Protein AF-0000000072483339 (afdb_homodimer)

Solvent-accessible surface area (backbone atoms only — not comparable to full-atom values): 39036 Å² total; per-residue (Å²): 132,82,80,75,73,73,74,53,53,62,63,83,75,74,69,82,67,71,73,40,89,51,71,68,94,59,77,58,72,70,51,86,54,29,39,55,74,42,79,72,50,70,44,72,70,33,33,35,26,38,24,34,41,53,79,70,50,76,57,78,83,60,76,86,42,66,82,36,33,26,33,35,38,42,27,46,44,70,54,39,70,71,35,54,67,60,39,49,21,49,50,41,21,52,54,50,26,75,65,59,82,52,91,26,45,43,50,49,46,64,35,48,27,45,89,56,33,37,36,39,32,30,77,47,39,74,58,37,32,45,42,60,49,52,43,50,49,49,50,50,53,50,47,64,62,62,81,60,78,79,87,61,78,68,70,60,86,70,51,60,28,57,60,65,70,57,46,26,43,45,48,41,40,50,44,50,37,49,39,45,32,47,72,71,64,34,30,26,50,66,56,59,44,43,78,31,28,29,21,30,83,85,70,43,49,23,43,38,70,45,45,60,42,44,72,50,48,62,78,70,65,70,83,82,70,84,81,68,79,89,70,72,78,65,52,70,26,59,23,64,80,67,79,76,80,75,51,80,86,45,54,59,37,56,33,39,43,63,74,70,66,42,75,39,46,48,62,46,41,37,31,26,12,50,21,39,47,51,44,22,41,52,19,34,27,52,82,54,74,42,93,72,39,71,64,44,41,48,50,46,51,71,48,64,49,64,59,50,52,72,65,35,70,53,52,73,65,58,76,52,66,51,55,52,49,51,37,52,36,22,53,34,74,53,57,90,75,23,45,48,57,70,55,49,59,67,31,67,54,37,61,72,81,134,82,78,76,74,75,74,55,54,62,62,82,74,72,69,81,68,68,74,39,90,52,70,70,95,59,75,58,71,70,49,83,54,30,39,55,75,42,80,71,49,72,44,70,68,33,36,34,28,38,24,35,42,55,81,73,50,76,56,77,81,59,75,85,41,67,84,36,32,26,32,36,39,42,27,46,46,70,53,39,69,71,36,55,67,60,37,50,21,51,50,41,22,52,54,50,25,75,67,60,84,51,92,28,46,44,50,50,44,65,36,47,27,43,88,54,34,37,36,39,32,29,79,48,37,75,60,35,33,45,42,59,49,52,44,51,49,50,48,50,55,50,46,64,61,65,81,61,80,78,88,58,79,68,72,62,86,71,53,60,28,56,58,65,70,56,48,27,42,46,48,40,39,50,46,51,36,50,38,44,33,45,72,71,63,34,30,27,51,67,56,59,45,45,77,30,29,28,21,30,84,84,69,43,50,23,43,37,70,44,44,62,42,43,70,50,50,60,78,72,66,71,84,81,72,85,81,65,78,85,69,74,80,62,55,70,29,59,22,63,81,67,79,78,81,75,51,82,87,45,53,59,38,56,35,40,42,62,76,70,65,43,74,38,47,49,63,47,39,36,32,26,12,51,21,39,45,50,44,23,42,54,20,36,27,51,81,54,72,42,93,71,39,71,64,44,40,49,51,46,50,71,48,65,48,64,60,50,52,74,63,35,71,55,53,73,67,58,75,51,64,53,55,53,50,52,38,51,37,22,53,36,76,54,57,89,72,22,45,48,56,70,55,50,59,65,30,66,53,36,61,69,82

InterPro domains:
  IPR000719 Protein kinase domain [PF00069] (83-350)
  IPR000719 Protein kinase domain [PS50011] (34-350)
  IPR000719 Protein kinase domain [SM00220] (34-350)
  IPR011009 Protein kinase-like domain superfamily [SSF56112] (73-351)

Structure (mmCIF, N/CA/C/O backbone):
data_AF-0000000072483339-model_v1
#
loop_
_entity.id
_entity.type
_entity.pdbx_description
1 polymer 'Serine/threonine-protein kinase-like protein'
#
loop_
_atom_site.group_PDB
_atom_site.id
_atom_site.type_symbol
_atom_site.label_atom_id
_atom_site.label_alt_id
_atom_site.label_comp_id
_atom_site.label_asym_id
_atom_site.label_entity_id
_atom_site.label_seq_id
_atom_site.pdbx_PDB_ins_code
_atom_site.Cartn_x
_atom_site.Cartn_y
_atom_site.Cartn_z
_atom_site.occupancy
_atom_site.B_iso_or_equiv
_atom_site.auth_seq_id
_atom_site.auth_comp_id
_atom_site.auth_asym_id
_atom_site.auth_atom_id
_atom_site.pdbx_PDB_model_num
ATOM 1 N N . MET A 1 1 ? 21.469 -48.156 -6.887 1 24.7 1 MET A N 1
ATOM 2 C CA . MET A 1 1 ? 20.031 -48.25 -7.133 1 24.7 1 MET A CA 1
ATOM 3 C C . MET A 1 1 ? 19.281 -47.094 -6.504 1 24.7 1 MET A C 1
ATOM 5 O O . MET A 1 1 ? 19.094 -47.062 -5.289 1 24.7 1 MET A O 1
ATOM 9 N N . THR A 1 2 ? 19.531 -45.875 -6.949 1 29.69 2 THR A N 1
ATOM 10 C CA . THR A 1 2 ? 19 -44.594 -6.449 1 29.69 2 THR A CA 1
ATOM 11 C C . THR A 1 2 ? 17.469 -44.594 -6.527 1 29.69 2 THR A C 1
ATOM 13 O O . THR A 1 2 ? 16.891 -44.875 -7.586 1 29.69 2 THR A O 1
ATOM 16 N N . ALA A 1 3 ? 16.766 -44.969 -5.465 1 34.06 3 ALA A N 1
ATOM 17 C CA . ALA A 1 3 ? 15.32 -45.062 -5.293 1 34.06 3 ALA A CA 1
ATOM 18 C C . ALA A 1 3 ? 14.617 -43.844 -5.887 1 34.06 3 ALA A C 1
ATOM 20 O O . ALA A 1 3 ? 14.945 -42.688 -5.551 1 34.06 3 ALA A O 1
ATOM 21 N N . SER A 1 4 ? 14.141 -43.969 -7.09 1 35.12 4 SER A N 1
ATOM 22 C CA . SER A 1 4 ? 13.32 -43 -7.805 1 35.12 4 SER A CA 1
ATOM 23 C C . SER A 1 4 ? 12.141 -42.562 -6.953 1 35.12 4 SER A C 1
ATOM 25 O O . SER A 1 4 ? 11.281 -43.344 -6.578 1 35.12 4 SER A O 1
ATOM 27 N N . VAL A 1 5 ? 12.266 -41.625 -6.109 1 37.81 5 VAL A N 1
ATOM 28 C CA . VAL A 1 5 ? 11.133 -41.094 -5.359 1 37.81 5 VAL A CA 1
ATOM 29 C C . VAL A 1 5 ? 10 -40.719 -6.316 1 37.81 5 VAL A C 1
ATOM 31 O O . VAL A 1 5 ? 10.219 -40 -7.301 1 37.81 5 VAL A O 1
ATOM 34 N N . PRO A 1 6 ? 8.883 -41.438 -6.227 1 43.47 6 PRO A N 1
ATOM 35 C CA . PRO A 1 6 ? 7.746 -41.125 -7.105 1 43.47 6 PRO A CA 1
ATOM 36 C C . PRO A 1 6 ? 7.328 -39.656 -7.051 1 43.47 6 PRO A C 1
ATOM 38 O O . PRO A 1 6 ? 7.492 -39 -6.016 1 43.47 6 PRO A O 1
ATOM 41 N N . PRO A 1 7 ? 7.129 -39.094 -8.195 1 44.62 7 PRO A N 1
ATOM 42 C CA . PRO A 1 7 ? 6.723 -37.688 -8.25 1 44.62 7 PRO A CA 1
ATOM 43 C C . PRO A 1 7 ? 5.461 -37.406 -7.438 1 44.62 7 PRO A C 1
ATOM 45 O O . PRO A 1 7 ? 4.57 -38.25 -7.355 1 44.62 7 PRO A O 1
ATOM 48 N N . THR A 1 8 ? 5.492 -36.562 -6.48 1 47 8 THR A N 1
ATOM 49 C CA . THR A 1 8 ? 4.355 -36.188 -5.645 1 47 8 THR A CA 1
ATOM 50 C C . THR A 1 8 ? 3.34 -35.375 -6.438 1 47 8 THR A C 1
ATOM 52 O O . THR A 1 8 ? 3.65 -34.281 -6.91 1 47 8 THR A O 1
ATOM 55 N N . PRO A 1 9 ? 2.229 -36 -6.766 1 46.78 9 PRO A N 1
ATOM 56 C CA . PRO A 1 9 ? 1.178 -35.25 -7.434 1 46.78 9 PRO A CA 1
ATOM 57 C C . PRO A 1 9 ? 0.773 -34 -6.652 1 46.78 9 PRO A C 1
ATOM 59 O O . PRO A 1 9 ? 1.029 -33.906 -5.449 1 46.78 9 PRO A O 1
ATOM 62 N N . VAL A 1 10 ? 0.502 -33 -7.449 1 44.88 10 VAL A N 1
ATOM 63 C CA . VAL A 1 10 ? -0.096 -31.844 -6.785 1 44.88 10 VAL A CA 1
ATOM 64 C C . VAL A 1 10 ? -1.239 -32.312 -5.879 1 44.88 10 VAL A C 1
ATOM 66 O O . VAL A 1 10 ? -2.229 -32.875 -6.359 1 44.88 10 VAL A O 1
ATOM 69 N N . ARG A 1 11 ? -0.874 -32.75 -4.609 1 47.69 11 ARG A N 1
ATOM 70 C CA . ARG A 1 11 ? -1.871 -33.25 -3.67 1 47.69 11 ARG A CA 1
ATOM 71 C C . ARG A 1 11 ? -2.314 -32.156 -2.707 1 47.69 11 ARG A C 1
ATOM 73 O O . ARG A 1 11 ? -1.596 -31.188 -2.5 1 47.69 11 ARG A O 1
ATOM 80 N N . HIS A 1 12 ? -3.504 -32.344 -2.156 1 43.66 12 HIS A N 1
ATOM 81 C CA . HIS A 1 12 ? -4.164 -31.469 -1.208 1 43.66 12 HIS A CA 1
ATOM 82 C C . HIS A 1 12 ? -3.354 -31.328 0.078 1 43.66 12 HIS A C 1
ATOM 84 O O . HIS A 1 12 ? -3.066 -32.344 0.74 1 43.66 12 HIS A O 1
ATOM 90 N N . SER A 1 13 ? -2.334 -30.703 0.121 1 38.94 13 SER A N 1
ATOM 91 C CA . SER A 1 13 ? -1.871 -30.5 1.49 1 38.94 13 SER A CA 1
ATOM 92 C C . SER A 1 13 ? -2.957 -29.875 2.354 1 38.94 13 SER A C 1
ATOM 94 O O . SER A 1 13 ? -3.35 -28.719 2.125 1 38.94 13 SER A O 1
ATOM 96 N N . ARG A 1 14 ? -3.787 -30.719 2.984 1 32.19 14 ARG A N 1
ATOM 97 C CA . ARG A 1 14 ? -4.797 -30.219 3.916 1 32.19 14 ARG A CA 1
ATOM 98 C C . ARG A 1 14 ? -4.156 -29.469 5.07 1 32.19 14 ARG A C 1
ATOM 100 O O . ARG A 1 14 ? -3.361 -30.031 5.828 1 32.19 14 ARG A O 1
ATOM 107 N N . VAL A 1 15 ? -3.898 -28.297 5 1 34.28 15 VAL A N 1
ATOM 108 C CA . VAL A 1 15 ? -3.629 -27.531 6.215 1 34.28 15 VAL A CA 1
ATOM 109 C C . VAL A 1 15 ? -4.621 -27.922 7.305 1 34.28 15 VAL A C 1
ATOM 111 O O . VAL A 1 15 ? -5.812 -28.094 7.039 1 34.28 15 VAL A O 1
ATOM 114 N N . ASP A 1 16 ? -4.145 -28.625 8.305 1 31.45 16 ASP A N 1
ATOM 115 C CA . ASP A 1 16 ? -4.914 -28.781 9.539 1 31.45 16 ASP A CA 1
ATOM 116 C C . ASP A 1 16 ? -5.625 -27.484 9.906 1 31.45 16 ASP A C 1
ATOM 118 O O . ASP A 1 16 ? -4.973 -26.469 10.172 1 31.45 16 ASP A O 1
ATOM 122 N N . ASN A 1 17 ? -6.727 -27.234 9.359 1 32.88 17 ASN A N 1
ATOM 123 C CA . ASN A 1 17 ? -7.656 -26.141 9.594 1 32.88 17 ASN A CA 1
ATOM 124 C C . ASN A 1 17 ? -7.984 -25.984 11.078 1 32.88 17 ASN A C 1
ATOM 126 O O . ASN A 1 17 ? -8.852 -26.688 11.602 1 32.88 17 ASN A O 1
ATOM 130 N N . LYS A 1 18 ? -7.027 -25.938 11.969 1 32.16 18 LYS A N 1
ATOM 131 C CA . LYS A 1 18 ? -7.652 -25.484 13.203 1 32.16 18 LYS A CA 1
ATOM 132 C C . LYS A 1 18 ? -8.664 -24.375 12.93 1 32.16 18 LYS A C 1
ATOM 134 O O . LYS A 1 18 ? -8.289 -23.281 12.469 1 32.16 18 LYS A O 1
ATOM 139 N N . VAL A 1 19 ? -9.953 -24.719 12.656 1 33.16 19 VAL A N 1
ATOM 140 C CA . VAL A 1 19 ? -11.141 -23.891 12.484 1 33.16 19 VAL A CA 1
ATOM 141 C C . VAL A 1 19 ? -11.188 -22.828 13.578 1 33.16 19 VAL A C 1
ATOM 143 O O . VAL A 1 19 ? -11.289 -23.156 14.766 1 33.16 19 VAL A O 1
ATOM 146 N N . ILE A 1 20 ? -10.383 -21.906 13.648 1 35.81 20 ILE A N 1
ATOM 147 C CA . ILE A 1 20 ? -10.797 -20.844 14.547 1 35.81 20 ILE A CA 1
ATOM 148 C C . ILE A 1 20 ? -12.273 -20.547 14.352 1 35.81 20 ILE A C 1
ATOM 150 O O . ILE A 1 20 ? -12.781 -20.594 13.227 1 35.81 20 ILE A O 1
ATOM 154 N N . PRO A 1 21 ? -13.031 -20.281 15.43 1 35.25 21 PRO A N 1
ATOM 155 C CA . PRO A 1 21 ? -14.477 -20.078 15.336 1 35.25 21 PRO A CA 1
ATOM 156 C C . PRO A 1 21 ? -14.867 -19.141 14.195 1 35.25 21 PRO A C 1
ATOM 158 O O . PRO A 1 21 ? -14.422 -18 14.156 1 35.25 21 PRO A O 1
ATOM 161 N N . ALA A 1 22 ? -14.828 -19.547 12.906 1 37.59 22 ALA A N 1
ATOM 162 C CA . ALA A 1 22 ? -15.508 -18.938 11.758 1 37.59 22 ALA A CA 1
ATOM 163 C C . ALA A 1 22 ? -16.734 -18.141 12.195 1 37.59 22 ALA A C 1
ATOM 165 O O . ALA A 1 22 ? -17.422 -18.531 13.148 1 37.59 22 ALA A O 1
ATOM 166 N N . ALA A 1 23 ? -16.797 -16.859 11.711 1 43.69 23 ALA A N 1
ATOM 167 C CA . ALA A 1 23 ? -18.141 -16.297 11.797 1 43.69 23 ALA A CA 1
ATOM 168 C C . ALA A 1 23 ? -19.203 -17.375 11.562 1 43.69 23 ALA A C 1
ATOM 170 O O . ALA A 1 23 ? -18.938 -18.375 10.891 1 43.69 23 ALA A O 1
ATOM 171 N N . SER A 1 24 ? -20.25 -17.328 12.289 1 49.56 24 SER A N 1
ATOM 172 C CA . SER A 1 24 ? -21.406 -18.203 12.195 1 49.56 24 SER A CA 1
ATOM 173 C C . SER A 1 24 ? -21.688 -18.594 10.742 1 49.56 24 SER A C 1
ATOM 175 O O . SER A 1 24 ? -21.531 -17.781 9.836 1 49.56 24 SER A O 1
ATOM 177 N N . HIS A 1 25 ? -21.219 -19.844 10.289 1 59.56 25 HIS A N 1
ATOM 178 C CA . HIS A 1 25 ? -21.625 -20.484 9.047 1 59.56 25 HIS A CA 1
ATOM 179 C C . HIS A 1 25 ? -22.969 -19.953 8.547 1 59.56 25 HIS A C 1
ATOM 181 O O . HIS A 1 25 ? -23.531 -20.484 7.586 1 59.56 25 HIS A O 1
ATOM 187 N N . HIS A 1 26 ? -23.359 -18.828 9.18 1 77.56 26 HIS A N 1
ATOM 188 C CA . HIS A 1 26 ? -24.641 -18.266 8.766 1 77.56 26 HIS A CA 1
ATOM 189 C C . HIS A 1 26 ? -24.453 -17.234 7.66 1 77.56 26 HIS A C 1
ATOM 191 O O . HIS A 1 26 ? -23.469 -16.484 7.66 1 77.56 26 HIS A O 1
ATOM 197 N N . ILE A 1 27 ? -25.219 -17.359 6.609 1 86 27 ILE A N 1
ATOM 198 C CA . ILE A 1 27 ? -25.25 -16.391 5.52 1 86 27 ILE A CA 1
ATOM 199 C C . ILE A 1 27 ? -25.688 -15.023 6.055 1 86 27 ILE A C 1
ATOM 201 O O . ILE A 1 27 ? -26.797 -14.875 6.566 1 86 27 ILE A O 1
ATOM 205 N N . PRO A 1 28 ? -24.812 -14.07 5.98 1 85.56 28 PRO A N 1
ATOM 206 C CA . PRO A 1 28 ? -25.188 -12.734 6.457 1 85.56 28 PRO A CA 1
ATOM 207 C C . PRO A 1 28 ? -26.359 -12.133 5.684 1 85.56 28 PRO A C 1
ATOM 209 O O . PRO A 1 28 ? -26.625 -12.531 4.551 1 85.56 28 PRO A O 1
ATOM 212 N N . PRO A 1 29 ? -27.094 -11.258 6.332 1 84.38 29 PRO A N 1
ATOM 213 C CA . PRO A 1 29 ? -28.094 -10.492 5.574 1 84.38 29 PRO A CA 1
ATOM 214 C C . PRO A 1 29 ? -27.453 -9.586 4.523 1 84.38 29 PRO A C 1
ATOM 216 O O . PRO A 1 29 ? -26.25 -9.375 4.527 1 84.38 29 PRO A O 1
ATOM 219 N N . PRO A 1 30 ? -28.328 -9.195 3.574 1 84.69 30 PRO A N 1
ATOM 220 C CA . PRO A 1 30 ? -27.781 -8.266 2.58 1 84.69 30 PRO A CA 1
ATOM 221 C C . PRO A 1 30 ? -27.109 -7.047 3.213 1 84.69 30 PRO A C 1
ATOM 223 O O . PRO A 1 30 ? -27.594 -6.531 4.223 1 84.69 30 PRO A O 1
ATOM 226 N N . LEU A 1 31 ? -26.047 -6.734 2.664 1 85.06 31 LEU A N 1
ATOM 227 C CA . LEU A 1 31 ? -25.25 -5.645 3.223 1 85.06 31 LEU A CA 1
ATOM 228 C C . LEU A 1 31 ? -24.578 -4.848 2.117 1 85.06 31 LEU A C 1
ATOM 230 O O . LEU A 1 31 ? -23.953 -5.43 1.223 1 85.06 31 LEU A O 1
ATOM 234 N N . ASN A 1 32 ? -24.672 -3.557 2.123 1 82.88 32 ASN A N 1
ATOM 235 C CA . ASN A 1 32 ? -23.969 -2.652 1.213 1 82.88 32 ASN A CA 1
ATOM 236 C C . ASN A 1 32 ? -24.25 -3.01 -0.247 1 82.88 32 ASN A C 1
ATOM 238 O O . ASN A 1 32 ? -23.328 -2.996 -1.071 1 82.88 32 ASN A O 1
ATOM 242 N N . GLY A 1 33 ? -25.391 -3.422 -0.526 1 84.31 33 GLY A N 1
ATOM 243 C CA . GLY A 1 33 ? -25.781 -3.721 -1.894 1 84.31 33 GLY A CA 1
ATOM 244 C C . GLY A 1 33 ? -25.391 -5.113 -2.338 1 84.31 33 GLY A C 1
ATOM 245 O O . GLY A 1 33 ? -25.531 -5.461 -3.514 1 84.31 33 GLY A O 1
ATOM 246 N N . TYR A 1 34 ? -24.891 -5.879 -1.386 1 88.94 34 TYR A N 1
ATOM 247 C CA . TYR A 1 34 ? -24.516 -7.254 -1.709 1 88.94 34 TYR A CA 1
ATOM 248 C C . TYR A 1 34 ? -25.469 -8.242 -1.048 1 88.94 34 TYR A C 1
ATOM 250 O O . TYR A 1 34 ? -25.812 -8.086 0.126 1 88.94 34 TYR A O 1
ATOM 258 N N . VAL A 1 35 ? -25.891 -9.219 -1.821 1 91.25 35 VAL A N 1
ATOM 259 C CA . VAL A 1 35 ? -26.719 -10.297 -1.308 1 91.25 35 VAL A CA 1
ATOM 260 C C . VAL A 1 35 ? -25.906 -11.578 -1.206 1 91.25 35 VAL A C 1
ATOM 262 O O . VAL A 1 35 ? -25.516 -12.164 -2.223 1 91.25 35 VAL A O 1
ATOM 265 N N . PHE A 1 36 ? -25.703 -11.969 -0.018 1 92.75 36 PHE A N 1
ATOM 266 C CA . PHE A 1 36 ? -24.906 -13.172 0.2 1 92.75 36 PHE A CA 1
ATOM 267 C C . PHE A 1 36 ? -25.688 -14.414 -0.198 1 92.75 36 PHE A C 1
ATOM 269 O O . PHE A 1 36 ? -26.844 -14.586 0.209 1 92.75 36 PHE A O 1
ATOM 276 N N . VAL A 1 37 ? -25.062 -15.289 -0.95 1 92.44 37 VAL A N 1
ATOM 277 C CA . VAL A 1 37 ? -25.766 -16.406 -1.553 1 92.44 37 VAL A CA 1
ATOM 278 C C . VAL A 1 37 ? -25.297 -17.719 -0.92 1 92.44 37 VAL A C 1
ATOM 280 O O . VAL A 1 37 ? -26.109 -18.594 -0.596 1 92.44 37 VAL A O 1
ATOM 283 N N . GLU A 1 38 ? -23.984 -17.891 -0.784 1 92.81 38 GLU A N 1
ATOM 284 C CA . GLU A 1 38 ? -23.422 -19.172 -0.368 1 92.81 38 GLU A CA 1
ATOM 285 C C . GLU A 1 38 ? -22.125 -18.984 0.409 1 92.81 38 GLU A C 1
ATOM 287 O O . GLU A 1 38 ? -21.297 -18.156 0.047 1 92.81 38 GLU A O 1
ATOM 292 N N . HIS A 1 39 ? -22 -19.781 1.452 1 93.44 39 HIS A N 1
ATOM 293 C CA . HIS A 1 39 ? -20.734 -19.859 2.162 1 93.44 39 HIS A CA 1
ATOM 294 C C . HIS A 1 39 ? -19.781 -20.844 1.484 1 93.44 39 HIS A C 1
ATOM 296 O O . HIS A 1 39 ? -20.125 -22.016 1.322 1 93.44 39 HIS A O 1
ATOM 302 N N . LEU A 1 40 ? -18.656 -20.453 1.09 1 89.44 40 LEU A N 1
ATOM 303 C CA . LEU A 1 40 ? -17.719 -21.297 0.355 1 89.44 40 LEU A CA 1
ATOM 304 C C . LEU A 1 40 ? -16.75 -21.984 1.308 1 89.44 40 LEU A C 1
ATOM 306 O O . LEU A 1 40 ? -16.609 -23.219 1.277 1 89.44 40 LEU A O 1
ATOM 310 N N . ARG A 1 41 ? -16.078 -21.266 2.125 1 85.5 41 ARG A N 1
ATOM 311 C CA . ARG A 1 41 ? -15.07 -21.859 3.002 1 85.5 41 ARG A CA 1
ATOM 312 C C . ARG A 1 41 ? -14.719 -20.922 4.148 1 85.5 41 ARG A C 1
ATOM 314 O O . ARG A 1 41 ? -14.969 -19.719 4.078 1 85.5 41 ARG A O 1
ATOM 321 N N . SER A 1 42 ? -14.133 -21.578 5.148 1 87.56 42 SER A N 1
ATOM 322 C CA . SER A 1 42 ? -13.609 -20.844 6.297 1 87.56 42 SER A CA 1
ATOM 323 C C . SER A 1 42 ? -12.102 -21.016 6.418 1 87.56 42 SER A C 1
ATOM 325 O O . SER A 1 42 ? -11.586 -22.125 6.301 1 87.56 42 SER A O 1
ATOM 327 N N . ALA A 1 43 ? -11.453 -19.953 6.531 1 81.62 43 ALA A N 1
ATOM 328 C CA . ALA A 1 43 ? -10.039 -19.938 6.91 1 81.62 43 ALA A CA 1
ATOM 329 C C . ALA A 1 43 ? -9.852 -19.406 8.328 1 81.62 43 ALA A C 1
ATOM 331 O O . ALA A 1 43 ? -10.828 -19.047 8.992 1 81.62 43 ALA A O 1
ATOM 332 N N . LEU A 1 44 ? -8.664 -19.453 8.75 1 76.88 44 LEU A N 1
ATOM 333 C CA . LEU A 1 44 ? -8.375 -18.969 10.102 1 76.88 44 LEU A CA 1
ATOM 334 C C . LEU A 1 44 ? -8.758 -17.5 10.242 1 76.88 44 LEU A C 1
ATOM 336 O O . LEU A 1 44 ? -9.312 -17.094 11.266 1 76.88 44 LEU A O 1
ATOM 340 N N . SER A 1 45 ? -8.562 -16.812 9.203 1 83.94 45 SER A N 1
ATOM 341 C CA . SER A 1 45 ? -8.664 -15.367 9.32 1 83.94 45 SER A CA 1
ATOM 342 C C . SER A 1 45 ? -10.023 -14.859 8.844 1 83.94 45 SER A C 1
ATOM 344 O O . SER A 1 45 ? -10.461 -13.773 9.227 1 83.94 45 SER A O 1
ATOM 346 N N . HIS A 1 46 ? -10.656 -15.602 7.941 1 90.88 46 HIS A N 1
ATOM 347 C CA . HIS A 1 46 ? -11.836 -15.039 7.293 1 90.88 46 HIS A CA 1
ATOM 348 C C . HIS A 1 46 ? -12.742 -16.141 6.758 1 90.88 46 HIS A C 1
ATOM 350 O O . HIS A 1 46 ? -12.328 -17.281 6.625 1 90.88 46 HIS A O 1
ATOM 356 N N . ASP A 1 47 ? -13.977 -15.766 6.562 1 92.44 47 ASP A N 1
ATOM 357 C CA . ASP A 1 47 ? -14.93 -16.578 5.812 1 92.44 47 ASP A CA 1
ATOM 358 C C . ASP A 1 47 ? -15.109 -16.047 4.391 1 92.44 47 ASP A C 1
ATOM 360 O O . ASP A 1 47 ? -15.047 -14.844 4.164 1 92.44 47 ASP A O 1
ATOM 364 N N . THR A 1 48 ? -15.297 -17 3.525 1 93.81 48 THR A N 1
ATOM 365 C CA . THR A 1 48 ? -15.469 -16.641 2.127 1 93.81 48 THR A CA 1
ATOM 366 C C . THR A 1 48 ? -16.891 -16.969 1.654 1 93.81 48 THR A C 1
ATOM 368 O O . THR A 1 48 ? -17.375 -18.078 1.867 1 93.81 48 THR A O 1
ATOM 371 N N . PHE A 1 49 ? -17.547 -15.984 0.984 1 94.75 49 PHE A N 1
ATOM 372 C CA . PHE A 1 49 ? -18.922 -16.141 0.505 1 94.75 49 PHE A CA 1
ATOM 373 C C . PHE A 1 49 ? -19.016 -15.805 -0.977 1 94.75 49 PHE A C 1
ATOM 375 O O . PHE A 1 49 ? -18.266 -14.969 -1.479 1 94.75 49 PHE A O 1
ATOM 382 N N . ILE A 1 50 ? -19.891 -16.469 -1.628 1 94.44 50 ILE A N 1
ATOM 383 C CA . ILE A 1 50 ? -20.391 -15.984 -2.908 1 94.44 50 ILE A CA 1
ATOM 384 C C . ILE A 1 50 ? -21.547 -15.008 -2.674 1 94.44 50 ILE A C 1
ATOM 386 O O . ILE A 1 50 ? -22.422 -15.273 -1.851 1 94.44 50 ILE A O 1
ATOM 390 N N . ALA A 1 51 ? -21.484 -13.859 -3.293 1 93.94 51 ALA A N 1
ATOM 391 C CA . ALA A 1 51 ? -22.547 -12.867 -3.18 1 93.94 51 ALA A CA 1
ATOM 392 C C . ALA A 1 51 ? -22.922 -12.305 -4.547 1 93.94 51 ALA A C 1
ATOM 394 O O . ALA A 1 51 ? -22.219 -12.539 -5.535 1 93.94 51 ALA A O 1
ATOM 395 N N . ARG A 1 52 ? -24.078 -11.703 -4.555 1 92.69 52 ARG A N 1
ATOM 396 C CA . ARG A 1 52 ? -24.531 -10.992 -5.75 1 92.69 52 ARG A CA 1
ATOM 397 C C . ARG A 1 52 ? -24.469 -9.484 -5.547 1 92.69 52 ARG A C 1
ATOM 399 O O . ARG A 1 52 ? -24.922 -8.969 -4.523 1 92.69 52 ARG A O 1
ATOM 406 N N . ASP A 1 53 ? -23.828 -8.844 -6.516 1 89.38 53 ASP A N 1
ATOM 407 C CA . ASP A 1 53 ? -23.766 -7.387 -6.488 1 89.38 53 ASP A CA 1
ATOM 408 C C . ASP A 1 53 ? -25.062 -6.777 -7.023 1 89.38 53 ASP A C 1
ATOM 410 O O . ASP A 1 53 ? -25.328 -6.812 -8.227 1 89.38 53 ASP A O 1
ATOM 414 N N . ALA A 1 54 ? -25.812 -6.176 -6.215 1 81.75 54 ALA A N 1
ATOM 415 C CA . ALA A 1 54 ? -27.125 -5.645 -6.578 1 81.75 54 ALA A CA 1
ATOM 416 C C . ALA A 1 54 ? -27 -4.363 -7.395 1 81.75 54 ALA A C 1
ATOM 418 O O . ALA A 1 54 ? -27.938 -3.965 -8.094 1 81.75 54 ALA A O 1
ATOM 419 N N . HIS A 1 55 ? -25.828 -3.695 -7.258 1 76 55 HIS A N 1
ATOM 420 C CA . HIS A 1 55 ? -25.625 -2.473 -8.023 1 76 55 HIS A CA 1
ATOM 421 C C . HIS A 1 55 ? -25.5 -2.77 -9.516 1 76 55 HIS A C 1
ATOM 423 O O . HIS A 1 55 ? -25.734 -1.893 -10.344 1 76 55 HIS A O 1
ATOM 429 N N . GLN A 1 56 ? -24.969 -3.822 -9.812 1 67.56 56 GLN A N 1
ATOM 430 C CA . GLN A 1 56 ? -24.734 -4.207 -11.195 1 67.56 56 GLN A CA 1
ATOM 431 C C . GLN A 1 56 ? -25.984 -4.793 -11.836 1 67.56 56 GLN A C 1
ATOM 433 O O . GLN A 1 56 ? -26.016 -5.047 -13.039 1 67.56 56 GLN A O 1
ATOM 438 N N . GLN A 1 57 ? -27.047 -5.055 -11.047 1 60 57 GLN A N 1
ATOM 439 C CA . GLN A 1 57 ? -28.25 -5.676 -11.594 1 60 57 GLN A CA 1
ATOM 440 C C . GLN A 1 57 ? -29.094 -4.66 -12.359 1 60 57 GLN A C 1
ATOM 442 O O . GLN A 1 57 ? -29.891 -3.938 -11.766 1 60 57 GLN A O 1
ATOM 447 N N . GLN A 1 58 ? -28.469 -3.859 -13.141 1 51.16 58 GLN A N 1
ATOM 448 C CA . GLN A 1 58 ? -29.328 -3 -13.953 1 51.16 58 GLN A CA 1
ATOM 449 C C . GLN A 1 58 ? -30.547 -3.764 -14.469 1 51.16 58 GLN A C 1
ATOM 451 O O . GLN A 1 58 ? -31.594 -3.17 -14.719 1 51.16 58 GLN A O 1
ATOM 456 N N . HIS A 1 59 ? -30.359 -5.008 -14.977 1 49.44 59 HIS A N 1
ATOM 457 C CA . HIS A 1 59 ? -31.531 -5.652 -15.562 1 49.44 59 HIS A CA 1
ATOM 458 C C . HIS A 1 59 ? -32 -6.824 -14.703 1 49.44 59 HIS A C 1
ATOM 460 O O . HIS A 1 59 ? -31.281 -7.816 -14.555 1 49.44 59 HIS A O 1
ATOM 466 N N . PRO A 1 60 ? -33.062 -6.625 -13.875 1 46.78 60 PRO A N 1
ATOM 467 C CA . PRO A 1 60 ? -33.688 -7.598 -12.984 1 46.78 60 PRO A CA 1
ATOM 468 C C . PRO A 1 60 ? -33.75 -9 -13.586 1 46.78 60 PRO A C 1
ATOM 470 O O . PRO A 1 60 ? -33.875 -9.984 -12.852 1 46.78 60 PRO A O 1
ATOM 473 N N . GLU A 1 61 ? -34 -8.977 -14.773 1 46.84 61 GLU A N 1
ATOM 474 C CA . GLU A 1 61 ? -34.406 -10.234 -15.391 1 46.84 61 GLU A CA 1
ATOM 475 C C . GLU A 1 61 ? -33.219 -11.219 -15.445 1 46.84 61 GLU A C 1
ATOM 477 O O . GLU A 1 61 ? -33.438 -12.406 -15.711 1 46.84 61 GLU A O 1
ATOM 482 N N . GLN A 1 62 ? -32.031 -10.797 -15.453 1 49.06 62 GLN A N 1
ATOM 483 C CA . GLN A 1 62 ? -30.984 -11.805 -15.648 1 49.06 62 GLN A CA 1
ATOM 484 C C . GLN A 1 62 ? -30.375 -12.219 -14.312 1 49.06 62 GLN A C 1
ATOM 486 O O . GLN A 1 62 ? -29.312 -11.711 -13.93 1 49.06 62 GLN A O 1
ATOM 491 N N . GLN A 1 63 ? -31.172 -12.695 -13.445 1 50.06 63 GLN A N 1
ATOM 492 C CA . GLN A 1 63 ? -30.922 -13.203 -12.102 1 50.06 63 GLN A CA 1
ATOM 493 C C . GLN A 1 63 ? -29.625 -14 -12.039 1 50.06 63 GLN A C 1
ATOM 495 O O . GLN A 1 63 ? -28.906 -13.945 -11.039 1 50.06 63 GLN A O 1
ATOM 500 N N . ASP A 1 64 ? -29.5 -15 -12.969 1 54.22 64 ASP A N 1
ATOM 501 C CA . ASP A 1 64 ? -28.484 -16.062 -12.891 1 54.22 64 ASP A CA 1
ATOM 502 C C . ASP A 1 64 ? -27.188 -15.625 -13.562 1 54.22 64 ASP A C 1
ATOM 504 O O . ASP A 1 64 ? -26.422 -16.469 -14.055 1 54.22 64 ASP A O 1
ATOM 508 N N . ASN A 1 65 ? -27.031 -14.273 -13.695 1 62.22 65 ASN A N 1
ATOM 509 C CA . ASN A 1 65 ? -25.891 -13.852 -14.477 1 62.22 65 ASN A CA 1
ATOM 510 C C . ASN A 1 65 ? -24.609 -13.852 -13.641 1 62.22 65 ASN A C 1
ATOM 512 O O . ASN A 1 65 ? -24.484 -13.094 -12.68 1 62.22 65 ASN A O 1
ATOM 516 N N . ASP A 1 66 ? -23.766 -14.93 -13.836 1 66.06 66 ASP A N 1
ATOM 517 C CA . ASP A 1 66 ? -22.453 -15.086 -13.219 1 66.06 66 ASP A CA 1
ATOM 518 C C . ASP A 1 66 ? -21.688 -13.758 -13.195 1 66.06 66 ASP A C 1
ATOM 520 O O . ASP A 1 66 ? -20.828 -13.539 -12.344 1 66.06 66 ASP A O 1
ATOM 524 N N . GLN A 1 67 ? -22.234 -12.859 -13.984 1 72.25 67 GLN A N 1
ATOM 525 C CA . GLN A 1 67 ? -21.5 -11.602 -14.109 1 72.25 67 GLN A CA 1
ATOM 526 C C . GLN A 1 67 ? -21.734 -10.719 -12.883 1 72.25 67 GLN A C 1
ATOM 528 O O . GLN A 1 67 ? -20.906 -9.859 -12.57 1 72.25 67 GLN A O 1
ATOM 533 N N . ALA A 1 68 ? -22.797 -11.07 -12.195 1 83.31 68 ALA A N 1
ATOM 534 C CA . ALA A 1 68 ? -23.094 -10.234 -11.031 1 83.31 68 ALA A CA 1
ATOM 535 C C . ALA A 1 68 ? -22.578 -10.867 -9.75 1 83.31 68 ALA A C 1
ATOM 537 O O . ALA A 1 68 ? -22.672 -10.273 -8.672 1 83.31 68 ALA A O 1
ATOM 538 N N . LYS A 1 69 ? -22.016 -12.047 -9.938 1 91.38 69 LYS A N 1
ATOM 539 C CA . LYS A 1 69 ? -21.516 -12.734 -8.75 1 91.38 69 LYS A CA 1
ATOM 540 C C . LYS A 1 69 ? -20.156 -12.18 -8.32 1 91.38 69 LYS A C 1
ATOM 542 O O . LYS A 1 69 ? -19.344 -11.805 -9.164 1 91.38 69 LYS A O 1
ATOM 547 N N . VAL A 1 70 ? -20 -12.141 -7.02 1 94.44 70 VAL A N 1
ATOM 548 C CA . VAL A 1 70 ? -18.734 -11.703 -6.441 1 94.44 70 VAL A CA 1
ATOM 549 C C . VAL A 1 70 ? -18.344 -12.625 -5.285 1 94.44 70 VAL A C 1
ATOM 551 O O . VAL A 1 70 ? -19.188 -13.391 -4.785 1 94.44 70 VAL A O 1
ATOM 554 N N . ILE A 1 71 ? -17.094 -12.617 -4.996 1 94.81 71 ILE A N 1
ATOM 555 C CA . ILE A 1 71 ? -16.578 -13.266 -3.797 1 94.81 71 ILE A CA 1
ATOM 556 C C . ILE A 1 71 ? -16.391 -12.227 -2.691 1 94.81 71 ILE A C 1
ATOM 558 O O . ILE A 1 71 ? -15.789 -11.172 -2.918 1 94.81 71 ILE A O 1
ATOM 562 N N . ILE A 1 72 ? -16.953 -12.477 -1.508 1 94.88 72 ILE A N 1
ATOM 563 C CA . ILE A 1 72 ? -16.766 -11.586 -0.371 1 94.88 72 ILE A CA 1
ATOM 564 C C . ILE A 1 72 ? -16.062 -12.336 0.761 1 94.88 72 ILE A C 1
ATOM 566 O O . ILE A 1 72 ? -16.531 -13.398 1.19 1 94.88 72 ILE A O 1
ATOM 570 N N . ARG A 1 73 ? -14.93 -11.859 1.158 1 93.38 73 ARG A N 1
ATOM 571 C CA . ARG A 1 73 ? -14.258 -12.344 2.357 1 93.38 73 ARG A CA 1
ATOM 572 C C . ARG A 1 73 ? -14.594 -11.484 3.566 1 93.38 73 ARG A C 1
ATOM 574 O O . ARG A 1 73 ? -14.555 -10.25 3.488 1 93.38 73 ARG A O 1
ATOM 581 N N . VAL A 1 74 ? -14.953 -12.141 4.621 1 92.62 74 VAL A N 1
ATOM 582 C CA . VAL A 1 74 ? -15.367 -11.445 5.836 1 92.62 74 VAL A CA 1
ATOM 583 C C . VAL A 1 74 ? -14.336 -11.688 6.941 1 92.62 74 VAL A C 1
ATOM 585 O O . VAL A 1 74 ? -14.133 -12.828 7.371 1 92.62 74 VAL A O 1
ATOM 588 N N . TYR A 1 75 ? -13.758 -10.602 7.395 1 89.56 75 TYR A N 1
ATOM 589 C CA . TYR A 1 75 ? -12.781 -10.641 8.469 1 89.56 75 TYR A CA 1
ATOM 590 C C . TYR A 1 75 ? -13.352 -10.047 9.75 1 89.56 75 TYR A C 1
ATOM 592 O O . TYR A 1 75 ? -13.914 -8.945 9.734 1 89.56 75 TYR A O 1
ATOM 600 N N . ALA A 1 76 ? -13.172 -10.797 10.82 1 86.88 76 ALA A N 1
ATOM 601 C CA . ALA A 1 76 ? -13.508 -10.172 12.094 1 86.88 76 ALA A CA 1
ATOM 602 C C . ALA A 1 76 ? -12.5 -9.086 12.461 1 86.88 76 ALA A C 1
ATOM 604 O O . ALA A 1 76 ? -11.297 -9.328 12.484 1 86.88 76 ALA A O 1
ATOM 605 N N . LEU A 1 77 ? -13.016 -7.93 12.789 1 83.25 77 LEU A N 1
ATOM 606 C CA . LEU A 1 77 ? -12.133 -6.816 13.109 1 83.25 77 LEU A CA 1
ATOM 607 C C . LEU A 1 77 ? -11.273 -7.137 14.336 1 83.25 77 LEU A C 1
ATOM 609 O O . LEU A 1 77 ? -10.109 -6.742 14.398 1 83.25 77 LEU A O 1
ATOM 613 N N . GLU A 1 78 ? -11.859 -7.785 15.242 1 83.5 78 GLU A N 1
ATOM 614 C CA . GLU A 1 78 ? -11.117 -8.18 16.438 1 83.5 78 GLU A CA 1
ATOM 615 C C . GLU A 1 78 ? -9.93 -9.062 16.094 1 83.5 78 GLU A C 1
ATOM 617 O O . GLU A 1 78 ? -8.852 -8.922 16.672 1 83.5 78 GLU A O 1
ATOM 622 N N . TYR A 1 79 ? -10.156 -9.945 15.156 1 85.56 79 TYR A N 1
ATOM 623 C CA . TYR A 1 79 ? -9.062 -10.797 14.711 1 85.56 79 TYR A CA 1
ATOM 624 C C . TYR A 1 79 ? -7.961 -9.969 14.055 1 85.56 79 TYR A C 1
ATOM 626 O O . TYR A 1 79 ? -6.773 -10.188 14.32 1 85.56 79 TYR A O 1
ATOM 634 N N . LEU A 1 80 ? -8.312 -9.062 13.234 1 85.5 80 LEU A N 1
ATOM 635 C CA . LEU A 1 80 ? -7.355 -8.234 12.516 1 85.5 80 LEU A CA 1
ATOM 636 C C . LEU A 1 80 ? -6.547 -7.367 13.477 1 85.5 80 LEU A C 1
ATOM 638 O O . LEU A 1 80 ? -5.391 -7.035 13.195 1 85.5 80 LEU A O 1
ATOM 642 N N . ARG A 1 81 ? -7.098 -7.031 14.578 1 79.88 81 ARG A N 1
ATOM 643 C CA . ARG A 1 81 ? -6.387 -6.25 15.586 1 79.88 81 ARG A CA 1
ATOM 644 C C . ARG A 1 81 ? -5.305 -7.086 16.266 1 79.88 81 ARG A C 1
ATOM 646 O O . ARG A 1 81 ? -4.254 -6.562 16.641 1 79.88 81 ARG A O 1
ATOM 653 N N . ARG A 1 82 ? -5.562 -8.312 16.344 1 83.12 82 ARG A N 1
ATOM 654 C CA . ARG A 1 82 ? -4.648 -9.211 17.047 1 83.12 82 ARG A CA 1
ATOM 655 C C . ARG A 1 82 ? -3.582 -9.75 16.094 1 83.12 82 ARG A C 1
ATOM 657 O O . ARG A 1 82 ? -2.418 -9.891 16.469 1 83.12 82 ARG A O 1
ATOM 664 N N . ASP A 1 83 ? -4.062 -9.984 14.875 1 85.88 83 ASP A N 1
ATOM 665 C CA . ASP A 1 83 ? -3.131 -10.516 13.883 1 85.88 83 ASP A CA 1
ATOM 666 C C . ASP A 1 83 ? -2.639 -9.422 12.945 1 85.88 83 ASP A C 1
ATOM 668 O O . ASP A 1 83 ? -3.178 -9.242 11.852 1 85.88 83 ASP A O 1
ATOM 672 N N . GLU A 1 84 ? -1.529 -8.867 13.266 1 81.06 84 GLU A N 1
ATOM 673 C CA . GLU A 1 84 ? -1.004 -7.719 12.539 1 81.06 84 GLU A CA 1
ATOM 674 C C . GLU A 1 84 ? -0.548 -8.109 11.133 1 81.06 84 GLU A C 1
ATOM 676 O O . GLU A 1 84 ? -0.689 -7.332 10.188 1 81.06 84 GLU A O 1
ATOM 681 N N . GLU A 1 85 ? -0.04 -9.25 11.023 1 82.06 85 GLU A N 1
ATOM 682 C CA . GLU A 1 85 ? 0.418 -9.695 9.711 1 82.06 85 GLU A CA 1
ATOM 683 C C . GLU A 1 85 ? -0.744 -9.797 8.727 1 82.06 85 GLU A C 1
ATOM 685 O O . GLU A 1 85 ? -0.628 -9.367 7.578 1 82.06 85 GLU A O 1
ATOM 690 N N . CYS A 1 86 ? -1.805 -10.383 9.219 1 86.38 86 CYS A N 1
ATOM 691 C CA . CYS A 1 86 ? -2.994 -10.5 8.383 1 86.38 86 CYS A CA 1
ATOM 692 C C . CYS A 1 86 ? -3.549 -9.117 8.039 1 86.38 86 CYS A C 1
ATOM 694 O O . CYS A 1 86 ? -3.912 -8.859 6.891 1 86.38 86 CYS A O 1
ATOM 696 N N . ARG A 1 87 ? -3.592 -8.32 8.984 1 86.5 87 ARG A N 1
ATOM 697 C CA . ARG A 1 87 ? -4.094 -6.965 8.773 1 86.5 87 ARG A CA 1
ATOM 698 C C . ARG A 1 87 ? -3.26 -6.227 7.73 1 86.5 87 ARG A C 1
ATOM 700 O O . ARG A 1 87 ? -3.805 -5.617 6.809 1 86.5 87 ARG A O 1
ATOM 707 N N . PHE A 1 88 ? -2.006 -6.359 7.867 1 83.75 88 PHE A N 1
ATOM 708 C CA . PHE A 1 88 ? -1.119 -5.641 6.965 1 83.75 88 PHE A CA 1
ATOM 709 C C . PHE A 1 88 ? -1.197 -6.215 5.555 1 83.75 88 PHE A C 1
ATOM 711 O O . PHE A 1 88 ? -1.146 -5.477 4.57 1 83.75 88 PHE A O 1
ATOM 718 N N . ALA A 1 89 ? -1.267 -7.453 5.48 1 88.31 89 ALA A N 1
ATOM 719 C CA . ALA A 1 89 ? -1.413 -8.094 4.172 1 88.31 89 ALA A CA 1
ATOM 720 C C . ALA A 1 89 ? -2.672 -7.602 3.463 1 88.31 89 ALA A C 1
ATOM 722 O O . ALA A 1 89 ? -2.65 -7.34 2.26 1 88.31 89 ALA A O 1
ATOM 723 N N . LEU A 1 90 ? -3.697 -7.52 4.207 1 89.38 90 LEU A N 1
ATOM 724 C CA . LEU A 1 90 ? -4.961 -7.055 3.643 1 89.38 90 LEU A CA 1
ATOM 725 C C . LEU A 1 90 ? -4.855 -5.598 3.205 1 89.38 90 LEU A C 1
ATOM 727 O O . LEU A 1 90 ? -5.332 -5.234 2.127 1 89.38 90 LEU A O 1
ATOM 731 N N . GLU A 1 91 ? -4.254 -4.82 4.016 1 86.88 91 GLU A N 1
ATOM 732 C CA . GLU A 1 91 ? -4.055 -3.416 3.672 1 86.88 91 GLU A CA 1
ATOM 733 C C . GLU A 1 91 ? -3.217 -3.271 2.404 1 86.88 91 GLU A C 1
ATOM 735 O O . GLU A 1 91 ? -3.533 -2.453 1.536 1 86.88 91 GLU A O 1
ATOM 740 N N . ARG A 1 92 ? -2.215 -4.023 2.344 1 88.44 92 ARG A N 1
ATOM 741 C CA . ARG A 1 92 ? -1.374 -4.043 1.151 1 88.44 92 ARG A CA 1
ATOM 742 C C . ARG A 1 92 ? -2.189 -4.398 -0.088 1 88.44 92 ARG A C 1
ATOM 744 O O . ARG A 1 92 ? -2.053 -3.76 -1.133 1 88.44 92 ARG A O 1
ATOM 751 N N . GLU A 1 93 ? -2.902 -5.363 0.115 1 91.38 93 GLU A N 1
ATOM 752 C CA . GLU A 1 93 ? -3.717 -5.816 -1.009 1 91.38 93 GLU A CA 1
ATOM 753 C C . GLU A 1 93 ? -4.691 -4.73 -1.455 1 91.38 93 GLU A C 1
ATOM 755 O O . GLU A 1 93 ? -4.883 -4.516 -2.654 1 91.38 93 GLU A O 1
ATOM 760 N N . CYS A 1 94 ? -5.281 -4.082 -0.517 1 90.25 94 CYS A N 1
ATOM 761 C CA . CYS A 1 94 ? -6.207 -3.002 -0.842 1 90.25 94 CYS A CA 1
ATOM 762 C C . CYS A 1 94 ? -5.488 -1.869 -1.565 1 90.25 94 CYS A C 1
ATOM 764 O O . CYS A 1 94 ? -6.004 -1.32 -2.539 1 90.25 94 CYS A O 1
ATOM 766 N N . LEU A 1 95 ? -4.344 -1.559 -1.112 1 89.81 95 LEU A N 1
ATOM 767 C CA . LEU A 1 95 ? -3.574 -0.489 -1.739 1 89.81 95 LEU A CA 1
ATOM 768 C C . LEU A 1 95 ? -3.121 -0.894 -3.139 1 89.81 95 LEU A C 1
ATOM 770 O O . LEU A 1 95 ? -3.236 -0.109 -4.082 1 89.81 95 LEU A O 1
ATOM 774 N N . ALA A 1 96 ? -2.615 -2.09 -3.24 1 91.19 96 ALA A N 1
ATOM 775 C CA . ALA A 1 96 ? -2.156 -2.598 -4.531 1 91.19 96 ALA A CA 1
ATOM 776 C C . ALA A 1 96 ? -3.293 -2.611 -5.551 1 91.19 96 ALA A C 1
ATOM 778 O O . ALA A 1 96 ? -3.068 -2.389 -6.742 1 91.19 96 ALA A O 1
ATOM 779 N N . ALA A 1 97 ? -4.477 -2.846 -5.059 1 91.88 97 ALA A N 1
ATOM 780 C CA . ALA A 1 97 ? -5.641 -2.914 -5.934 1 91.88 97 ALA A CA 1
ATOM 781 C C . ALA A 1 97 ? -5.871 -1.585 -6.652 1 91.88 97 ALA A C 1
ATOM 783 O O . ALA A 1 97 ? -6.457 -1.549 -7.734 1 91.88 97 ALA A O 1
ATOM 784 N N . ARG A 1 98 ? -5.395 -0.571 -6.125 1 89.69 98 ARG A N 1
ATOM 785 C CA . ARG A 1 98 ? -5.57 0.749 -6.723 1 89.69 98 ARG A CA 1
ATOM 786 C C . ARG A 1 98 ? -4.543 0.992 -7.824 1 89.69 98 ARG A C 1
ATOM 788 O O . ARG A 1 98 ? -4.688 1.924 -8.617 1 89.69 98 ARG A O 1
ATOM 795 N N . LEU A 1 99 ? -3.557 0.19 -7.84 1 89.06 99 LEU A N 1
ATOM 796 C CA . LEU A 1 99 ? -2.451 0.384 -8.773 1 89.06 99 LEU A CA 1
ATOM 797 C C . LEU A 1 99 ? -2.613 -0.508 -10 1 89.06 99 LEU A C 1
ATOM 799 O O . LEU A 1 99 ? -2.141 -0.168 -11.086 1 89.06 99 LEU A O 1
ATOM 803 N N . VAL A 1 100 ? -3.281 -1.622 -9.789 1 91.19 100 VAL A N 1
ATOM 804 C CA . VAL A 1 100 ? -3.182 -2.67 -10.797 1 91.19 100 VAL A CA 1
ATOM 805 C C . VAL A 1 100 ? -4.438 -2.674 -11.672 1 91.19 100 VAL A C 1
ATOM 807 O O . VAL A 1 100 ? -5.555 -2.766 -11.156 1 91.19 100 VAL A O 1
ATOM 810 N N . ALA A 1 101 ? -4.258 -2.398 -12.891 1 91.81 101 ALA A N 1
ATOM 811 C CA . ALA A 1 101 ? -5.305 -2.469 -13.906 1 91.81 101 ALA A CA 1
ATOM 812 C C . ALA A 1 101 ? -4.824 -3.236 -15.141 1 91.81 101 ALA A C 1
ATOM 814 O O . ALA A 1 101 ? -4.109 -2.686 -15.984 1 91.81 101 ALA A O 1
ATOM 815 N N . HIS A 1 102 ? -5.18 -4.43 -15.227 1 96.38 102 HIS A N 1
ATOM 816 C CA . HIS A 1 102 ? -4.773 -5.34 -16.281 1 96.38 102 HIS A CA 1
ATOM 817 C C . HIS A 1 102 ? -5.777 -6.477 -16.453 1 96.38 102 HIS A C 1
ATOM 819 O O . HIS A 1 102 ? -6.293 -7.004 -15.469 1 96.38 102 HIS A O 1
ATOM 825 N N . PRO A 1 103 ? -6.027 -6.898 -17.625 1 96.62 103 PRO A N 1
ATOM 826 C CA . PRO A 1 103 ? -7.066 -7.902 -17.859 1 96.62 103 PRO A CA 1
ATOM 827 C C . PRO A 1 103 ? -6.77 -9.234 -17.188 1 96.62 103 PRO A C 1
ATOM 829 O O . PRO A 1 103 ? -7.688 -10.023 -16.938 1 96.62 103 PRO A O 1
ATOM 832 N N . HIS A 1 104 ? -5.562 -9.539 -16.906 1 98.06 104 HIS A N 1
ATOM 833 C CA . HIS A 1 104 ? -5.223 -10.836 -16.328 1 98.06 104 HIS A CA 1
ATOM 834 C C . HIS A 1 104 ? -4.824 -10.695 -14.867 1 98.06 104 HIS A C 1
ATOM 836 O O . HIS A 1 104 ? -4.141 -11.562 -14.328 1 98.06 104 HIS A O 1
ATOM 842 N N . LEU A 1 105 ? -5.129 -9.594 -14.258 1 97.88 105 LEU A N 1
ATOM 843 C CA . LEU A 1 105 ? -5.016 -9.414 -12.812 1 97.88 105 LEU A CA 1
ATOM 844 C C . LEU A 1 105 ? -6.391 -9.367 -12.164 1 97.88 105 LEU A C 1
ATOM 846 O O . LEU A 1 105 ? -7.379 -9.016 -12.812 1 97.88 105 LEU A O 1
ATOM 850 N N . LEU A 1 106 ? -6.434 -9.789 -10.938 1 96.12 106 LEU A N 1
ATOM 851 C CA . LEU A 1 106 ? -7.664 -9.844 -10.156 1 96.12 106 LEU A CA 1
ATOM 852 C C . LEU A 1 106 ? -7.535 -9.023 -8.883 1 96.12 106 LEU A C 1
ATOM 854 O O . LEU A 1 106 ? -7.344 -9.586 -7.797 1 96.12 106 LEU A O 1
ATOM 858 N N . PRO A 1 107 ? -7.676 -7.754 -8.953 1 92.69 107 PRO A N 1
ATOM 859 C CA . PRO A 1 107 ? -7.555 -6.914 -7.758 1 92.69 107 PRO A CA 1
ATOM 860 C C . PRO A 1 107 ? -8.781 -7 -6.852 1 92.69 107 PRO A C 1
ATOM 862 O O . PRO A 1 107 ? -9.875 -7.348 -7.312 1 92.69 107 PRO A O 1
ATOM 865 N N . LEU A 1 108 ? -8.523 -6.68 -5.594 1 91.75 108 LEU A N 1
ATOM 866 C CA . LEU A 1 108 ? -9.641 -6.508 -4.672 1 91.75 108 LEU A CA 1
ATOM 867 C C . LEU A 1 108 ? -10.461 -5.273 -5.035 1 91.75 108 LEU A C 1
ATOM 869 O O . LEU A 1 108 ? -9.914 -4.273 -5.504 1 91.75 108 LEU A O 1
ATOM 873 N N . GLY A 1 109 ? -11.758 -5.422 -4.82 1 86.62 109 GLY A N 1
ATOM 874 C CA . GLY A 1 109 ? -12.602 -4.238 -4.883 1 86.62 109 GLY A CA 1
ATOM 875 C C . GLY A 1 109 ? -12.531 -3.387 -3.629 1 86.62 109 GLY A C 1
ATOM 876 O O . GLY A 1 109 ? -11.703 -3.639 -2.748 1 86.62 109 GLY A O 1
ATOM 877 N N . ALA A 1 110 ? -13.367 -2.445 -3.58 1 77.94 110 ALA A N 1
ATOM 878 C CA . ALA A 1 110 ? -13.422 -1.556 -2.422 1 77.94 110 ALA A CA 1
ATOM 879 C C . ALA A 1 110 ? -13.945 -2.289 -1.19 1 77.94 110 ALA A C 1
ATOM 881 O O . ALA A 1 110 ? -15.016 -2.9 -1.233 1 77.94 110 ALA A O 1
ATOM 882 N N . PRO A 1 111 ? -13.148 -2.191 -0.205 1 85.06 111 PRO A N 1
ATOM 883 C CA . PRO A 1 111 ? -13.641 -2.838 1.016 1 85.06 111 PRO A CA 1
ATOM 884 C C . PRO A 1 111 ? -14.703 -2.012 1.733 1 85.06 111 PRO A C 1
ATOM 886 O O . PRO A 1 111 ? -14.852 -0.817 1.463 1 85.06 111 PRO A O 1
ATOM 889 N N . PHE A 1 112 ? -15.469 -2.658 2.537 1 81.81 112 PHE A N 1
ATOM 890 C CA . PHE A 1 112 ? -16.391 -1.977 3.434 1 81.81 112 PHE A CA 1
ATOM 891 C C . PHE A 1 112 ? -16.422 -2.652 4.801 1 81.81 112 PHE A C 1
ATOM 893 O O . PHE A 1 112 ? -15.914 -3.768 4.957 1 81.81 112 PHE A O 1
ATOM 900 N N . ALA A 1 113 ? -16.922 -1.875 5.789 1 79.81 113 ALA A N 1
ATOM 901 C CA . ALA A 1 113 ? -16.828 -2.395 7.148 1 79.81 113 ALA A CA 1
ATOM 902 C C . ALA A 1 113 ? -18.156 -2.24 7.891 1 79.81 113 ALA A C 1
ATOM 904 O O . ALA A 1 113 ? -18.922 -1.321 7.609 1 79.81 113 ALA A O 1
ATOM 905 N N . SER A 1 114 ? -18.438 -3.197 8.711 1 77.62 114 SER A N 1
ATOM 906 C CA . SER A 1 114 ? -19.438 -3.061 9.766 1 77.62 114 SER A CA 1
ATOM 907 C C . SER A 1 114 ? -18.781 -2.752 11.109 1 77.62 114 SER A C 1
ATOM 909 O O . SER A 1 114 ? -17.594 -2.443 11.172 1 77.62 114 SER A O 1
ATOM 911 N N . LYS A 1 115 ? -19.531 -2.805 12.133 1 73.69 115 LYS A N 1
ATOM 912 C CA . LYS A 1 115 ? -19 -2.549 13.469 1 73.69 115 LYS A CA 1
ATOM 913 C C . LYS A 1 115 ? -18.016 -3.637 13.891 1 73.69 115 LYS A C 1
ATOM 915 O O . LYS A 1 115 ? -17.078 -3.375 14.633 1 73.69 115 LYS A O 1
ATOM 920 N N . THR A 1 116 ? -18.266 -4.789 13.266 1 80.44 116 THR A N 1
ATOM 921 C CA . THR A 1 116 ? -17.5 -5.91 13.797 1 80.44 116 THR A CA 1
ATOM 922 C C . THR A 1 116 ? -16.625 -6.535 12.711 1 80.44 116 THR A C 1
ATOM 924 O O . THR A 1 116 ? -15.703 -7.289 13.008 1 80.44 116 THR A O 1
ATOM 927 N N . ASP A 1 117 ? -17.031 -6.207 11.469 1 86.19 117 ASP A N 1
ATOM 928 C CA . ASP A 1 117 ? -16.391 -6.988 10.414 1 86.19 117 ASP A CA 1
ATOM 929 C C . ASP A 1 117 ? -15.906 -6.086 9.281 1 86.19 117 ASP A C 1
ATOM 931 O O . ASP A 1 117 ? -16.469 -5.016 9.047 1 86.19 117 ASP A O 1
ATOM 935 N N . LEU A 1 118 ? -14.828 -6.559 8.68 1 87.44 118 LEU A N 1
ATOM 936 C CA . LEU A 1 118 ? -14.344 -5.992 7.418 1 87.44 118 LEU A CA 1
ATOM 937 C C . LEU A 1 118 ? -14.672 -6.914 6.25 1 87.44 118 LEU A C 1
ATOM 939 O O . LEU A 1 118 ? -14.508 -8.133 6.344 1 87.44 118 LEU A O 1
ATOM 943 N N . PHE A 1 119 ? -15.18 -6.297 5.168 1 89.75 119 PHE A N 1
ATOM 944 C CA . PHE A 1 119 ? -15.578 -7.047 3.982 1 89.75 119 PHE A CA 1
ATOM 945 C C . PHE A 1 119 ? -14.719 -6.656 2.783 1 89.75 119 PHE A C 1
ATOM 947 O O . PHE A 1 119 ? -14.578 -5.469 2.477 1 89.75 119 PHE A O 1
ATOM 954 N N . THR A 1 120 ? -14.102 -7.613 2.178 1 92.25 120 THR A N 1
ATOM 955 C CA . THR A 1 120 ? -13.414 -7.363 0.915 1 92.25 120 THR A CA 1
ATOM 956 C C . THR A 1 120 ? -14.133 -8.055 -0.238 1 92.25 120 THR A C 1
ATOM 958 O O . THR A 1 120 ? -14.664 -9.156 -0.072 1 92.25 120 THR A O 1
ATOM 961 N N . VAL A 1 121 ? -14.156 -7.445 -1.387 1 92.62 121 VAL A N 1
ATOM 962 C CA . VAL A 1 121 ? -14.922 -7.926 -2.531 1 92.62 121 VAL A CA 1
ATOM 963 C C . VAL A 1 121 ? -13.984 -8.227 -3.695 1 92.62 121 VAL A C 1
ATOM 965 O O . VAL A 1 121 ? -13.039 -7.469 -3.949 1 92.62 121 VAL A O 1
ATOM 968 N N . GLU A 1 122 ? -14.234 -9.297 -4.332 1 93.56 122 GLU A N 1
ATOM 969 C CA . GLU A 1 122 ? -13.484 -9.641 -5.535 1 93.56 122 GLU A CA 1
ATOM 970 C C . GLU A 1 122 ? -14.391 -10.273 -6.59 1 93.56 122 GLU A C 1
ATOM 972 O O . GLU A 1 122 ? -15.422 -10.859 -6.254 1 93.56 122 GLU A O 1
ATOM 977 N N . LYS A 1 123 ? -13.992 -10.164 -7.809 1 92.62 123 LYS A N 1
ATOM 978 C CA . LYS A 1 123 ? -14.742 -10.766 -8.906 1 92.62 123 LYS A CA 1
ATOM 979 C C . LYS A 1 123 ? -14.82 -12.281 -8.75 1 92.62 123 LYS A C 1
ATOM 981 O O . LYS A 1 123 ? -13.836 -12.922 -8.375 1 92.62 123 LYS A O 1
ATOM 986 N N . TYR A 1 124 ? -16.031 -12.812 -9.031 1 93.62 124 TYR A N 1
ATOM 987 C CA . TYR A 1 124 ? -16.219 -14.258 -9.047 1 93.62 124 TYR A CA 1
ATOM 988 C C . TYR A 1 124 ? -15.648 -14.867 -10.32 1 93.62 124 TYR A C 1
ATOM 990 O O . TYR A 1 124 ? -16.016 -14.453 -11.43 1 93.62 124 TYR A O 1
ATOM 998 N N . CYS A 1 125 ? -14.703 -15.734 -10.164 1 94.44 125 CYS A N 1
ATOM 999 C CA . CYS A 1 125 ? -14.172 -16.5 -11.289 1 94.44 125 CYS A CA 1
ATOM 1000 C C . CYS A 1 125 ? -14.781 -17.906 -11.32 1 94.44 125 CYS A C 1
ATOM 1002 O O . CYS A 1 125 ? -14.398 -18.781 -10.539 1 94.44 125 CYS A O 1
ATOM 1004 N N . ALA A 1 126 ? -15.586 -18.109 -12.266 1 90.25 126 ALA A N 1
ATOM 1005 C CA . ALA A 1 126 ? -16.422 -19.312 -12.328 1 90.25 126 ALA A CA 1
ATOM 1006 C C . ALA A 1 126 ? -15.562 -20.562 -12.508 1 90.25 126 ALA A C 1
ATOM 1008 O O . ALA A 1 126 ? -15.938 -21.641 -12.062 1 90.25 126 ALA A O 1
ATOM 1009 N N . GLY A 1 127 ? -14.445 -20.438 -13.125 1 91.12 127 GLY A N 1
ATOM 1010 C CA . GLY A 1 127 ? -13.586 -21.578 -13.383 1 91.12 127 GLY A CA 1
ATOM 1011 C C . GLY A 1 127 ? -12.781 -22 -12.172 1 91.12 127 GLY A C 1
ATOM 1012 O O . GLY A 1 127 ? -12.102 -23.031 -12.203 1 91.12 127 GLY A O 1
ATOM 1013 N N . GLY A 1 128 ? -12.828 -21.203 -11.117 1 90.56 128 GLY A N 1
ATOM 1014 C CA . GLY A 1 128 ? -12.062 -21.547 -9.93 1 90.56 128 GLY A CA 1
ATOM 1015 C C . GLY A 1 128 ? -10.586 -21.219 -10.062 1 90.56 128 GLY A C 1
ATOM 1016 O O . GLY A 1 128 ? -10.18 -20.5 -10.977 1 90.56 128 GLY A O 1
ATOM 1017 N N . ASP A 1 129 ? -9.797 -21.75 -9.047 1 91.5 129 ASP A N 1
ATOM 1018 C CA . ASP A 1 129 ? -8.359 -21.547 -9.133 1 91.5 129 ASP A CA 1
ATOM 1019 C C . ASP A 1 129 ? -7.676 -22.75 -9.789 1 91.5 129 ASP A C 1
ATOM 1021 O O . ASP A 1 129 ? -8.273 -23.812 -9.898 1 91.5 129 ASP A O 1
ATOM 1025 N N . LEU A 1 130 ? -6.473 -22.547 -10.195 1 93.38 130 LEU A N 1
ATOM 1026 C CA . LEU A 1 130 ? -5.758 -23.547 -10.977 1 93.38 130 LEU A CA 1
ATOM 1027 C C . LEU A 1 130 ? -5.395 -24.75 -10.117 1 93.38 130 LEU A C 1
ATOM 1029 O O . LEU A 1 130 ? -5.223 -25.859 -10.641 1 93.38 130 LEU A O 1
ATOM 1033 N N . TYR A 1 131 ? -5.234 -24.5 -8.852 1 89.75 131 TYR A N 1
ATOM 1034 C CA . TYR A 1 131 ? -4.926 -25.641 -8 1 89.75 131 TYR A CA 1
ATOM 1035 C C . TYR A 1 131 ? -6.066 -26.656 -8.016 1 89.75 131 TYR A C 1
ATOM 1037 O O . TYR A 1 131 ? -5.844 -27.859 -8.227 1 89.75 131 TYR A O 1
ATOM 1045 N N . GLU A 1 132 ? -7.219 -26.203 -7.809 1 84.12 132 GLU A N 1
ATOM 1046 C CA . GLU A 1 132 ? -8.391 -27.062 -7.824 1 84.12 132 GLU A CA 1
ATOM 1047 C C . GLU A 1 132 ? -8.578 -27.719 -9.195 1 84.12 132 GLU A C 1
ATOM 1049 O O . GLU A 1 132 ? -8.969 -28.875 -9.289 1 84.12 132 GLU A O 1
ATOM 1054 N N . LEU A 1 133 ? -8.375 -26.969 -10.203 1 85 133 LEU A N 1
ATOM 1055 C CA . LEU A 1 133 ? -8.477 -27.5 -11.555 1 85 133 LEU A CA 1
ATOM 1056 C C . LEU A 1 133 ? -7.504 -28.656 -11.766 1 85 133 LEU A C 1
ATOM 1058 O O . LEU A 1 133 ? -7.863 -29.688 -12.344 1 85 133 LEU A O 1
ATOM 1062 N N . MET A 1 134 ? -6.316 -28.5 -11.273 1 86.5 134 MET A N 1
ATOM 1063 C CA . MET A 1 134 ? -5.285 -29.516 -11.453 1 86.5 134 MET A CA 1
ATOM 1064 C C . MET A 1 134 ? -5.605 -30.766 -10.641 1 86.5 134 MET A C 1
ATOM 1066 O O . MET A 1 134 ? -5.398 -31.891 -11.109 1 86.5 134 MET A O 1
ATOM 1070 N N . VAL A 1 135 ? -6.121 -30.547 -9.508 1 82 135 VAL A N 1
ATOM 1071 C CA . VAL A 1 135 ? -6.473 -31.672 -8.641 1 82 135 VAL A CA 1
ATOM 1072 C C . VAL A 1 135 ? -7.648 -32.438 -9.242 1 82 135 VAL A C 1
ATOM 1074 O O . VAL A 1 135 ? -7.66 -33.688 -9.227 1 82 135 VAL A O 1
ATOM 1077 N N . SER A 1 136 ? -8.578 -31.734 -9.727 1 78.5 136 SER A N 1
ATOM 1078 C CA . SER A 1 136 ? -9.742 -32.375 -10.344 1 78.5 136 SER A CA 1
ATOM 1079 C C . SER A 1 136 ? -9.352 -33.125 -11.602 1 78.5 136 SER A C 1
ATOM 1081 O O . SER A 1 136 ? -9.867 -34.219 -11.852 1 78.5 136 SER A O 1
ATOM 1083 N N . ALA A 1 137 ? -8.516 -32.594 -12.344 1 73.81 137 ALA A N 1
ATOM 1084 C CA . ALA A 1 137 ? -8.055 -33.25 -13.57 1 73.81 137 ALA A CA 1
ATOM 1085 C C . ALA A 1 137 ? -7.316 -34.562 -13.25 1 73.81 137 ALA A C 1
ATOM 1087 O O . ALA A 1 137 ? -7.457 -35.562 -13.969 1 73.81 137 ALA A O 1
ATOM 1088 N N . ALA A 1 138 ? -6.566 -34.531 -12.211 1 67.75 138 ALA A N 1
ATOM 1089 C CA . ALA A 1 138 ? -5.828 -35.719 -11.789 1 67.75 138 ALA A CA 1
ATOM 1090 C C . ALA A 1 138 ? -6.781 -36.812 -11.344 1 67.75 138 ALA A C 1
ATOM 1092 O O . ALA A 1 138 ? -6.551 -38 -11.633 1 67.75 138 ALA A O 1
ATOM 1093 N N . LYS A 1 139 ? -7.832 -36.438 -10.711 1 66.69 139 LYS A N 1
ATOM 1094 C CA . LYS A 1 139 ? -8.82 -37.375 -10.234 1 66.69 139 LYS A CA 1
ATOM 1095 C C . LYS A 1 139 ? -9.562 -38.031 -11.406 1 66.69 139 LYS A C 1
ATOM 1097 O O . LYS A 1 139 ? -9.836 -39.25 -11.383 1 66.69 139 LYS A O 1
ATOM 1102 N N . GLU A 1 140 ? -9.891 -37.219 -12.289 1 63.75 140 GLU A N 1
ATOM 1103 C CA . GLU A 1 140 ? -10.609 -37.75 -13.453 1 63.75 140 GLU A CA 1
ATOM 1104 C C . GLU A 1 140 ? -9.734 -38.688 -14.266 1 63.75 140 GLU A C 1
ATOM 1106 O O . GLU A 1 140 ? -10.219 -39.688 -14.781 1 63.75 140 GLU A O 1
ATOM 1111 N N . GLY A 1 141 ? -8.5 -38.25 -14.398 1 56.53 141 GLY A N 1
ATOM 1112 C CA . GLY A 1 141 ? -7.59 -39.156 -15.07 1 56.53 141 GLY A CA 1
ATOM 1113 C C . GLY A 1 141 ? -7.449 -40.5 -14.367 1 56.53 141 GLY A C 1
ATOM 1114 O O . GLY A 1 141 ? -7.375 -41.531 -15.016 1 56.53 141 GLY A O 1
ATOM 1115 N N . LEU A 1 142 ? -7.559 -40.438 -13.039 1 50.03 142 LEU A N 1
ATOM 1116 C CA . LEU A 1 142 ? -7.492 -41.656 -12.242 1 50.03 142 LEU A CA 1
ATOM 1117 C C . LEU A 1 142 ? -8.742 -42.5 -12.438 1 50.03 142 LEU A C 1
ATOM 1119 O O . LEU A 1 142 ? -8.664 -43.75 -12.531 1 50.03 142 LEU A O 1
ATOM 1123 N N . ILE A 1 143 ? -9.844 -41.844 -12.391 1 44.97 143 ILE A N 1
ATOM 1124 C CA . ILE A 1 143 ? -11.109 -42.562 -12.539 1 44.97 143 ILE A CA 1
ATOM 1125 C C . ILE A 1 143 ? -11.188 -43.188 -13.922 1 44.97 143 ILE A C 1
ATOM 1127 O O . ILE A 1 143 ? -11.633 -44.344 -14.062 1 44.97 143 ILE A O 1
ATOM 1131 N N . ALA A 1 144 ? -10.883 -42.5 -14.922 1 48.88 144 ALA A N 1
ATOM 1132 C CA . ALA A 1 144 ? -10.914 -43.062 -16.266 1 48.88 144 ALA A CA 1
ATOM 1133 C C . ALA A 1 144 ? -10.031 -44.312 -16.359 1 48.88 144 ALA A C 1
ATOM 1135 O O . ALA A 1 144 ? -10.359 -45.281 -17.062 1 48.88 144 ALA A O 1
ATOM 1136 N N . SER A 1 145 ? -9.102 -44.281 -15.547 1 46.97 145 SER A N 1
ATOM 1137 C CA . SER A 1 145 ? -8.227 -45.469 -15.531 1 46.97 145 SER A CA 1
ATOM 1138 C C . SER A 1 145 ? -8.891 -46.625 -14.82 1 46.97 145 SER A C 1
ATOM 1140 O O . SER A 1 145 ? -8.664 -47.781 -15.188 1 46.97 145 SER A O 1
ATOM 1142 N N . GLU A 1 146 ? -9.742 -46.406 -13.883 1 45.22 146 GLU A N 1
ATOM 1143 C CA . GLU A 1 146 ? -10.375 -47.5 -13.117 1 45.22 146 GLU A CA 1
ATOM 1144 C C . GLU A 1 146 ? -11.523 -48.125 -13.898 1 45.22 146 GLU A C 1
ATOM 1146 O O . GLU A 1 146 ? -11.867 -49.281 -13.68 1 45.22 146 GLU A O 1
ATOM 1151 N N . THR A 1 147 ? -12.461 -47.375 -14.43 1 38.5 147 THR A N 1
ATOM 1152 C CA . THR A 1 147 ? -13.727 -47.844 -14.977 1 38.5 147 THR A CA 1
ATOM 1153 C C . THR A 1 147 ? -13.492 -48.625 -16.281 1 38.5 147 THR A C 1
ATOM 1155 O O . THR A 1 147 ? -14.445 -49 -16.969 1 38.5 147 THR A O 1
ATOM 1158 N N . GLY A 1 148 ? -12.594 -49.844 -16.594 1 37.47 148 GLY A N 1
ATOM 1159 C CA . GLY A 1 148 ? -12.547 -51.094 -17.328 1 37.47 148 GLY A CA 1
ATOM 1160 C C . GLY A 1 148 ? -11.633 -51.031 -18.547 1 37.47 148 GLY A C 1
ATOM 1161 O O . GLY A 1 148 ? -11.711 -51.875 -19.422 1 37.47 148 GLY A O 1
ATOM 1162 N N . ALA A 1 149 ? -11.07 -50.156 -19.391 1 36.41 149 ALA A N 1
ATOM 1163 C CA . ALA A 1 149 ? -10.352 -50.781 -20.484 1 36.41 149 ALA A CA 1
ATOM 1164 C C . ALA A 1 149 ? -9.391 -51.844 -19.953 1 36.41 149 ALA A C 1
ATOM 1166 O O . ALA A 1 149 ? -8.969 -51.781 -18.797 1 36.41 149 ALA A O 1
ATOM 1167 N N . GLU A 1 150 ? -9.016 -53.094 -20.766 1 33.53 150 GLU A N 1
ATOM 1168 C CA . GLU A 1 150 ? -8.141 -54.25 -20.562 1 33.53 150 GLU A CA 1
ATOM 1169 C C . GLU A 1 150 ? -6.918 -53.875 -19.719 1 33.53 150 GLU A C 1
ATOM 1171 O O . GLU A 1 150 ? -6.531 -52.688 -19.672 1 33.53 150 GLU A O 1
ATOM 1176 N N . LYS A 1 151 ? -6.316 -54.938 -18.891 1 34.72 151 LYS A N 1
ATOM 1177 C CA . LYS A 1 151 ? -5.121 -55.156 -18.078 1 34.72 151 LYS A CA 1
ATOM 1178 C C . LYS A 1 151 ? -3.934 -54.375 -18.641 1 34.72 151 LYS A C 1
ATOM 1180 O O . LYS A 1 151 ? -2.787 -54.625 -18.266 1 34.72 151 LYS A O 1
ATOM 1185 N N . GLY A 1 152 ? -3.959 -54.031 -19.953 1 31.59 152 GLY A N 1
ATOM 1186 C CA . GLY A 1 152 ? -2.611 -53.688 -20.375 1 31.59 152 GLY A CA 1
ATOM 1187 C C . GLY A 1 152 ? -1.938 -52.719 -19.422 1 31.59 152 GLY A C 1
ATOM 1188 O O . GLY A 1 152 ? -2.588 -52.125 -18.547 1 31.59 152 GLY A O 1
ATOM 1189 N N . GLU A 1 153 ? -0.562 -52.469 -19.828 1 31.91 153 GLU A N 1
ATOM 1190 C CA . GLU A 1 153 ? 0.451 -51.781 -19.031 1 31.91 153 GLU A CA 1
ATOM 1191 C C . GLU A 1 153 ? -0.126 -50.531 -18.359 1 31.91 153 GLU A C 1
ATOM 1193 O O . GLU A 1 153 ? -0.847 -49.75 -19 1 31.91 153 GLU A O 1
ATOM 1198 N N . ALA A 1 154 ? -0.593 -50.656 -17.109 1 33.56 154 ALA A N 1
ATOM 1199 C CA . ALA A 1 154 ? -0.836 -49.531 -16.203 1 33.56 154 ALA A CA 1
ATOM 1200 C C . ALA A 1 154 ? -0.221 -48.25 -16.766 1 33.56 154 ALA A C 1
ATOM 1202 O O . ALA A 1 154 ? 1.002 -48.156 -16.875 1 33.56 154 ALA A O 1
ATOM 1203 N N . LEU A 1 155 ? -0.678 -47.906 -17.938 1 34.59 155 LEU A N 1
ATOM 1204 C CA . LEU A 1 155 ? 0.031 -46.625 -18.094 1 34.59 155 LEU A CA 1
ATOM 1205 C C . LEU A 1 155 ? 0.225 -45.938 -16.734 1 34.59 155 LEU A C 1
ATOM 1207 O O . LEU A 1 155 ? -0.725 -45.812 -15.969 1 34.59 155 LEU A O 1
ATOM 1211 N N . PRO A 1 156 ? 1.374 -46.125 -16.047 1 35.19 156 PRO A N 1
ATOM 1212 C CA . PRO A 1 156 ? 1.666 -45.438 -14.797 1 35.19 156 PRO A CA 1
ATOM 1213 C C . PRO A 1 156 ? 0.782 -44.219 -14.586 1 35.19 156 PRO A C 1
ATOM 1215 O O . PRO A 1 156 ? 0.22 -43.688 -15.539 1 35.19 156 PRO A O 1
ATOM 1218 N N . ARG A 1 157 ? 0.438 -43.719 -13.328 1 39.28 157 ARG A N 1
ATOM 1219 C CA . ARG A 1 157 ? -0.11 -42.438 -12.867 1 39.28 157 ARG A CA 1
ATOM 1220 C C . ARG A 1 157 ? -0.021 -41.375 -13.969 1 39.28 157 ARG A C 1
ATOM 1222 O O . ARG A 1 157 ? 1.042 -40.812 -14.188 1 39.28 157 ARG A O 1
ATOM 1229 N N . SER A 1 158 ? -0.37 -41.562 -15.078 1 39.72 158 SER A N 1
ATOM 1230 C CA . SER A 1 158 ? -0.284 -40.562 -16.141 1 39.72 158 SER A CA 1
ATOM 1231 C C . SER A 1 158 ? -0.568 -39.156 -15.609 1 39.72 158 SER A C 1
ATOM 1233 O O . SER A 1 158 ? -1.698 -38.875 -15.219 1 39.72 158 SER A O 1
ATOM 1235 N N . SER A 1 159 ? 0.1 -38.656 -14.578 1 51.78 159 SER A N 1
ATOM 1236 C CA . SER A 1 159 ? 0.277 -37.25 -14.18 1 51.78 159 SER A CA 1
ATOM 1237 C C . SER A 1 159 ? -0.012 -36.312 -15.336 1 51.78 159 SER A C 1
ATOM 1239 O O . SER A 1 159 ? 0.881 -36 -16.125 1 51.78 159 SER A O 1
ATOM 1241 N N . THR A 1 160 ? -1.21 -36.312 -15.977 1 65.94 160 THR A N 1
ATOM 1242 C CA . THR A 1 160 ? -1.381 -35.562 -17.219 1 65.94 160 THR A CA 1
ATOM 1243 C C . THR A 1 160 ? -1.655 -34.094 -16.922 1 65.94 160 THR A C 1
ATOM 1245 O O . THR A 1 160 ? -2.43 -33.781 -16.016 1 65.94 160 THR A O 1
ATOM 1248 N N . GLY A 1 161 ? -0.765 -33.281 -17.203 1 83.19 161 GLY A N 1
ATOM 1249 C CA . GLY A 1 161 ? -0.934 -31.844 -17.234 1 83.19 161 GLY A CA 1
ATOM 1250 C C . GLY A 1 161 ? -2.111 -31.391 -18.078 1 83.19 161 GLY A C 1
ATOM 1251 O O . GLY A 1 161 ? -3.016 -32.188 -18.359 1 83.19 161 GLY A O 1
ATOM 1252 N N . LEU A 1 162 ? -2.355 -30.281 -18.219 1 88.81 162 LEU A N 1
ATOM 1253 C CA . LEU A 1 162 ? -3.387 -29.672 -19.062 1 88.81 162 LEU A CA 1
ATOM 1254 C C . LEU A 1 162 ? -2.998 -29.75 -20.531 1 88.81 162 LEU A C 1
ATOM 1256 O O . LEU A 1 162 ? -1.828 -29.969 -20.859 1 88.81 162 LEU A O 1
ATOM 1260 N N . PRO A 1 163 ? -4.012 -29.672 -21.422 1 89.19 163 PRO A N 1
ATOM 1261 C CA . PRO A 1 163 ? -3.688 -29.609 -22.844 1 89.19 163 PRO A CA 1
ATOM 1262 C C . PRO A 1 163 ? -2.686 -28.516 -23.172 1 89.19 163 PRO A C 1
ATOM 1264 O O . PRO A 1 163 ? -2.74 -27.422 -22.594 1 89.19 163 PRO A O 1
ATOM 1267 N N . THR A 1 164 ? -1.866 -28.828 -24.125 1 89.62 164 THR A N 1
ATOM 1268 C CA . THR A 1 164 ? -0.739 -27.969 -24.453 1 89.62 164 THR A CA 1
ATOM 1269 C C . THR A 1 164 ? -1.223 -26.562 -24.844 1 89.62 164 THR A C 1
ATOM 1271 O O . THR A 1 164 ? -0.634 -25.562 -24.438 1 89.62 164 THR A O 1
ATOM 1274 N N . HIS A 1 165 ? -2.264 -26.516 -25.641 1 91.75 165 HIS A N 1
ATOM 1275 C CA . HIS A 1 165 ? -2.76 -25.219 -26.078 1 91.75 165 HIS A CA 1
ATOM 1276 C C . HIS A 1 165 ? -3.246 -24.375 -24.906 1 91.75 165 HIS A C 1
ATOM 1278 O O . HIS A 1 165 ? -3.02 -23.172 -24.875 1 91.75 165 HIS A O 1
ATOM 1284 N N . THR A 1 166 ? -3.85 -24.984 -23.938 1 93.62 166 THR A N 1
ATOM 1285 C CA . THR A 1 166 ? -4.332 -24.297 -22.734 1 93.62 166 THR A CA 1
ATOM 1286 C C . THR A 1 166 ? -3.168 -23.781 -21.891 1 93.62 166 THR A C 1
ATOM 1288 O O . THR A 1 166 ? -3.182 -22.656 -21.422 1 93.62 166 THR A O 1
ATOM 1291 N N . VAL A 1 167 ? -2.154 -24.625 -21.766 1 95.44 167 VAL A N 1
ATOM 1292 C CA . VAL A 1 167 ? -0.985 -24.25 -20.969 1 95.44 167 VAL A CA 1
ATOM 1293 C C . VAL A 1 167 ? -0.287 -23.047 -21.594 1 95.44 167 VAL A C 1
ATOM 1295 O O . VAL A 1 167 ? 0.074 -22.109 -20.906 1 95.44 167 VAL A O 1
ATOM 1298 N N . LYS A 1 168 ? -0.134 -23.125 -22.922 1 96.25 168 LYS A N 1
ATOM 1299 C CA . LYS A 1 168 ? 0.508 -22.016 -23.625 1 96.25 168 LYS A CA 1
ATOM 1300 C C . LYS A 1 168 ? -0.258 -20.719 -23.406 1 96.25 168 LYS A C 1
ATOM 1302 O O . LYS A 1 168 ? 0.341 -19.688 -23.125 1 96.25 168 LYS A O 1
ATOM 1307 N N . ARG A 1 169 ? -1.493 -20.781 -23.531 1 96.38 169 ARG A N 1
ATOM 1308 C CA . ARG A 1 169 ? -2.328 -19.594 -23.375 1 96.38 169 ARG A CA 1
ATOM 1309 C C . ARG A 1 169 ? -2.238 -19.047 -21.953 1 96.38 169 ARG A C 1
ATOM 1311 O O . ARG A 1 169 ? -2.027 -17.859 -21.734 1 96.38 169 ARG A O 1
ATOM 1318 N N . PHE A 1 170 ? -2.408 -19.906 -20.969 1 97.5 170 PHE A N 1
ATOM 1319 C CA . PHE A 1 170 ? -2.336 -19.516 -19.562 1 97.5 170 PHE A CA 1
ATOM 1320 C C . PHE A 1 170 ? -0.986 -18.875 -19.25 1 97.5 170 PHE A C 1
ATOM 1322 O O . PHE A 1 170 ? -0.918 -17.859 -18.562 1 97.5 170 PHE A O 1
ATOM 1329 N N . MET A 1 171 ? 0.045 -19.469 -19.797 1 98.12 171 MET A N 1
ATOM 1330 C CA . MET A 1 171 ? 1.378 -18.953 -19.516 1 98.12 171 MET A CA 1
ATOM 1331 C C . MET A 1 171 ? 1.573 -17.578 -20.141 1 98.12 171 MET A C 1
ATOM 1333 O O . MET A 1 171 ? 2.16 -16.688 -19.531 1 98.12 171 MET A O 1
ATOM 1337 N N . ARG A 1 172 ? 1.109 -17.438 -21.328 1 98.25 172 ARG A N 1
ATOM 1338 C CA . ARG A 1 172 ? 1.192 -16.109 -21.953 1 98.25 172 ARG A CA 1
ATOM 1339 C C . ARG A 1 172 ? 0.434 -15.07 -21.141 1 98.25 172 ARG A C 1
ATOM 1341 O O . ARG A 1 172 ? 0.933 -13.961 -20.922 1 98.25 172 ARG A O 1
ATOM 1348 N N . GLU A 1 173 ? -0.735 -15.383 -20.688 1 98.44 173 GLU A N 1
ATOM 1349 C CA . GLU A 1 173 ? -1.556 -14.469 -19.906 1 98.44 173 GLU A CA 1
ATOM 1350 C C . GLU A 1 173 ? -0.899 -14.156 -18.562 1 98.44 173 GLU A C 1
ATOM 1352 O O . GLU A 1 173 ? -0.859 -13 -18.141 1 98.44 173 GLU A O 1
ATOM 1357 N N . LEU A 1 174 ? -0.312 -15.164 -17.938 1 98.75 174 LEU A N 1
ATOM 1358 C CA . LEU A 1 174 ? 0.374 -14.977 -16.656 1 98.75 174 LEU A CA 1
ATOM 1359 C C . LEU A 1 174 ? 1.589 -14.07 -16.828 1 98.75 174 LEU A C 1
ATOM 1361 O O . LEU A 1 174 ? 1.76 -13.109 -16.078 1 98.75 174 LEU A O 1
ATOM 1365 N N . LEU A 1 175 ? 2.355 -14.398 -17.844 1 98.81 175 LEU A N 1
ATOM 1366 C CA . LEU A 1 175 ? 3.572 -13.625 -18.062 1 98.81 175 LEU A CA 1
ATOM 1367 C C . LEU A 1 175 ? 3.244 -12.188 -18.453 1 98.81 175 LEU A C 1
ATOM 1369 O O . LEU A 1 175 ? 3.971 -11.258 -18.078 1 98.81 175 LEU A O 1
ATOM 1373 N N . SER A 1 176 ? 2.191 -12 -19.172 1 98.5 176 SER A N 1
ATOM 1374 C CA . SER A 1 176 ? 1.738 -10.656 -19.5 1 98.5 176 SER A CA 1
ATOM 1375 C C . SER A 1 176 ? 1.376 -9.875 -18.234 1 98.5 176 SER A C 1
ATOM 1377 O O . SER A 1 176 ? 1.743 -8.703 -18.094 1 98.5 176 SER A O 1
ATOM 1379 N N . ALA A 1 177 ? 0.669 -10.469 -17.328 1 98.56 177 ALA A N 1
ATOM 1380 C CA . ALA A 1 177 ? 0.298 -9.852 -16.062 1 98.56 177 ALA A CA 1
ATOM 1381 C C . ALA A 1 177 ? 1.534 -9.516 -15.227 1 98.56 177 ALA A C 1
ATOM 1383 O O . ALA A 1 177 ? 1.632 -8.43 -14.656 1 98.56 177 ALA A O 1
ATOM 1384 N N . VAL A 1 178 ? 2.475 -10.43 -15.227 1 98.38 178 VAL A N 1
ATOM 1385 C CA . VAL A 1 178 ? 3.691 -10.25 -14.438 1 98.38 178 VAL A CA 1
ATOM 1386 C C . VAL A 1 178 ? 4.527 -9.117 -15.031 1 98.38 178 VAL A C 1
ATOM 1388 O O . VAL A 1 178 ? 5.098 -8.312 -14.297 1 98.38 178 VAL A O 1
ATOM 1391 N N . GLN A 1 179 ? 4.582 -9.078 -16.344 1 98.25 179 GLN A N 1
ATOM 1392 C CA . GLN A 1 179 ? 5.293 -7.977 -17 1 98.25 179 GLN A CA 1
ATOM 1393 C C . GLN A 1 179 ? 4.684 -6.629 -16.609 1 98.25 179 GLN A C 1
ATOM 1395 O O . GLN A 1 179 ? 5.406 -5.676 -16.312 1 98.25 179 GLN A O 1
ATOM 1400 N N . TYR A 1 180 ? 3.389 -6.582 -16.703 1 97.81 180 TYR A N 1
ATOM 1401 C CA . TYR A 1 180 ? 2.684 -5.359 -16.328 1 97.81 180 TYR A CA 1
ATOM 1402 C C . TYR A 1 180 ? 3.004 -4.965 -14.891 1 97.81 180 TYR A C 1
ATOM 1404 O O . TYR A 1 180 ? 3.273 -3.795 -14.609 1 97.81 180 TYR A O 1
ATOM 1412 N N . LEU A 1 181 ? 2.994 -5.871 -13.945 1 96.19 181 LEU A N 1
ATOM 1413 C CA . LEU A 1 181 ? 3.305 -5.605 -12.547 1 96.19 181 LEU A CA 1
ATOM 1414 C C . LEU A 1 181 ? 4.73 -5.086 -12.391 1 96.19 181 LEU A C 1
ATOM 1416 O O . LEU A 1 181 ? 4.957 -4.066 -11.734 1 96.19 181 LEU A O 1
ATOM 1420 N N . HIS A 1 182 ? 5.68 -5.789 -13.016 1 94.12 182 HIS A N 1
ATOM 1421 C CA . HIS A 1 182 ? 7.094 -5.469 -12.867 1 94.12 182 HIS A CA 1
ATOM 1422 C C . HIS A 1 182 ? 7.43 -4.133 -13.523 1 94.12 182 HIS A C 1
ATOM 1424 O O . HIS A 1 182 ? 8.062 -3.273 -12.906 1 94.12 182 HIS A O 1
ATOM 1430 N N . HIS A 1 183 ? 6.949 -3.939 -14.727 1 93.62 183 HIS A N 1
ATOM 1431 C CA . HIS A 1 183 ? 7.48 -2.855 -15.539 1 93.62 183 HIS A CA 1
ATOM 1432 C C . HIS A 1 183 ? 6.59 -1.619 -15.461 1 93.62 183 HIS A C 1
ATOM 1434 O O . HIS A 1 183 ? 7.074 -0.491 -15.57 1 93.62 183 HIS A O 1
ATOM 1440 N N . THR A 1 184 ? 5.32 -1.838 -15.328 1 92.81 184 THR A N 1
ATOM 1441 C CA . THR A 1 184 ? 4.398 -0.707 -15.336 1 92.81 184 THR A CA 1
ATOM 1442 C C . THR A 1 184 ? 4.105 -0.246 -13.906 1 92.81 184 THR A C 1
ATOM 1444 O O . THR A 1 184 ? 4.152 0.95 -13.617 1 92.81 184 THR A O 1
ATOM 1447 N N . CYS A 1 185 ? 3.84 -1.155 -13.039 1 91 185 CYS A N 1
ATOM 1448 C CA . CYS A 1 185 ? 3.438 -0.791 -11.688 1 91 185 CYS A CA 1
ATOM 1449 C C . CYS A 1 185 ? 4.648 -0.694 -10.766 1 91 185 CYS A C 1
ATOM 1451 O O . CYS A 1 185 ? 4.559 -0.132 -9.672 1 91 185 CYS A O 1
ATOM 1453 N N . GLY A 1 186 ? 5.824 -1.337 -11.188 1 88.69 186 GLY A N 1
ATOM 1454 C CA . GLY A 1 186 ? 6.977 -1.387 -10.297 1 88.69 186 GLY A CA 1
ATOM 1455 C C . GLY A 1 186 ? 6.734 -2.215 -9.055 1 88.69 186 GLY A C 1
ATOM 1456 O O . GLY A 1 186 ? 7.172 -1.846 -7.961 1 88.69 186 GLY A O 1
ATOM 1457 N N . LEU A 1 187 ? 5.98 -3.287 -9.203 1 91.62 187 LEU A N 1
ATOM 1458 C CA . LEU A 1 187 ? 5.633 -4.18 -8.109 1 91.62 187 LEU A CA 1
ATOM 1459 C C . LEU A 1 187 ? 6.07 -5.609 -8.406 1 91.62 187 LEU A C 1
ATOM 1461 O O . LEU A 1 187 ? 6.102 -6.023 -9.57 1 91.62 187 LEU A O 1
ATOM 1465 N N . VAL A 1 188 ? 6.414 -6.293 -7.395 1 92.5 188 VAL A N 1
ATOM 1466 C CA . VAL A 1 188 ? 6.566 -7.742 -7.457 1 92.5 188 VAL A CA 1
ATOM 1467 C C . VAL A 1 188 ? 5.449 -8.414 -6.656 1 92.5 188 VAL A C 1
ATOM 1469 O O . VAL A 1 188 ? 5 -7.883 -5.641 1 92.5 188 VAL A O 1
ATOM 1472 N N . HIS A 1 189 ? 5.016 -9.547 -7.113 1 93.81 189 HIS A N 1
ATOM 1473 C CA . HIS A 1 189 ? 3.877 -10.227 -6.496 1 93.81 189 HIS A CA 1
ATOM 1474 C C . HIS A 1 189 ? 4.309 -11.039 -5.281 1 93.81 189 HIS A C 1
ATOM 1476 O O . HIS A 1 189 ? 3.717 -10.914 -4.207 1 93.81 189 HIS A O 1
ATOM 1482 N N . ARG A 1 190 ? 5.285 -11.938 -5.469 1 91.25 190 ARG A N 1
ATOM 1483 C CA . ARG A 1 190 ? 6 -12.711 -4.457 1 91.25 190 ARG A CA 1
ATOM 1484 C C . ARG A 1 190 ? 5.141 -13.859 -3.938 1 91.25 190 ARG A C 1
ATOM 1486 O O . ARG A 1 190 ? 5.531 -14.555 -2.998 1 91.25 190 ARG A O 1
ATOM 1493 N N . ASN A 1 191 ? 3.977 -14.086 -4.508 1 91.62 191 ASN A N 1
ATOM 1494 C CA . ASN A 1 191 ? 3.117 -15.18 -4.07 1 91.62 191 ASN A CA 1
ATOM 1495 C C . ASN A 1 191 ? 2.416 -15.844 -5.25 1 91.62 191 ASN A C 1
ATOM 1497 O O . ASN A 1 191 ? 1.242 -16.203 -5.156 1 91.62 191 ASN A O 1
ATOM 1501 N N . ILE A 1 192 ? 3.037 -15.938 -6.312 1 95.88 192 ILE A N 1
ATOM 1502 C CA . ILE A 1 192 ? 2.469 -16.609 -7.477 1 95.88 192 ILE A CA 1
ATOM 1503 C C . ILE A 1 192 ? 2.447 -18.109 -7.25 1 95.88 192 ILE A C 1
ATOM 1505 O O . ILE A 1 192 ? 3.48 -18.719 -6.953 1 95.88 192 ILE A O 1
ATOM 1509 N N . LYS A 1 193 ? 1.29 -18.688 -7.336 1 94.56 193 LYS A N 1
ATOM 1510 C CA . LYS A 1 193 ? 1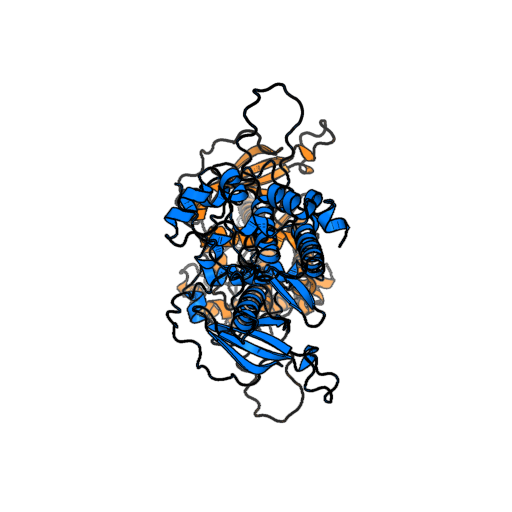.062 -20.125 -7.164 1 94.56 193 LYS A CA 1
ATOM 1511 C C . LYS A 1 193 ? -0.266 -20.547 -7.781 1 94.56 193 LYS A C 1
ATOM 1513 O O . LYS A 1 193 ? -1.071 -19.703 -8.18 1 94.56 193 LYS A O 1
ATOM 1518 N N . LEU A 1 194 ? -0.469 -21.781 -7.91 1 94.5 194 LEU A N 1
ATOM 1519 C CA . LEU A 1 194 ? -1.683 -22.297 -8.539 1 94.5 194 LEU A CA 1
ATOM 1520 C C . LEU A 1 194 ? -2.926 -21.781 -7.812 1 94.5 194 LEU A C 1
ATOM 1522 O O . LEU A 1 194 ? -3.936 -21.469 -8.445 1 94.5 194 LEU A O 1
ATOM 1526 N N . GLU A 1 195 ? -2.811 -21.594 -6.492 1 91.19 195 GLU A N 1
ATOM 1527 C CA . GLU A 1 195 ? -3.928 -21.203 -5.641 1 91.19 195 GLU A CA 1
ATOM 1528 C C . GLU A 1 195 ? -4.258 -19.719 -5.816 1 91.19 195 GLU A C 1
ATOM 1530 O O . GLU A 1 195 ? -5.32 -19.25 -5.395 1 91.19 195 GLU A O 1
ATOM 1535 N N . THR A 1 196 ? -3.34 -19 -6.445 1 95 196 THR A N 1
ATOM 1536 C CA . THR A 1 196 ? -3.566 -17.578 -6.625 1 95 196 THR A CA 1
ATOM 1537 C C . THR A 1 196 ? -3.889 -17.25 -8.086 1 95 196 THR A C 1
ATOM 1539 O O . THR A 1 196 ? -3.98 -16.094 -8.461 1 95 196 THR A O 1
ATOM 1542 N N . LEU A 1 197 ? -3.992 -18.25 -8.859 1 97.44 197 LEU A N 1
ATOM 1543 C CA . LEU A 1 197 ? -4.352 -18.125 -10.266 1 97.44 197 LEU A CA 1
ATOM 1544 C C . LEU A 1 197 ? -5.766 -18.625 -10.516 1 97.44 197 LEU A C 1
ATOM 1546 O O . LEU A 1 197 ? -6.043 -19.812 -10.328 1 97.44 197 LEU A O 1
ATOM 1550 N N . PHE A 1 198 ? -6.598 -17.703 -11.016 1 96.38 198 PHE A N 1
ATOM 1551 C CA . PHE A 1 198 ? -8.016 -18 -11.188 1 96.38 198 PHE A CA 1
ATOM 1552 C C . PHE A 1 198 ? -8.398 -17.984 -12.664 1 96.38 198 PHE A C 1
ATOM 1554 O O . PHE A 1 198 ? -7.75 -17.297 -13.469 1 96.38 198 PHE A O 1
ATOM 1561 N N . ILE A 1 199 ? -9.445 -18.75 -12.977 1 96 199 ILE A N 1
ATOM 1562 C CA . ILE A 1 199 ? -9.977 -18.781 -14.336 1 96 199 ILE A CA 1
ATOM 1563 C C . ILE A 1 199 ? -11.367 -18.141 -14.359 1 96 199 ILE A C 1
ATOM 1565 O O . ILE A 1 199 ? -12.273 -18.578 -13.656 1 96 199 ILE A O 1
ATOM 1569 N N . ASP A 1 200 ? -11.523 -17.125 -15.156 1 93.31 200 ASP A N 1
ATOM 1570 C CA . ASP A 1 200 ? -12.805 -16.438 -15.188 1 93.31 200 ASP A CA 1
ATOM 1571 C C . ASP A 1 200 ? -13.789 -17.141 -16.109 1 93.31 200 ASP A C 1
ATOM 1573 O O . ASP A 1 200 ? -13.523 -18.234 -16.594 1 93.31 200 ASP A O 1
ATOM 1577 N N . GLU A 1 201 ? -14.977 -16.516 -16.344 1 87.94 201 GLU A N 1
ATOM 1578 C CA . GLU A 1 201 ? -16.078 -17.125 -17.078 1 87.94 201 GLU A CA 1
ATOM 1579 C C . GLU A 1 201 ? -15.719 -17.266 -18.562 1 87.94 201 GLU A C 1
ATOM 1581 O O . GLU A 1 201 ? -16.266 -18.125 -19.25 1 87.94 201 GLU A O 1
ATOM 1586 N N . GLU A 1 202 ? -14.828 -16.469 -18.984 1 91.62 202 GLU A N 1
ATOM 1587 C CA . GLU A 1 202 ? -14.391 -16.531 -20.375 1 91.62 202 GLU A CA 1
ATOM 1588 C C . GLU A 1 202 ? -13.141 -17.406 -20.531 1 91.62 202 GLU A C 1
ATOM 1590 O O . GLU A 1 202 ? -12.508 -17.422 -21.578 1 91.62 202 GLU A O 1
ATOM 1595 N N . GLN A 1 203 ? -12.711 -18.062 -19.453 1 93.25 203 GLN A N 1
ATOM 1596 C CA . GLN A 1 203 ? -11.602 -19.016 -19.422 1 93.25 203 GLN A CA 1
ATOM 1597 C C . GLN A 1 203 ? -10.258 -18.297 -19.516 1 93.25 203 GLN A C 1
ATOM 1599 O O . GLN A 1 203 ? -9.281 -18.875 -20.016 1 93.25 203 GLN A O 1
ATOM 1604 N N . HIS A 1 204 ? -10.281 -17.062 -19.109 1 96.12 204 HIS A N 1
ATOM 1605 C CA . HIS A 1 204 ? -9.016 -16.344 -19.016 1 96.12 204 HIS A CA 1
ATOM 1606 C C . HIS A 1 204 ? -8.422 -16.469 -17.625 1 96.12 204 HIS A C 1
ATOM 1608 O O . HIS A 1 204 ? -9.148 -16.547 -16.625 1 96.12 204 HIS A O 1
ATOM 1614 N N . LEU A 1 205 ? -7.125 -16.438 -17.625 1 97.69 205 LEU A N 1
ATOM 1615 C CA . LEU A 1 205 ? -6.387 -16.516 -16.359 1 97.69 205 LEU A CA 1
ATOM 1616 C C . LEU A 1 205 ? -6.328 -15.148 -15.688 1 97.69 205 LEU A C 1
ATOM 1618 O O . LEU A 1 205 ? -6.105 -14.133 -16.344 1 97.69 205 LEU A O 1
ATOM 1622 N N . ARG A 1 206 ? -6.539 -15.117 -14.367 1 97.69 206 ARG A N 1
ATOM 1623 C CA . ARG A 1 206 ? -6.422 -13.906 -13.555 1 97.69 206 ARG A CA 1
ATOM 1624 C C . ARG A 1 206 ? -5.551 -14.156 -12.328 1 97.69 206 ARG A C 1
ATOM 1626 O O . ARG A 1 206 ? -5.797 -15.094 -11.562 1 97.69 206 ARG A O 1
ATOM 1633 N N . LEU A 1 207 ? -4.531 -13.383 -12.164 1 98.12 207 LEU A N 1
ATOM 1634 C CA . LEU A 1 207 ? -3.654 -13.453 -11 1 98.12 207 LEU A CA 1
ATOM 1635 C C . LEU A 1 207 ? -4.172 -12.57 -9.867 1 98.12 207 LEU A C 1
ATOM 1637 O O . LEU A 1 207 ? -4.348 -11.359 -10.055 1 98.12 207 LEU A O 1
ATOM 1641 N N . GLY A 1 208 ? -4.504 -13.125 -8.734 1 96.25 208 GLY A N 1
ATOM 1642 C CA . GLY A 1 208 ? -4.977 -12.391 -7.57 1 96.25 208 GLY A CA 1
ATOM 1643 C C . GLY A 1 208 ? -4.035 -12.484 -6.387 1 96.25 208 GLY A C 1
ATOM 1644 O O . GLY A 1 208 ? -2.844 -12.758 -6.551 1 96.25 208 GLY A O 1
ATOM 1645 N N . SER A 1 209 ? -4.512 -12.078 -5.195 1 92 209 SER A N 1
ATOM 1646 C CA . SER A 1 209 ? -3.855 -12.25 -3.904 1 92 209 SER A CA 1
ATOM 1647 C C . SER A 1 209 ? -2.576 -11.43 -3.816 1 92 209 SER A C 1
ATOM 1649 O O . SER A 1 209 ? -1.481 -11.984 -3.695 1 92 209 SER A O 1
ATOM 1651 N N . PHE A 1 210 ? -2.693 -10.203 -3.635 1 93.69 210 PHE A N 1
ATOM 1652 C CA . PHE A 1 210 ? -1.573 -9.266 -3.613 1 93.69 210 PHE A CA 1
ATOM 1653 C C . PHE A 1 210 ? -1.13 -8.984 -2.184 1 93.69 210 PHE A C 1
ATOM 1655 O O . PHE A 1 210 ? -0.518 -7.953 -1.909 1 93.69 210 PHE A O 1
ATOM 1662 N N . GLY A 1 211 ? -1.372 -9.852 -1.314 1 90 211 GLY A N 1
ATOM 1663 C CA . GLY A 1 211 ? -1.104 -9.641 0.099 1 90 211 GLY A CA 1
ATOM 1664 C C . GLY A 1 211 ? 0.377 -9.617 0.428 1 90 211 GLY A C 1
ATOM 1665 O O . GLY A 1 211 ? 0.774 -9.141 1.494 1 90 211 GLY A O 1
ATOM 1666 N N . LEU A 1 212 ? 1.219 -10.117 -0.461 1 88.62 212 LEU A N 1
ATOM 1667 C CA . LEU A 1 212 ? 2.652 -10.156 -0.199 1 88.62 212 LEU A CA 1
ATOM 1668 C C . LEU A 1 212 ? 3.416 -9.305 -1.211 1 88.62 212 LEU A C 1
ATOM 1670 O O . LEU A 1 212 ? 4.645 -9.367 -1.274 1 88.62 212 LEU A O 1
ATOM 1674 N N . CYS A 1 213 ? 2.693 -8.523 -2.01 1 90.88 213 CYS A N 1
ATOM 1675 C CA . CYS A 1 213 ? 3.354 -7.727 -3.035 1 90.88 213 CYS A CA 1
ATOM 1676 C C . CYS A 1 213 ? 4.277 -6.691 -2.408 1 90.88 213 CYS A C 1
ATOM 1678 O O . CYS A 1 213 ? 4.16 -6.383 -1.22 1 90.88 213 CYS A O 1
ATOM 1680 N N . ALA A 1 214 ? 5.223 -6.277 -3.211 1 86.06 214 ALA A N 1
ATOM 1681 C CA . ALA A 1 214 ? 6.184 -5.289 -2.729 1 86.06 214 ALA A CA 1
ATOM 1682 C C . ALA A 1 214 ? 6.645 -4.379 -3.859 1 86.06 214 ALA A C 1
ATOM 1684 O O . ALA A 1 214 ? 6.625 -4.766 -5.027 1 86.06 214 ALA A O 1
ATOM 1685 N N . VAL A 1 215 ? 7.055 -3.178 -3.479 1 84.25 215 VAL A N 1
ATOM 1686 C CA . VAL A 1 215 ? 7.559 -2.217 -4.453 1 84.25 215 VAL A CA 1
ATOM 1687 C C . VAL A 1 215 ? 8.977 -2.6 -4.867 1 84.25 215 VAL A C 1
ATOM 1689 O O . VAL A 1 215 ? 9.797 -2.98 -4.027 1 84.25 215 VAL A O 1
ATOM 1692 N N . LEU A 1 216 ? 9.25 -2.529 -6.172 1 75.5 216 LEU A N 1
ATOM 1693 C CA . LEU A 1 216 ? 10.555 -2.818 -6.754 1 75.5 216 LEU A CA 1
ATOM 1694 C C . LEU A 1 216 ? 11.492 -1.627 -6.598 1 75.5 216 LEU A C 1
ATOM 1696 O O . LEU A 1 216 ? 11.102 -0.484 -6.844 1 75.5 216 LEU A O 1
ATOM 1700 N N . PRO A 1 217 ? 12.672 -1.918 -6.008 1 61.12 217 PRO A N 1
ATOM 1701 C CA . PRO A 1 217 ? 13.648 -0.832 -6.07 1 61.12 217 PRO A CA 1
ATOM 1702 C C . PRO A 1 217 ? 14.102 -0.53 -7.496 1 61.12 217 PRO A C 1
ATOM 1704 O O . PRO A 1 217 ? 14.039 -1.4 -8.367 1 61.12 217 PRO A O 1
ATOM 1707 N N . PRO A 1 218 ? 14.305 0.824 -7.824 1 50.38 218 PRO A N 1
ATOM 1708 C CA . PRO A 1 218 ? 14.844 1.117 -9.156 1 50.38 218 PRO A CA 1
ATOM 1709 C C . PRO A 1 218 ? 16.141 0.36 -9.453 1 50.38 218 PRO A C 1
ATOM 1711 O O . PRO A 1 218 ? 16.859 -0.019 -8.523 1 50.38 218 PRO A O 1
ATOM 1714 N N . PRO A 1 219 ? 16.234 -0.078 -10.742 1 44.09 219 PRO A N 1
ATOM 1715 C CA . PRO A 1 219 ? 17.484 -0.747 -11.102 1 44.09 219 PRO A CA 1
ATOM 1716 C C . PRO A 1 219 ? 18.719 0.056 -10.695 1 44.09 219 PRO A C 1
ATOM 1718 O O . PRO A 1 219 ? 18.688 1.29 -10.703 1 44.09 219 PRO A O 1
ATOM 1721 N N . SER A 1 220 ? 19.438 -0.371 -9.773 1 40.16 220 SER A N 1
ATOM 1722 C CA . SER A 1 220 ? 20.703 0.264 -9.445 1 40.16 220 SER A CA 1
ATOM 1723 C C . SER A 1 220 ? 21.484 0.628 -10.703 1 40.16 220 SER A C 1
ATOM 1725 O O . SER A 1 220 ? 21.609 -0.193 -11.617 1 40.16 220 SER A O 1
ATOM 1727 N N . VAL A 1 221 ? 21.422 1.898 -11.18 1 35.28 221 VAL A N 1
ATOM 1728 C CA . VAL A 1 221 ? 22.391 2.277 -12.203 1 35.28 221 VAL A CA 1
ATOM 1729 C C . VAL A 1 221 ? 23.797 2.014 -11.695 1 35.28 221 VAL A C 1
ATOM 1731 O O . VAL A 1 221 ? 24.188 2.5 -10.633 1 35.28 221 VAL A O 1
ATOM 1734 N N . THR A 1 222 ? 24.281 0.952 -11.992 1 32.09 222 THR A N 1
ATOM 1735 C CA . THR A 1 222 ? 25.719 0.833 -11.789 1 32.09 222 THR A CA 1
ATOM 1736 C C . THR A 1 222 ? 26.453 2.041 -12.367 1 32.09 222 THR A C 1
ATOM 1738 O O . THR A 1 222 ? 26.219 2.424 -13.516 1 32.09 222 THR A O 1
ATOM 1741 N N . ALA A 1 223 ? 26.812 3.148 -11.766 1 31.78 223 ALA A N 1
ATOM 1742 C CA . ALA A 1 223 ? 27.844 4.027 -12.312 1 31.78 223 ALA A CA 1
ATOM 1743 C C . ALA A 1 223 ? 28.828 3.246 -13.18 1 31.78 223 ALA A C 1
ATOM 1745 O O . ALA A 1 223 ? 29.297 2.174 -12.781 1 31.78 223 ALA A O 1
ATOM 1746 N N . GLY A 1 224 ? 28.922 3.402 -14.586 1 29.86 224 GLY A N 1
ATOM 1747 C CA . GLY A 1 224 ? 29.984 3.027 -15.523 1 29.86 224 GLY A CA 1
ATOM 1748 C C . GLY A 1 224 ? 31.344 2.906 -14.875 1 29.86 224 GLY A C 1
ATOM 1749 O O . GLY A 1 224 ? 32.031 1.895 -15.039 1 29.86 224 GLY A O 1
ATOM 1750 N N . ASP A 1 225 ? 32.281 4.051 -15.039 1 29.44 225 ASP A N 1
ATOM 1751 C CA . ASP A 1 225 ? 33.656 4.047 -15.469 1 29.44 225 ASP A CA 1
ATOM 1752 C C . ASP A 1 225 ? 34.562 3.41 -14.406 1 29.44 225 ASP A C 1
ATOM 1754 O O . ASP A 1 225 ? 35.75 3.254 -14.609 1 29.44 225 ASP A O 1
ATOM 1758 N N . ARG A 1 226 ? 34.969 4.211 -13.258 1 27.23 226 ARG A N 1
ATOM 1759 C CA . ARG A 1 226 ? 36.375 3.889 -12.93 1 27.23 226 ARG A CA 1
ATOM 1760 C C . ARG A 1 226 ? 36.562 2.383 -12.781 1 27.23 226 ARG A C 1
ATOM 1762 O O . ARG A 1 226 ? 35.594 1.652 -12.516 1 27.23 226 ARG A O 1
ATOM 1769 N N . GLU A 1 227 ? 37.812 1.688 -13.148 1 29.12 227 GLU A N 1
ATOM 1770 C CA . GLU A 1 227 ? 38.625 0.513 -12.891 1 29.12 227 GLU A CA 1
ATOM 1771 C C . GLU A 1 227 ? 38.344 -0.07 -11.508 1 29.12 227 GLU A C 1
ATOM 1773 O O . GLU A 1 227 ? 39.094 -0.901 -11.008 1 29.12 227 GLU A O 1
ATOM 1778 N N . GLY A 1 228 ? 37.719 0.547 -10.633 1 28.73 228 GLY A N 1
ATOM 1779 C CA . GLY A 1 228 ? 37.969 -0.146 -9.383 1 28.73 228 GLY A CA 1
ATOM 1780 C C . GLY A 1 228 ? 37.688 -1.634 -9.453 1 28.73 228 GLY A C 1
ATOM 1781 O O . GLY A 1 228 ? 37.094 -2.111 -10.422 1 28.73 228 GLY A O 1
ATOM 1782 N N . THR A 1 229 ? 38.094 -2.484 -8.297 1 27.2 229 THR A N 1
ATOM 1783 C CA . THR A 1 229 ? 38.188 -3.936 -8.18 1 27.2 229 THR A CA 1
ATOM 1784 C C . THR A 1 229 ? 36.875 -4.594 -8.594 1 27.2 229 THR A C 1
ATOM 1786 O O . THR A 1 229 ? 35.781 -4.078 -8.297 1 27.2 229 THR A O 1
ATOM 1789 N N . PRO A 1 230 ? 36.781 -5.621 -9.594 1 30.08 230 PRO A N 1
ATOM 1790 C CA . PRO A 1 230 ? 35.812 -6.57 -10.117 1 30.08 230 PRO A CA 1
ATOM 1791 C C . PRO A 1 230 ? 34.656 -6.812 -9.148 1 30.08 230 PRO A C 1
ATOM 1793 O O . PRO A 1 230 ? 33.562 -7.199 -9.57 1 30.08 230 PRO A O 1
ATOM 1796 N N . GLY A 1 231 ? 34.781 -7.074 -7.875 1 27.92 231 GLY A N 1
ATOM 1797 C CA . GLY A 1 231 ? 34.031 -7.789 -6.863 1 27.92 231 GLY A CA 1
ATOM 1798 C C . GLY A 1 231 ? 32.844 -7.008 -6.344 1 27.92 231 GLY A C 1
ATOM 1799 O O . GLY A 1 231 ? 32.188 -7.43 -5.395 1 27.92 231 GLY A O 1
ATOM 1800 N N . ALA A 1 232 ? 32.875 -5.684 -6.371 1 29.41 232 ALA A N 1
ATOM 1801 C CA . ALA A 1 232 ? 31.859 -5.004 -5.574 1 29.41 232 ALA A CA 1
ATOM 1802 C C . ALA A 1 232 ? 30.484 -5.164 -6.203 1 29.41 232 ALA A C 1
ATOM 1804 O O . ALA A 1 232 ? 29.859 -4.176 -6.594 1 29.41 232 ALA A O 1
ATOM 1805 N N . SER A 1 233 ? 30.172 -5.77 -7.363 1 33 233 SER A N 1
ATOM 1806 C CA . SER A 1 233 ? 28.844 -6.25 -7.758 1 33 233 SER A CA 1
ATOM 1807 C C . SER A 1 233 ? 28.016 -6.664 -6.543 1 33 233 SER A C 1
ATOM 1809 O O . SER A 1 233 ? 26.891 -7.148 -6.688 1 33 233 SER A O 1
ATOM 1811 N N . GLU A 1 234 ? 28.672 -7.016 -5.465 1 33.06 234 GLU A N 1
ATOM 1812 C CA . GLU A 1 234 ? 28.094 -7.695 -4.305 1 33.06 234 GLU A CA 1
ATOM 1813 C C . GLU A 1 234 ? 26.875 -6.945 -3.777 1 33.06 234 GLU A C 1
ATOM 1815 O O . GLU A 1 234 ? 25.953 -7.555 -3.221 1 33.06 234 GLU A O 1
ATOM 1820 N N . GLY A 1 235 ? 26.984 -5.625 -3.348 1 33.09 235 GLY A N 1
ATOM 1821 C CA . GLY A 1 235 ? 26.188 -5.109 -2.25 1 33.09 235 GLY A CA 1
ATOM 1822 C C . GLY A 1 235 ? 24.766 -4.742 -2.66 1 33.09 235 GLY A C 1
ATOM 1823 O O . GLY A 1 235 ? 24.016 -4.164 -1.873 1 33.09 235 GLY A O 1
ATOM 1824 N N . MET A 1 236 ? 24.625 -4.438 -3.98 1 35.25 236 MET A N 1
ATOM 1825 C CA . MET A 1 236 ? 23.312 -3.844 -4.188 1 35.25 236 MET A CA 1
ATOM 1826 C C . MET A 1 236 ? 22.219 -4.883 -4.008 1 35.25 236 MET A C 1
ATOM 1828 O O . MET A 1 236 ? 22.047 -5.777 -4.844 1 35.25 236 MET A O 1
ATOM 1832 N N . VAL A 1 237 ? 22.094 -5.43 -2.906 1 36.25 237 VAL A N 1
ATOM 1833 C CA . VAL A 1 237 ? 20.969 -6.312 -2.623 1 36.25 237 VAL A CA 1
ATOM 1834 C C . VAL A 1 237 ? 19.656 -5.605 -2.973 1 36.25 237 VAL A C 1
ATOM 1836 O O . VAL A 1 237 ? 19.328 -4.574 -2.383 1 36.25 237 VAL A O 1
ATOM 1839 N N . SER A 1 238 ? 19.359 -5.477 -4.168 1 38.69 238 SER A N 1
ATOM 1840 C CA . SER A 1 238 ? 18 -5.094 -4.574 1 38.69 238 SER A CA 1
ATOM 1841 C C . SER A 1 238 ? 16.953 -5.711 -3.656 1 38.69 238 SER A C 1
ATOM 1843 O O . SER A 1 238 ? 16.312 -6.703 -4.016 1 38.69 238 SER A O 1
ATOM 1845 N N . SER A 1 239 ? 17.375 -6.293 -2.486 1 37.56 239 SER A N 1
ATOM 1846 C CA . SER A 1 239 ? 16.562 -7.188 -1.667 1 37.56 239 SER A CA 1
ATOM 1847 C C . SER A 1 239 ? 15.359 -6.465 -1.079 1 37.56 239 SER A C 1
ATOM 1849 O O . SER A 1 239 ? 15.453 -5.289 -0.711 1 37.56 239 SER A O 1
ATOM 1851 N N . SER A 1 240 ? 14.242 -6.715 -1.601 1 43.28 240 SER A N 1
ATOM 1852 C CA . SER A 1 240 ? 13.148 -6.391 -0.692 1 43.28 240 SER A CA 1
ATOM 1853 C C . SER A 1 240 ? 13.461 -6.84 0.731 1 43.28 240 SER A C 1
ATOM 1855 O O . SER A 1 240 ? 13.719 -8.023 0.975 1 43.28 240 SER A O 1
ATOM 1857 N N . PRO A 1 241 ? 13.977 -6.035 1.535 1 41.91 241 PRO A N 1
ATOM 1858 C CA . PRO A 1 241 ? 14.375 -6.426 2.889 1 41.91 241 PRO A CA 1
ATOM 1859 C C . PRO A 1 241 ? 13.312 -7.254 3.604 1 41.91 241 PRO A C 1
ATOM 1861 O O . PRO A 1 241 ? 13.562 -7.793 4.684 1 41.91 241 PRO A O 1
ATOM 1864 N N . ALA A 1 242 ? 12.078 -7.25 3.043 1 48.25 242 ALA A N 1
ATOM 1865 C CA . ALA A 1 242 ? 11.125 -7.91 3.938 1 48.25 242 ALA A CA 1
ATOM 1866 C C . ALA A 1 242 ? 11.234 -9.43 3.826 1 48.25 242 ALA A C 1
ATOM 1868 O O . ALA A 1 242 ? 11.133 -9.984 2.73 1 48.25 242 ALA A O 1
ATOM 1869 N N . PRO A 1 243 ? 11.695 -9.992 4.961 1 48.28 243 PRO A N 1
ATOM 1870 C CA . PRO A 1 243 ? 11.695 -11.453 4.941 1 48.28 243 PRO A CA 1
ATOM 1871 C C . PRO A 1 243 ? 10.344 -12.031 4.527 1 48.28 243 PRO A C 1
ATOM 1873 O O . PRO A 1 243 ? 9.297 -11.453 4.836 1 48.28 243 PRO A O 1
ATOM 1876 N N . LEU A 1 244 ? 10.32 -12.734 3.414 1 49.75 244 LEU A N 1
ATOM 1877 C CA . LEU A 1 244 ? 9.109 -13.461 3.059 1 49.75 244 LEU A CA 1
ATOM 1878 C C . LEU A 1 244 ? 8.977 -14.734 3.889 1 49.75 244 LEU A C 1
ATOM 1880 O O . LEU A 1 244 ? 9.859 -15.594 3.861 1 49.75 244 LEU A O 1
ATOM 1884 N N . ARG A 1 245 ? 8.148 -14.648 4.918 1 46.56 245 ARG A N 1
ATOM 1885 C CA . ARG A 1 245 ? 7.832 -15.875 5.641 1 46.56 245 ARG A CA 1
ATOM 1886 C C . ARG A 1 245 ? 6.984 -16.812 4.785 1 46.56 245 ARG A C 1
ATOM 1888 O O . ARG A 1 245 ? 5.891 -16.453 4.355 1 46.56 245 ARG A O 1
ATOM 1895 N N . LEU A 1 246 ? 7.641 -17.797 4.266 1 45.62 246 LEU A N 1
ATOM 1896 C CA . LEU A 1 246 ? 6.969 -18.75 3.391 1 45.62 246 LEU A CA 1
ATOM 1897 C C . LEU A 1 246 ? 6.004 -19.625 4.18 1 45.62 246 LEU A C 1
ATOM 1899 O O . LEU A 1 246 ? 6.359 -20.141 5.242 1 45.62 246 LEU A O 1
ATOM 1903 N N . CYS A 1 247 ? 4.723 -19.484 4.016 1 41.59 247 CYS A N 1
ATOM 1904 C CA . CYS A 1 247 ? 3.75 -20.391 4.609 1 41.59 247 CYS A CA 1
ATOM 1905 C C . CYS A 1 247 ? 3.75 -21.734 3.887 1 41.59 247 CYS A C 1
ATOM 1907 O O . CYS A 1 247 ? 4.258 -21.844 2.771 1 41.59 247 CYS A O 1
ATOM 1909 N N . CYS A 1 248 ? 3.273 -22.875 4.52 1 39.56 248 CYS A N 1
ATOM 1910 C CA . CYS A 1 248 ? 3.309 -24.281 4.121 1 39.56 248 CYS A CA 1
ATOM 1911 C C . CYS A 1 248 ? 2.986 -24.422 2.637 1 39.56 248 CYS A C 1
ATOM 1913 O O . CYS A 1 248 ? 3.756 -25.031 1.889 1 39.56 248 CYS A O 1
ATOM 1915 N N . GLY A 1 249 ? 1.879 -24.047 2.092 1 49.84 249 GLY A N 1
ATOM 1916 C CA . GLY A 1 249 ? 1.536 -24.266 0.698 1 49.84 249 GLY A CA 1
ATOM 1917 C C . GLY A 1 249 ? 2.379 -23.453 -0.264 1 49.84 249 GLY A C 1
ATOM 1918 O O . GLY A 1 249 ? 2.531 -23.828 -1.431 1 49.84 249 GLY A O 1
ATOM 1919 N N . SER A 1 250 ? 3.072 -22.641 0.314 1 71.38 250 SER A N 1
ATOM 1920 C CA . SER A 1 250 ? 3.869 -21.734 -0.512 1 71.38 250 SER A CA 1
ATOM 1921 C C . SER A 1 250 ? 5.297 -22.234 -0.667 1 71.38 250 SER A C 1
ATOM 1923 O O . SER A 1 250 ? 6.027 -21.797 -1.552 1 71.38 250 SER A O 1
ATOM 1925 N N . LYS A 1 251 ? 5.559 -23.344 -0.006 1 77.5 251 LYS A N 1
ATOM 1926 C CA . LYS A 1 251 ? 6.938 -23.828 -0.005 1 77.5 251 LYS A CA 1
ATOM 1927 C C . LYS A 1 251 ? 7.297 -24.469 -1.346 1 77.5 251 LYS A C 1
ATOM 1929 O O . LYS A 1 251 ? 8.453 -24.406 -1.771 1 77.5 251 LYS A O 1
ATOM 1934 N N . HIS A 1 252 ? 6.234 -25 -1.979 1 83.88 252 HIS A N 1
ATOM 1935 C CA . HIS A 1 252 ? 6.473 -25.656 -3.26 1 83.88 252 HIS A CA 1
ATOM 1936 C C . HIS A 1 252 ? 6.93 -24.656 -4.316 1 83.88 252 HIS A C 1
ATOM 1938 O O . HIS A 1 252 ? 7.508 -25.047 -5.336 1 83.88 252 HIS A O 1
ATOM 1944 N N . TYR A 1 253 ? 6.691 -23.469 -4.031 1 89.75 253 TYR A N 1
ATOM 1945 C CA . TYR A 1 253 ? 6.973 -22.453 -5.039 1 89.75 253 TYR A CA 1
ATOM 1946 C C . TYR A 1 253 ? 8.18 -21.609 -4.645 1 89.75 253 TYR A C 1
ATOM 1948 O O . TYR A 1 253 ? 8.547 -20.656 -5.352 1 89.75 253 TYR A O 1
ATOM 1956 N N . ALA A 1 254 ? 8.797 -21.922 -3.545 1 87.5 254 ALA A N 1
ATOM 1957 C CA . ALA A 1 254 ? 9.852 -21.078 -2.988 1 87.5 254 ALA A CA 1
ATOM 1958 C C . ALA A 1 254 ? 11.117 -21.156 -3.834 1 87.5 254 ALA A C 1
ATOM 1960 O O . ALA A 1 254 ? 11.602 -22.234 -4.145 1 87.5 254 ALA A O 1
ATOM 1961 N N . ALA A 1 255 ? 11.617 -19.984 -4.152 1 90.06 255 ALA A N 1
ATOM 1962 C CA . ALA A 1 255 ? 12.891 -19.922 -4.871 1 90.06 255 ALA A CA 1
ATOM 1963 C C . ALA A 1 255 ? 14.055 -20.266 -3.949 1 90.06 255 ALA A C 1
ATOM 1965 O O . ALA A 1 255 ? 14.008 -20 -2.748 1 90.06 255 ALA A O 1
ATOM 1966 N N . PRO A 1 256 ? 15.094 -20.812 -4.52 1 88.31 256 PRO A N 1
ATOM 1967 C CA . PRO A 1 256 ? 16.25 -21.219 -3.707 1 88.31 256 PRO A CA 1
ATOM 1968 C C . PRO A 1 256 ? 16.828 -20.062 -2.896 1 88.31 256 PRO A C 1
ATOM 1970 O O . PRO A 1 256 ? 17.219 -20.25 -1.738 1 88.31 256 PRO A O 1
ATOM 1973 N N . GLU A 1 257 ? 16.906 -18.891 -3.451 1 84.38 257 GLU A N 1
ATOM 1974 C CA . GLU A 1 257 ? 17.516 -17.766 -2.754 1 84.38 257 GLU A CA 1
ATOM 1975 C C . GLU A 1 257 ? 16.672 -17.359 -1.541 1 84.38 257 GLU A C 1
ATOM 1977 O O . GLU A 1 257 ? 17.219 -16.828 -0.564 1 84.38 257 GLU A O 1
ATOM 1982 N N . LEU A 1 258 ? 15.398 -17.5 -1.572 1 79.81 258 LEU A N 1
ATOM 1983 C CA . LEU A 1 258 ? 14.531 -17.219 -0.431 1 79.81 258 LEU A CA 1
ATOM 1984 C C . LEU A 1 258 ? 14.773 -18.219 0.694 1 79.81 258 LEU A C 1
ATOM 1986 O O . LEU A 1 258 ? 14.859 -17.844 1.863 1 79.81 258 LEU A O 1
ATOM 1990 N N . VAL A 1 259 ? 14.859 -19.438 0.301 1 76.25 259 VAL A N 1
ATOM 1991 C CA . VAL A 1 259 ? 15.031 -20.531 1.263 1 76.25 259 VAL A CA 1
ATOM 1992 C C . VAL A 1 259 ? 16.391 -20.406 1.934 1 76.25 259 VAL A C 1
ATOM 1994 O O . VAL A 1 259 ? 16.531 -20.688 3.127 1 76.25 259 VAL A O 1
ATOM 1997 N N . ARG A 1 260 ? 17.344 -20.016 1.183 1 75.25 260 ARG A N 1
ATOM 1998 C CA . ARG A 1 260 ? 18.703 -19.906 1.69 1 75.25 260 ARG A CA 1
ATOM 1999 C C . ARG A 1 260 ? 18.875 -18.625 2.514 1 75.25 260 ARG A C 1
ATOM 2001 O O . ARG A 1 260 ? 19.906 -18.438 3.16 1 75.25 260 ARG A O 1
ATOM 2008 N N . GLY A 1 261 ? 17.844 -17.812 2.5 1 68.94 261 GLY A N 1
ATOM 2009 C CA . GLY A 1 261 ? 17.906 -16.578 3.271 1 68.94 261 GLY A CA 1
ATOM 2010 C C . GLY A 1 261 ? 18.797 -15.531 2.639 1 68.94 261 GLY A C 1
ATOM 2011 O O . GLY A 1 261 ? 19.312 -14.648 3.332 1 68.94 261 GLY A O 1
ATOM 2012 N N . HIS A 1 262 ? 19.094 -15.672 1.393 1 65.75 262 HIS A N 1
ATOM 2013 C CA . HIS A 1 262 ? 19.875 -14.688 0.667 1 65.75 262 HIS A CA 1
ATOM 2014 C C . HIS A 1 262 ? 19.031 -13.492 0.257 1 65.75 262 HIS A C 1
ATOM 2016 O O . HIS A 1 262 ? 17.812 -13.602 0.135 1 65.75 262 HIS A O 1
ATOM 2022 N N . PRO A 1 263 ? 19.75 -12.352 0.239 1 65.19 263 PRO A N 1
ATOM 2023 C CA . PRO A 1 263 ? 19.047 -11.242 -0.402 1 65.19 263 PRO A CA 1
ATOM 2024 C C . PRO A 1 263 ? 18.484 -11.609 -1.773 1 65.19 263 PRO A C 1
ATOM 2026 O O . PRO A 1 263 ? 19.094 -12.383 -2.51 1 65.19 263 PRO A O 1
ATOM 2029 N N . TYR A 1 264 ? 17.297 -11.258 -1.979 1 70.69 264 TYR A N 1
ATOM 2030 C CA . TYR A 1 264 ? 16.672 -11.664 -3.234 1 70.69 264 TYR A CA 1
ATOM 2031 C C . TYR A 1 264 ? 16.078 -10.469 -3.967 1 70.69 264 TYR A C 1
ATOM 2033 O O . TYR A 1 264 ? 15.859 -9.414 -3.365 1 70.69 264 TYR A O 1
ATOM 2041 N N . GLN A 1 265 ? 15.984 -10.695 -5.266 1 76.06 265 GLN A N 1
ATOM 2042 C CA . GLN A 1 265 ? 15.211 -9.781 -6.098 1 76.06 265 GLN A CA 1
ATOM 2043 C C . GLN A 1 265 ? 13.789 -10.305 -6.316 1 76.06 265 GLN A C 1
ATOM 2045 O O . GLN A 1 265 ? 13.602 -11.453 -6.707 1 76.06 265 GLN A O 1
ATOM 2050 N N . GLY A 1 266 ? 12.852 -9.508 -6.039 1 83.94 266 GLY A N 1
ATOM 2051 C CA . GLY A 1 266 ? 11.453 -9.906 -6.121 1 83.94 266 GLY A CA 1
ATOM 2052 C C . GLY A 1 266 ? 11.062 -10.422 -7.492 1 83.94 266 GLY A C 1
ATOM 2053 O O . GLY A 1 266 ? 10.273 -11.359 -7.605 1 83.94 266 GLY A O 1
ATOM 2054 N N . GLU A 1 267 ? 11.711 -9.875 -8.523 1 91.62 267 GLU A N 1
ATOM 2055 C CA . GLU A 1 267 ? 11.398 -10.297 -9.883 1 91.62 267 GLU A CA 1
ATOM 2056 C C . GLU A 1 267 ? 11.797 -11.75 -10.117 1 91.62 267 GLU A C 1
ATOM 2058 O O . GLU A 1 267 ? 11.07 -12.508 -10.758 1 91.62 267 GLU A O 1
ATOM 2063 N N . GLY A 1 268 ? 12.977 -12.047 -9.594 1 92.69 268 GLY A N 1
ATOM 2064 C CA . GLY A 1 268 ? 13.445 -13.414 -9.742 1 92.69 268 GLY A CA 1
ATOM 2065 C C . GLY A 1 268 ? 12.555 -14.43 -9.055 1 92.69 268 GLY A C 1
ATOM 2066 O O . GLY A 1 268 ? 12.328 -15.523 -9.57 1 92.69 268 GLY A O 1
ATOM 2067 N N . VAL A 1 269 ? 12.047 -14.094 -7.934 1 91.75 269 VAL A N 1
ATOM 2068 C CA . VAL A 1 269 ? 11.172 -14.977 -7.164 1 91.75 269 VAL A CA 1
ATOM 2069 C C . VAL A 1 269 ? 9.859 -15.195 -7.918 1 91.75 269 VAL A C 1
ATOM 2071 O O . VAL A 1 269 ? 9.352 -16.312 -7.977 1 91.75 269 VAL A O 1
ATOM 2074 N N . ASP A 1 270 ? 9.328 -14.125 -8.508 1 95.62 270 ASP A N 1
ATOM 2075 C CA . ASP A 1 270 ? 8.125 -14.242 -9.328 1 95.62 270 ASP A CA 1
ATOM 2076 C C . ASP A 1 270 ? 8.359 -15.172 -10.508 1 95.62 270 ASP A C 1
ATOM 2078 O O . ASP A 1 270 ? 7.52 -16.031 -10.805 1 95.62 270 ASP A O 1
ATOM 2082 N N . MET A 1 271 ? 9.484 -15.016 -11.133 1 97.94 271 MET A N 1
ATOM 2083 C CA . MET A 1 271 ? 9.766 -15.812 -12.328 1 97.94 271 MET A CA 1
ATOM 2084 C C . MET A 1 271 ? 9.977 -17.281 -11.961 1 97.94 271 MET A C 1
ATOM 2086 O O . MET A 1 271 ? 9.562 -18.172 -12.703 1 97.94 271 MET A O 1
ATOM 2090 N N . TRP A 1 272 ? 10.656 -17.516 -10.859 1 96.31 272 TRP A N 1
ATOM 2091 C CA . TRP A 1 272 ? 10.781 -18.875 -10.367 1 96.31 272 TRP A CA 1
ATOM 2092 C C . TRP A 1 272 ? 9.406 -19.516 -10.18 1 96.31 272 TRP A C 1
ATOM 2094 O O . TRP A 1 272 ? 9.156 -20.625 -10.656 1 96.31 272 TRP A O 1
ATOM 2104 N N . ALA A 1 273 ? 8.555 -18.828 -9.531 1 96.5 273 ALA A N 1
ATOM 2105 C CA . ALA A 1 273 ? 7.207 -19.328 -9.281 1 96.5 273 ALA A CA 1
ATOM 2106 C C . ALA A 1 273 ? 6.484 -19.609 -10.594 1 96.5 273 ALA A C 1
ATOM 2108 O O . ALA A 1 273 ? 5.758 -20.609 -10.711 1 96.5 273 ALA A O 1
ATOM 2109 N N . CYS A 1 274 ? 6.672 -18.734 -11.594 1 98.38 274 CYS A N 1
ATOM 2110 C CA . CYS A 1 274 ? 6.09 -18.984 -12.906 1 98.38 274 CYS A CA 1
ATOM 2111 C C . CYS A 1 274 ? 6.594 -20.297 -13.484 1 98.38 274 CYS A C 1
ATOM 2113 O O . CYS A 1 274 ? 5.836 -21.031 -14.125 1 98.38 274 CYS A O 1
ATOM 2115 N N . GLY A 1 275 ? 7.863 -20.547 -13.266 1 98.25 275 GLY A N 1
ATOM 2116 C CA . GLY A 1 275 ? 8.422 -21.812 -13.719 1 98.25 275 GLY A CA 1
ATOM 2117 C C . GLY A 1 275 ? 7.789 -23.016 -13.039 1 98.25 275 GLY A C 1
ATOM 2118 O O . GLY A 1 275 ? 7.496 -24.031 -13.695 1 98.25 275 GLY A O 1
ATOM 2119 N N . VAL A 1 276 ? 7.59 -22.891 -11.773 1 95.88 276 VAL A N 1
ATOM 2120 C CA . VAL A 1 276 ? 6.949 -23.969 -11.023 1 95.88 276 VAL A CA 1
ATOM 2121 C C . VAL A 1 276 ? 5.527 -24.188 -11.531 1 95.88 276 VAL A C 1
ATOM 2123 O O . VAL A 1 276 ? 5.094 -25.312 -11.734 1 95.88 276 VAL A O 1
ATOM 2126 N N . VAL A 1 277 ? 4.805 -23.125 -11.758 1 97 277 VAL A N 1
ATOM 2127 C CA . VAL A 1 277 ? 3.443 -23.188 -12.273 1 97 277 VAL A CA 1
ATOM 2128 C C . VAL A 1 277 ? 3.441 -23.875 -13.641 1 97 277 VAL A C 1
ATOM 2130 O O . VAL A 1 277 ? 2.637 -24.781 -13.883 1 97 277 VAL A O 1
ATOM 2133 N N . LEU A 1 278 ? 4.352 -23.5 -14.508 1 97.75 278 LEU A N 1
ATOM 2134 C CA . LEU A 1 278 ? 4.438 -24.094 -15.828 1 97.75 278 LEU A CA 1
ATOM 2135 C C . LEU A 1 278 ? 4.676 -25.594 -15.734 1 97.75 278 LEU A C 1
ATOM 2137 O O . LEU A 1 278 ? 3.988 -26.375 -16.391 1 97.75 278 LEU A O 1
ATOM 2141 N N . PHE A 1 279 ? 5.625 -26 -14.93 1 95.75 279 PHE A N 1
ATOM 2142 C CA . PHE A 1 279 ? 5.93 -27.422 -14.75 1 95.75 279 PHE A CA 1
ATOM 2143 C C . PHE A 1 279 ? 4.699 -28.188 -14.273 1 95.75 279 PHE A C 1
ATOM 2145 O O . PHE A 1 279 ? 4.383 -29.25 -14.812 1 95.75 279 PHE A O 1
ATOM 2152 N N . ALA A 1 280 ? 4.055 -27.609 -13.32 1 93.31 280 ALA A N 1
ATOM 2153 C CA . ALA A 1 280 ? 2.863 -28.25 -12.766 1 93.31 280 ALA A CA 1
ATOM 2154 C C . ALA A 1 280 ? 1.764 -28.359 -13.82 1 93.31 280 ALA A C 1
ATOM 2156 O O . ALA A 1 280 ? 1.082 -29.391 -13.898 1 93.31 280 ALA A O 1
ATOM 2157 N N . LEU A 1 281 ? 1.564 -27.344 -14.602 1 94.5 281 LEU A N 1
ATOM 2158 C CA . LEU A 1 281 ? 0.527 -27.359 -15.633 1 94.5 281 LEU A CA 1
ATOM 2159 C C . LEU A 1 281 ? 0.842 -28.406 -16.703 1 94.5 281 LEU A C 1
ATOM 2161 O O . LEU A 1 281 ? -0.067 -29.031 -17.25 1 94.5 281 LEU A O 1
ATOM 2165 N N . LEU A 1 282 ? 2.086 -28.578 -16.953 1 93.44 282 LEU A N 1
ATOM 2166 C CA . LEU A 1 282 ? 2.514 -29.5 -18.016 1 93.44 282 LEU A CA 1
ATOM 2167 C C . LEU A 1 282 ? 2.455 -30.938 -17.531 1 93.44 282 LEU A C 1
ATOM 2169 O O . LEU A 1 282 ? 2.178 -31.844 -18.328 1 93.44 282 LEU A O 1
ATOM 2173 N N . THR A 1 283 ? 2.668 -31.156 -16.219 1 90.5 283 THR A N 1
ATOM 2174 C CA . THR A 1 283 ? 2.945 -32.531 -15.789 1 90.5 283 THR A CA 1
ATOM 2175 C C . THR A 1 283 ? 1.917 -33 -14.766 1 90.5 283 THR A C 1
ATOM 2177 O O . THR A 1 283 ? 1.792 -34.188 -14.5 1 90.5 283 THR A O 1
ATOM 2180 N N . GLY A 1 284 ? 1.318 -31.984 -14.109 1 89.06 284 GLY A N 1
ATOM 2181 C CA . GLY A 1 284 ? 0.426 -32.312 -13.016 1 89.06 284 GLY A CA 1
ATOM 2182 C C . GLY A 1 284 ? 1.152 -32.531 -11.703 1 89.06 284 GLY A C 1
ATOM 2183 O O . GLY A 1 284 ? 0.531 -32.875 -10.688 1 89.06 284 GLY A O 1
ATOM 2184 N N . CYS A 1 285 ? 2.496 -32.281 -11.688 1 87.12 285 CYS A N 1
ATOM 2185 C CA . CYS A 1 285 ? 3.332 -32.469 -10.508 1 87.12 285 CYS A CA 1
ATOM 2186 C C . CYS A 1 285 ? 4.133 -31.203 -10.195 1 87.12 285 CYS A C 1
ATOM 2188 O O . CYS A 1 285 ? 4.398 -30.406 -11.094 1 87.12 285 CYS A O 1
ATOM 2190 N N . PHE A 1 286 ? 4.473 -31.109 -8.898 1 89.12 286 PHE A N 1
ATOM 2191 C CA . PHE A 1 286 ? 5.426 -30.062 -8.547 1 89.12 286 PHE A CA 1
ATOM 2192 C C . PHE A 1 286 ? 6.852 -30.516 -8.836 1 89.12 286 PHE A C 1
ATOM 2194 O O . PHE A 1 286 ? 7.199 -31.672 -8.625 1 89.12 286 PHE A O 1
ATOM 2201 N N . PRO A 1 287 ? 7.664 -29.578 -9.297 1 89.94 287 PRO A N 1
ATOM 2202 C CA . PRO A 1 287 ? 9.055 -29.969 -9.562 1 89.94 287 PRO A CA 1
ATOM 2203 C C . PRO A 1 287 ? 9.852 -30.234 -8.289 1 89.94 287 PRO A C 1
ATOM 2205 O O . PRO A 1 287 ? 10.812 -31 -8.305 1 89.94 287 PRO A O 1
ATOM 2208 N N . PHE A 1 288 ? 9.461 -29.453 -7.254 1 84.94 288 PHE A N 1
ATOM 2209 C CA . PHE A 1 288 ? 10.172 -29.609 -5.984 1 84.94 288 PHE A CA 1
ATOM 2210 C C . PHE A 1 288 ? 9.195 -29.906 -4.855 1 84.94 288 PHE A C 1
ATOM 2212 O O . PHE A 1 288 ? 8.406 -29.062 -4.457 1 84.94 288 PHE A O 1
ATOM 2219 N N . ASP A 1 289 ? 9.125 -31.078 -4.566 1 73.25 289 ASP A N 1
ATOM 2220 C CA . ASP A 1 289 ? 8.25 -31.5 -3.484 1 73.25 289 ASP A CA 1
ATOM 2221 C C . ASP A 1 289 ? 8.914 -32.594 -2.633 1 73.25 289 ASP A C 1
ATOM 2223 O O . ASP A 1 289 ? 9.836 -33.281 -3.092 1 73.25 289 ASP A O 1
ATOM 2227 N N . SER A 1 290 ? 8.875 -32.375 -1.358 1 64.12 290 SER A N 1
ATOM 2228 C CA . SER A 1 290 ? 9.344 -33.469 -0.519 1 64.12 290 SER A CA 1
ATOM 2229 C C . SER A 1 290 ? 8.281 -33.875 0.486 1 64.12 290 SER A C 1
ATOM 2231 O O . SER A 1 290 ? 7.68 -33.031 1.154 1 64.12 290 SER A O 1
ATOM 2233 N N . ASP A 1 291 ? 7.914 -35.031 0.331 1 58.66 291 ASP A N 1
ATOM 2234 C CA . ASP A 1 291 ? 7.016 -35.594 1.328 1 58.66 291 ASP A CA 1
ATOM 2235 C C . ASP A 1 291 ? 7.668 -35.625 2.709 1 58.66 291 ASP A C 1
ATOM 2237 O O . ASP A 1 291 ? 6.988 -35.812 3.719 1 58.66 291 ASP A O 1
ATOM 2241 N N . ASP A 1 292 ? 8.914 -35.469 2.705 1 61.5 292 ASP A N 1
ATOM 2242 C CA . ASP A 1 292 ? 9.664 -35.625 3.949 1 61.5 292 ASP A CA 1
ATOM 2243 C C . ASP A 1 292 ? 9.742 -34.312 4.723 1 61.5 292 ASP A C 1
ATOM 2245 O O . ASP A 1 292 ? 10.641 -34.125 5.543 1 61.5 292 ASP A O 1
ATOM 2249 N N . GLY A 1 293 ? 8.977 -33.5 4.355 1 63.12 293 GLY A N 1
ATOM 2250 C CA . GLY A 1 293 ? 8.891 -32.312 5.188 1 63.12 293 GLY A CA 1
ATOM 2251 C C . GLY A 1 293 ? 9.695 -31.141 4.648 1 63.12 293 GLY A C 1
ATOM 2252 O O . GLY A 1 293 ? 10.281 -31.234 3.566 1 63.12 293 GLY A O 1
ATOM 2253 N N . ASP A 1 294 ? 9.742 -30.016 5.402 1 70.62 294 ASP A N 1
ATOM 2254 C CA . ASP A 1 294 ? 10.367 -28.75 5.047 1 70.62 294 ASP A CA 1
ATOM 2255 C C . ASP A 1 294 ? 11.883 -28.906 4.914 1 70.62 294 ASP A C 1
ATOM 2257 O O . ASP A 1 294 ? 12.5 -28.297 4.039 1 70.62 294 ASP A O 1
ATOM 2261 N N . GLU A 1 295 ? 12.391 -29.781 5.684 1 72.88 295 GLU A N 1
ATOM 2262 C CA . GLU A 1 295 ? 13.836 -29.953 5.672 1 72.88 295 GLU A CA 1
ATOM 2263 C C . GLU A 1 295 ? 14.305 -30.578 4.363 1 72.88 295 GLU A C 1
ATOM 2265 O O . GLU A 1 295 ? 15.352 -30.203 3.828 1 72.88 295 GLU A O 1
ATOM 2270 N N . ALA A 1 296 ? 13.531 -31.5 3.91 1 73.12 296 ALA A N 1
ATOM 2271 C CA . ALA A 1 296 ? 13.891 -32.156 2.652 1 73.12 296 ALA A CA 1
ATOM 2272 C C . ALA A 1 296 ? 13.812 -31.156 1.485 1 73.12 296 ALA A C 1
ATOM 2274 O O . ALA A 1 296 ? 14.672 -31.172 0.601 1 73.12 296 ALA A O 1
ATOM 2275 N N . LEU A 1 297 ? 12.828 -30.359 1.498 1 76.25 297 LEU A N 1
ATOM 2276 C CA . LEU A 1 297 ? 12.688 -29.344 0.467 1 76.25 297 LEU A CA 1
ATOM 2277 C C . LEU A 1 297 ? 13.844 -28.359 0.519 1 76.25 297 LEU A C 1
ATOM 2279 O O . LEU A 1 297 ? 14.383 -27.969 -0.521 1 76.25 297 LEU A O 1
ATOM 2283 N N . PHE A 1 298 ? 14.203 -28.078 1.727 1 76.69 298 PHE A N 1
ATOM 2284 C CA . PHE A 1 298 ? 15.336 -27.188 1.909 1 76.69 298 PHE A CA 1
ATOM 2285 C C . PHE A 1 298 ? 16.609 -27.812 1.335 1 76.69 298 PHE A C 1
ATOM 2287 O O . PHE A 1 298 ? 17.344 -27.141 0.608 1 76.69 298 PHE A O 1
ATOM 2294 N N . ARG A 1 299 ? 16.828 -29.016 1.604 1 78.25 299 ARG A N 1
ATOM 2295 C CA . ARG A 1 299 ? 18.016 -29.719 1.112 1 78.25 299 ARG A CA 1
ATOM 2296 C C . ARG A 1 299 ? 18.031 -29.781 -0.412 1 78.25 299 ARG A C 1
ATOM 2298 O O . ARG A 1 299 ? 19.078 -29.609 -1.041 1 78.25 299 ARG A O 1
ATOM 2305 N N . LEU A 1 300 ? 16.906 -29.984 -0.834 1 80.25 300 LEU A N 1
ATOM 2306 C CA . LEU A 1 300 ? 16.766 -30.062 -2.283 1 80.25 300 LEU A CA 1
ATOM 2307 C C . LEU A 1 300 ? 17.094 -28.734 -2.938 1 80.25 300 LEU A C 1
ATOM 2309 O O . LEU A 1 300 ? 17.891 -28.672 -3.887 1 80.25 300 LEU A O 1
ATOM 2313 N N . LEU A 1 301 ? 16.625 -27.688 -2.381 1 83.69 301 LEU A N 1
ATOM 2314 C CA . LEU A 1 301 ? 16.766 -26.375 -2.977 1 83.69 301 LEU A CA 1
ATOM 2315 C C . LEU A 1 301 ? 18.172 -25.812 -2.71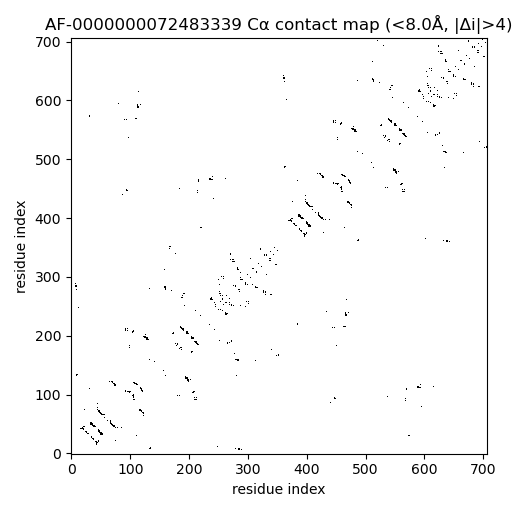9 1 83.69 301 LEU A C 1
ATOM 2317 O O . LEU A 1 301 ? 18.609 -24.875 -3.396 1 83.69 301 LEU A O 1
ATOM 2321 N N . CYS A 1 302 ? 18.812 -26.375 -1.773 1 82.69 302 CYS A N 1
ATOM 2322 C CA . CYS A 1 302 ? 20.188 -25.969 -1.488 1 82.69 302 CYS A CA 1
ATOM 2323 C C . CYS A 1 302 ? 21.188 -26.844 -2.25 1 82.69 302 CYS A C 1
ATOM 2325 O O . CYS A 1 302 ? 22.375 -26.578 -2.266 1 82.69 302 CYS A O 1
ATOM 2327 N N . GLY A 1 303 ? 20.672 -27.891 -2.848 1 85 303 GLY A N 1
ATOM 2328 C CA . GLY A 1 303 ? 21.5 -28.812 -3.592 1 85 303 GLY A CA 1
ATOM 2329 C C . GLY A 1 303 ? 21.562 -28.5 -5.078 1 85 303 GLY A C 1
ATOM 2330 O O . GLY A 1 303 ? 21.578 -27.344 -5.477 1 85 303 GLY A O 1
ATOM 2331 N N . ASP A 1 304 ? 21.719 -29.609 -5.82 1 89.62 304 ASP A N 1
ATOM 2332 C CA . ASP A 1 304 ? 21.781 -29.484 -7.273 1 89.62 304 ASP A CA 1
ATOM 2333 C C . ASP A 1 304 ? 20.375 -29.469 -7.887 1 89.62 304 ASP A C 1
ATOM 2335 O O . ASP A 1 304 ? 19.922 -30.484 -8.406 1 89.62 304 ASP A O 1
ATOM 2339 N N . VAL A 1 305 ? 19.828 -28.359 -7.949 1 91.19 305 VAL A N 1
ATOM 2340 C CA . VAL A 1 305 ? 18.438 -28.141 -8.375 1 91.19 305 VAL A CA 1
ATOM 2341 C C . VAL A 1 305 ? 18.281 -28.547 -9.844 1 91.19 305 VAL A C 1
ATOM 2343 O O . VAL A 1 305 ? 17.297 -29.172 -10.219 1 91.19 305 VAL A O 1
ATOM 2346 N N . GLU A 1 306 ? 19.266 -28.234 -10.602 1 91.88 306 GLU A N 1
ATOM 2347 C CA . GLU A 1 306 ? 19.203 -28.531 -12.031 1 91.88 306 GLU A CA 1
ATOM 2348 C C . GLU A 1 306 ? 19.188 -30.031 -12.289 1 91.88 306 GLU A C 1
ATOM 2350 O O . GLU A 1 306 ? 18.406 -30.516 -13.109 1 91.88 306 GLU A O 1
ATOM 2355 N N . ALA A 1 307 ? 20.016 -30.719 -11.578 1 91.75 307 ALA A N 1
ATOM 2356 C CA . ALA A 1 307 ? 20.062 -32.156 -11.711 1 91.75 307 ALA A CA 1
ATOM 2357 C C . ALA A 1 307 ? 18.734 -32.781 -11.25 1 91.75 307 ALA A C 1
ATOM 2359 O O . ALA A 1 307 ? 18.234 -33.719 -11.883 1 91.75 307 ALA A O 1
ATOM 2360 N N . HIS A 1 308 ? 18.297 -32.25 -10.164 1 90.25 308 HIS A N 1
ATOM 2361 C CA . HIS A 1 308 ? 17.016 -32.75 -9.664 1 90.25 308 HIS A CA 1
ATOM 2362 C C . HIS A 1 308 ? 15.914 -32.562 -10.688 1 90.25 308 HIS A C 1
ATOM 2364 O O . HIS A 1 308 ? 15.117 -33.5 -10.922 1 90.25 308 HIS A O 1
ATOM 2370 N N . LEU A 1 309 ? 15.867 -31.453 -11.289 1 90.81 309 LEU A N 1
ATOM 2371 C CA . LEU A 1 309 ? 14.844 -31.156 -12.281 1 90.81 309 LEU A CA 1
ATOM 2372 C C . LEU A 1 309 ? 14.961 -32.062 -13.492 1 90.81 309 LEU A C 1
ATOM 2374 O O . LEU A 1 309 ? 13.961 -32.594 -13.984 1 90.81 309 LEU A O 1
ATOM 2378 N N . GLU A 1 310 ? 16.172 -32.312 -13.914 1 90.88 310 GLU A N 1
ATOM 2379 C CA . GLU A 1 310 ? 16.422 -33.156 -15.086 1 90.88 310 GLU A CA 1
ATOM 2380 C C . GLU A 1 310 ? 16.047 -34.594 -14.82 1 90.88 310 GLU A C 1
ATOM 2382 O O . GLU A 1 310 ? 15.602 -35.312 -15.727 1 90.88 310 GLU A O 1
ATOM 2387 N N . GLN A 1 311 ? 16.125 -34.969 -13.586 1 89.31 311 GLN A N 1
ATOM 2388 C CA . GLN A 1 311 ? 15.898 -36.375 -13.234 1 89.31 311 GLN A CA 1
ATOM 2389 C C . GLN A 1 311 ? 14.469 -36.594 -12.742 1 89.31 311 GLN A C 1
ATOM 2391 O O . GLN A 1 311 ? 14.07 -37.719 -12.461 1 89.31 311 GLN A O 1
ATOM 2396 N N . HIS A 1 312 ? 13.758 -35.531 -12.672 1 88.69 312 HIS A N 1
ATOM 2397 C CA . HIS A 1 312 ? 12.391 -35.656 -12.18 1 88.69 312 HIS A CA 1
ATOM 2398 C C . HIS A 1 312 ? 11.57 -36.562 -13.078 1 88.69 312 HIS A C 1
ATOM 2400 O O . HIS A 1 312 ? 11.516 -36.375 -14.297 1 88.69 312 HIS A O 1
ATOM 2406 N N . PRO A 1 313 ? 10.898 -37.469 -12.578 1 86.75 313 PRO A N 1
ATOM 2407 C CA . PRO A 1 313 ? 10.188 -38.469 -13.391 1 86.75 313 PRO A CA 1
ATOM 2408 C C . PRO A 1 313 ? 9.094 -37.844 -14.258 1 86.75 313 PRO A C 1
ATOM 2410 O O . PRO A 1 313 ? 8.859 -38.312 -15.383 1 86.75 313 PRO A O 1
ATOM 2413 N N . ALA A 1 314 ? 8.516 -36.844 -13.781 1 87.31 314 ALA A N 1
ATOM 2414 C CA . ALA A 1 314 ? 7.402 -36.219 -14.5 1 87.31 314 ALA A CA 1
ATOM 2415 C C . ALA A 1 314 ? 7.898 -35.469 -15.734 1 87.31 314 ALA A C 1
ATOM 2417 O O . ALA A 1 314 ? 7.109 -35.125 -16.625 1 87.31 314 ALA A O 1
ATOM 2418 N N . LYS A 1 315 ? 9.141 -35.188 -15.742 1 88.88 315 LYS A N 1
ATOM 2419 C CA . LYS A 1 315 ? 9.695 -34.438 -16.859 1 88.88 315 LYS A CA 1
ATOM 2420 C C . LYS A 1 315 ? 9.516 -35.219 -18.172 1 88.88 315 LYS A C 1
ATOM 2422 O O . LYS A 1 315 ? 9.422 -34.594 -19.25 1 88.88 315 LYS A O 1
ATOM 2427 N N . ALA A 1 316 ? 9.453 -36.469 -18.125 1 86.88 316 ALA A N 1
ATOM 2428 C CA . ALA A 1 316 ? 9.352 -37.312 -19.297 1 86.88 316 ALA A CA 1
ATOM 2429 C C . ALA A 1 316 ? 8.047 -37.062 -20.062 1 86.88 316 ALA A C 1
ATOM 2431 O O . ALA A 1 316 ? 7.953 -37.344 -21.25 1 86.88 316 ALA A O 1
ATOM 2432 N N . VAL A 1 317 ? 7.113 -36.531 -19.328 1 86.38 317 VAL A N 1
ATOM 2433 C CA . VAL A 1 317 ? 5.801 -36.281 -19.922 1 86.38 317 VAL A CA 1
ATOM 2434 C C . VAL A 1 317 ? 5.848 -35.062 -20.812 1 86.38 317 VAL A C 1
ATOM 2436 O O . VAL A 1 317 ? 4.992 -34.875 -21.688 1 86.38 317 VAL A O 1
ATOM 2439 N N . ILE A 1 318 ? 6.805 -34.219 -20.578 1 91.56 318 ILE A N 1
ATOM 2440 C CA . ILE A 1 318 ? 6.918 -33 -21.375 1 91.56 318 ILE A CA 1
ATOM 2441 C C . ILE A 1 318 ? 7.551 -33.344 -22.719 1 91.56 318 ILE A C 1
ATOM 2443 O O . ILE A 1 318 ? 8.773 -33.469 -22.828 1 91.56 318 ILE A O 1
ATOM 2447 N N . GLU A 1 319 ? 6.777 -33.406 -23.75 1 88.25 319 GLU A N 1
ATOM 2448 C CA . GLU A 1 319 ? 7.234 -33.844 -25.078 1 88.25 319 GLU A CA 1
ATOM 2449 C C . GLU A 1 319 ? 7.777 -32.656 -25.875 1 88.25 319 GLU A C 1
ATOM 2451 O O . GLU A 1 319 ? 8.719 -32.812 -26.656 1 88.25 319 GLU A O 1
ATOM 2456 N N . ASP A 1 320 ? 7.23 -31.531 -25.688 1 93.19 320 ASP A N 1
ATOM 2457 C CA . ASP A 1 320 ? 7.625 -30.344 -26.453 1 93.19 320 ASP A CA 1
ATOM 2458 C C . ASP A 1 320 ? 8.969 -29.812 -25.969 1 93.19 320 ASP A C 1
ATOM 2460 O O . ASP A 1 320 ? 9.086 -29.328 -24.828 1 93.19 320 ASP A O 1
ATOM 2464 N N . PRO A 1 321 ? 10 -29.828 -26.797 1 95.25 321 PRO A N 1
ATOM 2465 C CA . PRO A 1 321 ? 11.328 -29.375 -26.391 1 95.25 321 PRO A CA 1
ATOM 2466 C C . PRO A 1 321 ? 11.336 -27.891 -25.984 1 95.25 321 PRO A C 1
ATOM 2468 O O . PRO A 1 321 ? 12.133 -27.5 -25.141 1 95.25 321 PRO A O 1
ATOM 2471 N N . GLN A 1 322 ? 10.492 -27.141 -26.609 1 96.38 322 GLN A N 1
ATOM 2472 C CA . GLN A 1 322 ? 10.422 -25.734 -26.25 1 96.38 322 GLN A CA 1
ATOM 2473 C C . GLN A 1 322 ? 9.875 -25.547 -24.828 1 96.38 322 GLN A C 1
ATOM 2475 O O . GLN A 1 322 ? 10.312 -24.656 -24.109 1 96.38 322 GLN A O 1
ATOM 2480 N N . ALA A 1 323 ? 8.922 -26.344 -24.5 1 96.5 323 ALA A N 1
ATOM 2481 C CA . ALA A 1 323 ? 8.398 -26.297 -23.125 1 96.5 323 ALA A CA 1
ATOM 2482 C C . ALA A 1 323 ? 9.484 -26.656 -22.125 1 96.5 323 ALA A C 1
ATOM 2484 O O . ALA A 1 323 ? 9.633 -25.984 -21.094 1 96.5 323 ALA A O 1
ATOM 2485 N N . CYS A 1 324 ? 10.227 -27.688 -22.438 1 96.06 324 CYS A N 1
ATOM 2486 C CA . CYS A 1 324 ? 11.312 -28.125 -21.562 1 96.06 324 CYS A CA 1
ATOM 2487 C C . CYS A 1 324 ? 12.344 -27.016 -21.391 1 96.06 324 CYS A C 1
ATOM 2489 O O . CYS A 1 324 ? 12.828 -26.766 -20.281 1 96.06 324 CYS A O 1
ATOM 2491 N N . ASP A 1 325 ? 12.625 -26.359 -22.453 1 97.38 325 ASP A N 1
ATOM 2492 C CA . ASP A 1 325 ? 13.609 -25.281 -22.438 1 97.38 325 ASP A CA 1
ATOM 2493 C C . ASP A 1 325 ? 13.133 -24.125 -21.578 1 97.38 325 ASP A C 1
ATOM 2495 O O . ASP A 1 325 ? 13.898 -23.562 -20.781 1 97.38 325 ASP A O 1
ATOM 2499 N N . LEU A 1 326 ? 11.898 -23.734 -21.766 1 98.06 326 LEU A N 1
ATOM 2500 C CA . LEU A 1 326 ? 11.344 -22.641 -20.984 1 98.06 326 LEU A CA 1
ATOM 2501 C C . LEU A 1 326 ? 11.344 -22.969 -19.5 1 98.06 326 LEU A C 1
ATOM 2503 O O . LEU A 1 326 ? 11.727 -22.141 -18.672 1 98.06 326 LEU A O 1
ATOM 2507 N N . VAL A 1 327 ? 10.969 -24.172 -19.125 1 97.81 327 VAL A N 1
ATOM 2508 C CA . VAL A 1 327 ? 10.984 -24.625 -17.734 1 97.81 327 VAL A CA 1
ATOM 2509 C C . VAL A 1 327 ? 12.391 -24.516 -17.172 1 97.81 327 VAL A C 1
ATOM 2511 O O . VAL A 1 327 ? 12.594 -23.953 -16.078 1 97.81 327 VAL A O 1
ATOM 2514 N N . ARG A 1 328 ? 13.32 -25.031 -17.906 1 97.06 328 ARG A N 1
ATOM 2515 C CA . ARG A 1 328 ? 14.703 -25.031 -17.453 1 97.06 328 ARG A CA 1
ATOM 2516 C C . ARG A 1 328 ? 15.195 -23.609 -17.188 1 97.06 328 ARG A C 1
ATOM 2518 O O . ARG A 1 328 ? 15.844 -23.359 -16.172 1 97.06 328 ARG A O 1
ATOM 2525 N N . ASN A 1 329 ? 14.867 -22.703 -18.031 1 98.19 329 ASN A N 1
ATOM 2526 C CA . ASN A 1 329 ? 15.383 -21.344 -17.906 1 98.19 329 ASN A CA 1
ATOM 2527 C C . ASN A 1 329 ? 14.648 -20.562 -16.828 1 98.19 329 ASN A C 1
ATOM 2529 O O . ASN A 1 329 ? 15.227 -19.672 -16.188 1 98.19 329 ASN A O 1
ATOM 2533 N N . LEU A 1 330 ? 13.414 -20.844 -16.609 1 98.38 330 LEU A N 1
ATOM 2534 C CA . LEU A 1 330 ? 12.656 -20.203 -15.531 1 98.38 330 LEU A CA 1
ATOM 2535 C C . LEU A 1 330 ? 13.07 -20.75 -14.172 1 98.38 330 LEU A C 1
ATOM 2537 O O . LEU A 1 330 ? 12.969 -20.047 -13.164 1 98.38 330 LEU A O 1
ATOM 2541 N N . LEU A 1 331 ? 13.594 -21.953 -14.117 1 97.25 331 LEU A N 1
ATOM 2542 C CA . LEU A 1 331 ? 13.93 -22.594 -12.852 1 97.25 331 LEU A CA 1
ATOM 2543 C C . LEU A 1 331 ? 15.438 -22.703 -12.688 1 97.25 331 LEU A C 1
ATOM 2545 O O . LEU A 1 331 ? 15.938 -23.688 -12.133 1 97.25 331 LEU A O 1
ATOM 2549 N N . ARG A 1 332 ? 16.109 -21.812 -13.297 1 96.19 332 ARG A N 1
ATOM 2550 C CA . ARG A 1 332 ? 17.531 -21.672 -12.977 1 96.19 332 ARG A CA 1
ATOM 2551 C C . ARG A 1 332 ? 17.734 -21.281 -11.516 1 96.19 332 ARG A C 1
ATOM 2553 O O . ARG A 1 332 ? 17.141 -20.297 -11.055 1 96.19 332 ARG A O 1
ATOM 2560 N N . PRO A 1 333 ? 18.562 -22.031 -10.781 1 93.06 333 PRO A N 1
ATOM 2561 C CA . PRO A 1 333 ? 18.734 -21.734 -9.359 1 93.06 333 PRO A CA 1
ATOM 2562 C C . PRO A 1 333 ? 19.406 -20.375 -9.125 1 93.06 333 PRO A C 1
ATOM 2564 O O . PRO A 1 333 ? 19.141 -19.719 -8.109 1 93.06 333 PRO A O 1
ATOM 2567 N N . ASN A 1 334 ? 20.281 -20.031 -10.008 1 91.25 334 ASN A N 1
ATOM 2568 C CA . ASN A 1 334 ? 20.891 -18.703 -9.953 1 91.25 334 ASN A CA 1
ATOM 2569 C C . ASN A 1 334 ? 19.969 -17.641 -10.555 1 91.25 334 ASN A C 1
ATOM 2571 O O . ASN A 1 334 ? 19.734 -17.641 -11.766 1 91.25 334 ASN A O 1
ATOM 2575 N N . PRO A 1 335 ? 19.484 -16.734 -9.773 1 90.88 335 PRO A N 1
ATOM 2576 C CA . PRO A 1 335 ? 18.516 -15.75 -10.273 1 90.88 335 PRO A CA 1
ATOM 2577 C C . PRO A 1 335 ? 19.109 -14.828 -11.328 1 90.88 335 PRO A C 1
ATOM 2579 O O . PRO A 1 335 ? 18.375 -14.258 -12.148 1 90.88 335 PRO A O 1
ATOM 2582 N N . ASP A 1 336 ? 20.375 -14.672 -11.383 1 89.5 336 ASP A N 1
ATOM 2583 C CA . ASP A 1 336 ? 21.031 -13.75 -12.312 1 89.5 336 ASP A CA 1
ATOM 2584 C C . ASP A 1 336 ? 20.938 -14.281 -13.75 1 89.5 336 ASP A C 1
ATOM 2586 O O . ASP A 1 336 ? 21.094 -13.516 -14.703 1 89.5 336 ASP A O 1
ATOM 2590 N N . VAL A 1 337 ? 20.797 -15.57 -13.867 1 95.25 337 VAL A N 1
ATOM 2591 C CA . VAL A 1 337 ? 20.734 -16.141 -15.203 1 95.25 337 VAL A CA 1
ATOM 2592 C C . VAL A 1 337 ? 19.344 -16.703 -15.461 1 95.25 337 VAL A C 1
ATOM 2594 O O . VAL A 1 337 ? 19.094 -17.312 -16.5 1 95.25 337 VAL A O 1
ATOM 2597 N N . ARG A 1 338 ? 18.469 -16.547 -14.492 1 96.62 338 ARG A N 1
ATOM 2598 C CA . ARG A 1 338 ? 17.078 -16.938 -14.664 1 96.62 338 ARG A CA 1
ATOM 2599 C C . ARG A 1 338 ? 16.359 -16 -15.633 1 96.62 338 ARG A C 1
ATOM 2601 O O . ARG A 1 338 ? 16.609 -14.797 -15.641 1 96.62 338 ARG A O 1
ATOM 2608 N N . TYR A 1 339 ? 15.477 -16.547 -16.438 1 98.12 339 TYR A N 1
ATOM 2609 C CA . TYR A 1 339 ? 14.75 -15.719 -17.406 1 98.12 339 TYR A CA 1
ATOM 2610 C C . TYR A 1 339 ? 13.977 -14.609 -16.703 1 98.12 339 TYR A C 1
ATOM 2612 O O . TYR A 1 339 ? 13.312 -14.859 -15.688 1 98.12 339 TYR A O 1
ATOM 2620 N N . THR A 1 340 ? 14.125 -13.414 -17.234 1 97.25 340 THR A N 1
ATOM 2621 C CA . THR A 1 340 ? 13.219 -12.32 -16.891 1 97.25 340 THR A CA 1
ATOM 2622 C C . THR A 1 340 ? 11.875 -12.5 -17.578 1 97.25 340 THR A C 1
ATOM 2624 O O . THR A 1 340 ? 11.719 -13.359 -18.438 1 97.25 340 THR A O 1
ATOM 2627 N N . VAL A 1 341 ? 10.945 -11.695 -17.125 1 98.19 341 VAL A N 1
ATOM 2628 C CA . VAL A 1 341 ? 9.617 -11.805 -17.719 1 98.19 341 VAL A CA 1
ATOM 2629 C C . VAL A 1 341 ? 9.695 -11.445 -19.203 1 98.19 341 VAL A C 1
ATOM 2631 O O . VAL A 1 341 ? 9 -12.047 -20.031 1 98.19 341 VAL A O 1
ATOM 2634 N N . SER A 1 342 ? 10.531 -10.477 -19.594 1 97.81 342 SER A N 1
ATOM 2635 C CA . SER A 1 342 ? 10.695 -10.094 -20.984 1 97.81 342 SER A CA 1
ATOM 2636 C C . SER A 1 342 ? 11.273 -11.242 -21.812 1 97.81 342 SER A C 1
ATOM 2638 O O . SER A 1 342 ? 10.781 -11.539 -22.906 1 97.81 342 SER A O 1
ATOM 2640 N N . GLU A 1 343 ? 12.258 -11.867 -21.297 1 98.31 343 GLU A N 1
ATOM 2641 C CA . GLU A 1 343 ? 12.867 -13 -21.984 1 98.31 343 GLU A CA 1
ATOM 2642 C C . GLU A 1 343 ? 11.867 -14.141 -22.141 1 98.31 343 GLU A C 1
ATOM 2644 O O . GLU A 1 343 ? 11.797 -14.766 -23.203 1 98.31 343 GLU A O 1
ATOM 2649 N N . ALA A 1 344 ? 11.141 -14.406 -21.125 1 98.62 344 ALA A N 1
ATOM 2650 C CA . ALA A 1 344 ? 10.164 -15.492 -21.172 1 98.62 344 ALA A CA 1
ATOM 2651 C C . ALA A 1 344 ? 9.086 -15.219 -22.219 1 98.62 344 ALA A C 1
ATOM 2653 O O . ALA A 1 344 ? 8.656 -16.125 -22.922 1 98.62 344 ALA A O 1
ATOM 2654 N N . LEU A 1 345 ? 8.633 -13.961 -22.297 1 98.19 345 LEU A N 1
ATOM 2655 C CA . LEU A 1 345 ? 7.582 -13.586 -23.234 1 98.19 345 LEU A CA 1
ATOM 2656 C C . LEU A 1 345 ? 8.07 -13.711 -24.672 1 98.19 345 LEU A C 1
ATOM 2658 O O . LEU A 1 345 ? 7.27 -13.914 -25.594 1 98.19 345 LEU A O 1
ATOM 2662 N N . GLU A 1 346 ? 9.352 -13.648 -24.844 1 97.75 346 GLU A N 1
ATOM 2663 C CA . GLU A 1 346 ? 9.93 -13.742 -26.188 1 97.75 346 GLU A CA 1
ATOM 2664 C C . GLU A 1 346 ? 10.281 -15.188 -26.531 1 97.75 346 GLU A C 1
ATOM 2666 O O . GLU A 1 346 ? 10.68 -15.477 -27.672 1 97.75 346 GLU A O 1
ATOM 2671 N N . HIS A 1 347 ? 10.18 -16.031 -25.625 1 97.88 347 HIS A N 1
ATOM 2672 C CA . HIS A 1 347 ? 10.492 -17.438 -25.859 1 97.88 347 HIS A CA 1
ATOM 2673 C C . HIS A 1 347 ? 9.555 -18.031 -26.906 1 97.88 347 HIS A C 1
ATOM 2675 O O . HIS A 1 347 ? 8.352 -17.766 -26.891 1 97.88 347 HIS A O 1
ATOM 2681 N N . PRO A 1 348 ? 10 -18.906 -27.734 1 96.69 348 PRO A N 1
ATOM 2682 C CA . PRO A 1 348 ? 9.18 -19.469 -28.812 1 96.69 348 PRO A CA 1
ATOM 2683 C C . PRO A 1 348 ? 7.957 -20.219 -28.297 1 96.69 348 PRO A C 1
ATOM 2685 O O . PRO A 1 348 ? 6.898 -20.203 -28.922 1 96.69 348 PRO A O 1
ATOM 2688 N N . TYR A 1 349 ? 8.055 -20.875 -27.188 1 96 349 TYR A N 1
ATOM 2689 C CA . TYR A 1 349 ? 6.934 -21.609 -26.609 1 96 349 TYR A CA 1
ATOM 2690 C C . TYR A 1 349 ? 5.754 -20.672 -26.344 1 96 349 TYR A C 1
ATOM 2692 O O . TYR A 1 349 ? 4.598 -21.062 -26.531 1 96 349 TYR A O 1
ATOM 2700 N N . VAL A 1 350 ? 6.035 -19.469 -25.875 1 95.81 350 VAL A N 1
ATOM 2701 C CA . VAL A 1 350 ? 5.008 -18.516 -25.5 1 95.81 350 VAL A CA 1
ATOM 2702 C C . VAL A 1 350 ? 4.527 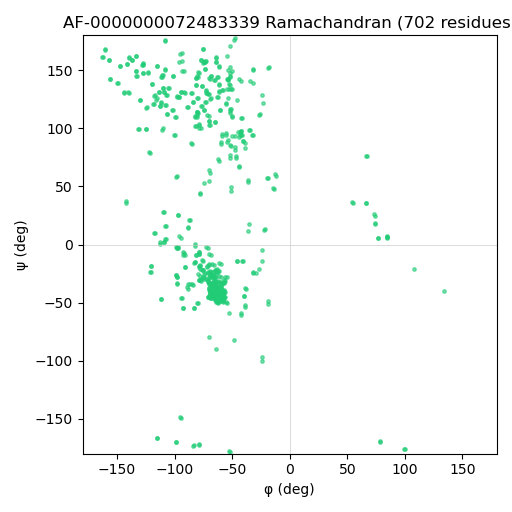-17.734 -26.719 1 95.81 350 VAL A C 1
ATOM 2704 O O . VAL A 1 350 ? 3.338 -17.438 -26.844 1 95.81 350 VAL A O 1
ATOM 2707 N N . LEU A 1 351 ? 5.426 -17.484 -27.625 1 91.12 351 LEU A N 1
ATOM 2708 C CA . LEU A 1 351 ? 5.09 -16.734 -28.828 1 91.12 351 LEU A CA 1
ATOM 2709 C C . LEU A 1 351 ? 4.121 -17.531 -29.703 1 91.12 351 LEU A C 1
ATOM 2711 O O . LEU A 1 351 ? 3.336 -16.938 -30.453 1 91.12 351 LEU A O 1
ATOM 2715 N N . GLU A 1 352 ? 4.145 -18.828 -29.609 1 84.81 352 GLU A N 1
ATOM 2716 C CA . GLU A 1 352 ? 3.299 -19.688 -30.422 1 84.81 352 GLU A CA 1
ATOM 2717 C C . GLU A 1 352 ? 1.897 -19.812 -29.828 1 84.81 352 GLU A C 1
ATOM 2719 O O . GLU A 1 352 ? 1.003 -20.391 -30.453 1 84.81 352 GLU A O 1
ATOM 2724 N N . ALA A 1 353 ? 1.631 -19.188 -28.766 1 81 353 ALA A N 1
ATOM 2725 C CA . ALA A 1 353 ? 0.34 -19.297 -28.094 1 81 353 ALA A CA 1
ATOM 2726 C C . ALA A 1 353 ? -0.742 -18.547 -28.859 1 81 353 ALA A C 1
ATOM 2728 O O . ALA A 1 353 ? -0.475 -17.484 -29.438 1 81 353 ALA A O 1
ATOM 2729 N N . MET B 1 1 ? -14.148 33 38.656 1 25.06 1 MET B N 1
ATOM 2730 C CA . MET B 1 1 ? -12.898 33.5 38.062 1 25.06 1 MET B CA 1
ATOM 2731 C C . MET B 1 1 ? -12.188 32.375 37.312 1 25.06 1 MET B C 1
ATOM 2733 O O . MET B 1 1 ? -11.57 31.5 37.938 1 25.06 1 MET B O 1
ATOM 2737 N N . THR B 1 2 ? -12.789 31.844 36.25 1 29.66 2 THR B N 1
ATOM 2738 C CA . THR B 1 2 ? -12.312 30.719 35.438 1 29.66 2 THR B CA 1
ATOM 2739 C C . THR B 1 2 ? -10.938 31.016 34.844 1 29.66 2 THR B C 1
ATOM 2741 O O . THR B 1 2 ? -10.75 32.062 34.219 1 29.66 2 THR B O 1
ATOM 2744 N N . ALA B 1 3 ? -9.859 30.594 35.469 1 34.44 3 ALA B N 1
ATOM 2745 C CA . ALA B 1 3 ? -8.453 30.766 35.125 1 34.44 3 ALA B CA 1
ATOM 2746 C C . ALA B 1 3 ? -8.211 30.484 33.625 1 34.44 3 ALA B C 1
ATOM 2748 O O . ALA B 1 3 ? -8.562 29.422 33.125 1 34.44 3 ALA B O 1
ATOM 2749 N N . SER B 1 4 ? -8.18 31.547 32.875 1 35.12 4 SER B N 1
ATOM 2750 C CA . SER B 1 4 ? -7.836 31.531 31.438 1 35.12 4 SER B CA 1
ATOM 2751 C C . SER B 1 4 ? -6.52 30.797 31.188 1 35.12 4 SER B C 1
ATOM 2753 O O . SER B 1 4 ? -5.473 31.203 31.703 1 35.12 4 SER B O 1
ATOM 2755 N N . VAL B 1 5 ? -6.5 29.547 31.047 1 37.16 5 VAL B N 1
ATOM 2756 C CA . VAL B 1 5 ? -5.277 28.828 30.719 1 37.16 5 VAL B CA 1
ATOM 2757 C C . VAL B 1 5 ? -4.625 29.469 29.484 1 37.16 5 VAL B C 1
ATOM 2759 O O . VAL B 1 5 ? -5.285 29.688 28.469 1 37.16 5 VAL B O 1
ATOM 2762 N N . PRO B 1 6 ? -3.438 30.047 29.641 1 42.72 6 PRO B N 1
ATOM 2763 C CA . PRO B 1 6 ? -2.746 30.672 28.516 1 42.72 6 PRO B CA 1
ATOM 2764 C C . PRO B 1 6 ? -2.572 29.719 27.328 1 42.72 6 PRO B C 1
ATOM 2766 O O . PRO B 1 6 ? -2.467 28.5 27.531 1 42.72 6 PRO B O 1
ATOM 2769 N N . PRO B 1 7 ? -2.867 30.203 26.172 1 44.31 7 PRO B N 1
ATOM 2770 C CA . PRO B 1 7 ? -2.734 29.375 24.969 1 44.31 7 PRO B CA 1
ATOM 2771 C C . PRO B 1 7 ? -1.331 28.797 24.812 1 44.31 7 PRO B C 1
ATOM 2773 O O . PRO B 1 7 ? -0.344 29.438 25.172 1 44.31 7 PRO B O 1
ATOM 2776 N N . THR B 1 8 ? -1.154 27.531 24.75 1 46.84 8 THR B N 1
ATOM 2777 C CA . THR B 1 8 ? 0.126 26.844 24.578 1 46.84 8 THR B CA 1
ATOM 2778 C C . THR B 1 8 ? 0.667 27.062 23.156 1 46.84 8 THR B C 1
ATOM 2780 O O . THR B 1 8 ? 0.044 26.641 22.188 1 46.84 8 THR B O 1
ATOM 2783 N N . PRO B 1 9 ? 1.688 27.906 23.062 1 45.72 9 PRO B N 1
ATOM 2784 C CA . PRO B 1 9 ? 2.312 28.047 21.75 1 45.72 9 PRO B CA 1
ATOM 2785 C C . PRO B 1 9 ? 2.754 26.719 21.141 1 45.72 9 PRO B C 1
ATOM 2787 O O . PRO B 1 9 ? 2.914 25.734 21.859 1 45.72 9 PRO B O 1
ATOM 2790 N N . VAL B 1 10 ? 2.572 26.672 19.859 1 43.91 10 VAL B N 1
ATOM 2791 C CA . VAL B 1 10 ? 3.168 25.531 19.203 1 43.91 10 VAL B CA 1
ATOM 2792 C C . VAL B 1 10 ? 4.609 25.344 19.672 1 43.91 10 VAL B C 1
ATOM 2794 O O . VAL B 1 10 ? 5.453 26.219 19.469 1 43.91 10 VAL B O 1
ATOM 2797 N N . ARG B 1 11 ? 4.773 24.688 20.891 1 46.59 11 ARG B N 1
ATOM 2798 C CA . ARG B 1 11 ? 6.098 24.484 21.469 1 46.59 11 ARG B CA 1
ATOM 2799 C C . ARG B 1 11 ? 6.664 23.125 21.078 1 46.59 11 ARG B C 1
ATOM 2801 O O . ARG B 1 11 ? 5.914 22.203 20.719 1 46.59 11 ARG B O 1
ATOM 2808 N N . HIS B 1 12 ? 7.965 23.031 21.141 1 43.06 12 HIS B N 1
ATOM 2809 C CA . HIS B 1 12 ? 8.766 21.859 20.812 1 43.06 12 HIS B CA 1
ATOM 2810 C C . HIS B 1 12 ? 8.422 20.688 21.734 1 43.06 12 HIS B C 1
ATOM 2812 O O . HIS B 1 12 ? 8.523 20.797 22.953 1 43.06 12 HIS B O 1
ATOM 2818 N N . SER B 1 13 ? 7.391 20.094 21.609 1 38 13 SER B N 1
ATOM 2819 C CA . SER B 1 13 ? 7.387 18.859 22.406 1 38 13 SER B CA 1
ATOM 2820 C C . SER B 1 13 ? 8.586 17.984 22.078 1 38 13 SER B C 1
ATOM 2822 O O . SER B 1 13 ? 8.68 17.453 20.969 1 38 13 SER B O 1
ATOM 2824 N N . ARG B 1 14 ? 9.688 18.203 22.766 1 32.38 14 ARG B N 1
ATOM 2825 C CA . ARG B 1 14 ? 10.859 17.344 22.609 1 32.38 14 ARG B CA 1
ATOM 2826 C C . ARG B 1 14 ? 10.539 15.898 22.953 1 32.38 14 ARG B C 1
ATOM 2828 O O . ARG B 1 14 ? 10.156 15.594 24.094 1 32.38 14 ARG B O 1
ATOM 2835 N N . VAL B 1 15 ? 10.109 15.117 22.141 1 33.78 15 VAL B N 1
ATOM 2836 C CA . VAL B 1 15 ? 10.164 13.68 22.375 1 33.78 15 VAL B CA 1
ATOM 2837 C C . VAL B 1 15 ? 11.516 13.305 22.984 1 33.78 15 VAL B C 1
ATOM 2839 O O . VAL B 1 15 ? 12.555 13.812 22.547 1 33.78 15 VAL B O 1
ATOM 2842 N N . ASP B 1 16 ? 11.523 12.945 24.234 1 30.72 16 ASP B N 1
ATOM 2843 C CA . ASP B 1 16 ? 12.688 12.281 24.812 1 30.72 16 ASP B CA 1
ATOM 2844 C C . ASP B 1 16 ? 13.312 11.297 23.828 1 30.72 16 ASP B C 1
ATOM 2846 O O . ASP B 1 16 ? 12.664 10.336 23.406 1 30.72 16 ASP B O 1
ATOM 2850 N N . ASN B 1 17 ? 14.172 11.742 23.016 1 32.5 17 ASN B N 1
ATOM 2851 C CA . ASN B 1 17 ? 15 11.047 22.031 1 32.5 17 ASN B CA 1
ATOM 2852 C C . ASN B 1 17 ? 15.727 9.859 22.672 1 32.5 17 ASN B C 1
ATOM 2854 O O . ASN B 1 17 ? 16.797 10.023 23.25 1 32.5 17 ASN B O 1
ATOM 2858 N N . LYS B 1 18 ? 15.102 9.023 23.453 1 31.78 18 LYS B N 1
ATOM 2859 C CA . LYS B 1 18 ? 16 7.895 23.625 1 31.78 18 LYS B CA 1
ATOM 2860 C C . LYS B 1 18 ? 16.688 7.539 22.297 1 31.78 18 LYS B C 1
ATOM 2862 O O . LYS B 1 18 ? 16.031 7.137 21.344 1 31.78 18 LYS B O 1
ATOM 2867 N N . VAL B 1 19 ? 17.859 8.148 22 1 32.59 19 VAL B N 1
ATOM 2868 C CA . VAL B 1 19 ? 18.797 7.91 20.906 1 32.59 19 VAL B CA 1
ATOM 2869 C C . VAL B 1 19 ? 19 6.406 20.719 1 32.59 19 VAL B C 1
ATOM 2871 O O . VAL B 1 19 ? 19.516 5.734 21.625 1 32.59 19 VAL B O 1
ATOM 2874 N N . ILE B 1 20 ? 18.125 5.66 20.328 1 35.41 20 ILE B N 1
ATOM 2875 C CA . ILE B 1 20 ? 18.609 4.34 19.938 1 35.41 20 ILE B CA 1
ATOM 2876 C C . ILE B 1 20 ? 19.891 4.477 19.109 1 35.41 20 ILE B C 1
ATOM 2878 O O . ILE B 1 20 ? 20.031 5.426 18.328 1 35.41 20 ILE B O 1
ATOM 2882 N N . PRO B 1 21 ? 20.859 3.572 19.281 1 35.06 21 PRO B N 1
ATOM 2883 C CA . PRO B 1 21 ? 22.156 3.688 18.609 1 35.06 21 PRO B CA 1
ATOM 2884 C C . PRO B 1 21 ? 22.031 4.016 17.125 1 35.06 21 PRO B C 1
ATOM 2886 O O . PRO B 1 21 ? 21.375 3.275 16.375 1 35.06 21 PRO B O 1
ATOM 2889 N N . ALA B 1 22 ? 21.719 5.27 16.688 1 37.84 22 ALA B N 1
ATOM 2890 C CA . ALA B 1 22 ? 21.922 5.859 15.359 1 37.84 22 ALA B CA 1
ATOM 2891 C C . ALA B 1 22 ? 23.031 5.137 14.594 1 37.84 22 ALA B C 1
ATOM 2893 O O . ALA B 1 22 ? 24 4.676 15.188 1 37.84 22 ALA B O 1
ATOM 2894 N N . ALA B 1 23 ? 22.656 4.594 13.398 1 44.38 23 ALA B N 1
ATOM 2895 C CA . ALA B 1 23 ? 23.828 4.355 12.562 1 44.38 23 ALA B CA 1
ATOM 2896 C C . ALA B 1 23 ? 24.922 5.398 12.82 1 44.38 23 ALA B C 1
ATOM 2898 O O . ALA B 1 23 ? 24.625 6.508 13.273 1 44.38 23 ALA B O 1
ATOM 2899 N N . SER B 1 24 ? 26.141 5.035 12.867 1 49.25 24 SER B N 1
ATOM 2900 C CA . SER B 1 24 ? 27.312 5.879 13.039 1 49.25 24 SER B CA 1
ATOM 2901 C C . SER B 1 24 ? 27.125 7.234 12.367 1 49.25 24 SER B C 1
ATOM 2903 O O . SER B 1 24 ? 26.531 7.316 11.289 1 49.25 24 SER B O 1
ATOM 2905 N N . HIS B 1 25 ? 26.734 8.336 13.18 1 59.62 25 HIS B N 1
ATOM 2906 C CA . HIS B 1 25 ? 26.766 9.742 12.789 1 59.62 25 HIS B CA 1
ATOM 2907 C C . HIS B 1 25 ? 27.75 9.969 11.641 1 59.62 25 HIS B C 1
ATOM 2909 O O . HIS B 1 25 ? 28.031 11.109 11.273 1 59.62 25 HIS B O 1
ATOM 2915 N N . HIS B 1 26 ? 28.172 8.812 11.055 1 77.5 26 HIS B N 1
ATOM 2916 C CA . HIS B 1 26 ? 29.125 8.945 9.961 1 77.5 26 HIS B CA 1
ATOM 2917 C C . HIS B 1 26 ? 28.406 9.055 8.617 1 77.5 26 HIS B C 1
ATOM 2919 O O . HIS B 1 26 ? 27.375 8.414 8.398 1 77.5 26 HIS B O 1
ATOM 2925 N N . ILE B 1 27 ? 28.781 10.031 7.84 1 86.06 27 ILE B N 1
ATOM 2926 C CA . ILE B 1 27 ? 28.281 10.203 6.477 1 86.06 27 ILE B CA 1
ATOM 2927 C C . ILE B 1 27 ? 28.641 8.977 5.637 1 86.06 27 ILE B C 1
ATOM 2929 O O . ILE B 1 27 ? 29.828 8.672 5.449 1 86.06 27 ILE B O 1
ATOM 2933 N N . PRO B 1 28 ? 27.672 8.273 5.191 1 85.44 28 PRO B N 1
ATOM 2934 C CA . PRO B 1 28 ? 27.953 7.102 4.363 1 85.44 28 PRO B CA 1
ATOM 2935 C C . PRO B 1 28 ? 28.688 7.457 3.068 1 85.44 28 PRO B C 1
ATOM 2937 O O . PRO B 1 28 ? 28.609 8.602 2.613 1 85.44 28 PRO B O 1
ATOM 2940 N N . PRO B 1 29 ? 29.453 6.516 2.545 1 84.31 29 PRO B N 1
ATOM 2941 C CA . PRO B 1 29 ? 29.984 6.73 1.202 1 84.31 29 PRO B CA 1
ATOM 2942 C C . PRO B 1 29 ? 28.906 6.812 0.132 1 84.31 29 PRO B C 1
ATOM 2944 O O . PRO B 1 29 ? 27.734 6.496 0.401 1 84.31 29 PRO B O 1
ATOM 2947 N N . PRO B 1 30 ? 29.328 7.395 -0.986 1 84.69 30 PRO B N 1
ATOM 2948 C CA . PRO B 1 30 ? 28.344 7.434 -2.068 1 84.69 30 PRO B CA 1
ATOM 2949 C C . PRO B 1 30 ? 27.734 6.062 -2.369 1 84.69 30 PRO B C 1
ATOM 2951 O O . PRO B 1 30 ? 28.438 5.051 -2.32 1 84.69 30 PRO B O 1
ATOM 2954 N N . LEU B 1 31 ? 26.531 6.102 -2.557 1 84.94 31 LEU B N 1
ATOM 2955 C CA . LEU B 1 31 ? 25.797 4.852 -2.766 1 84.94 31 LEU B CA 1
ATOM 2956 C C . LEU B 1 31 ? 24.672 5.039 -3.768 1 84.94 31 LEU B C 1
ATOM 2958 O O . LEU B 1 31 ? 23.875 5.984 -3.648 1 84.94 31 LEU B O 1
ATOM 2962 N N . ASN B 1 32 ? 24.547 4.199 -4.746 1 82.56 32 ASN B N 1
ATOM 2963 C CA . ASN B 1 32 ? 23.453 4.168 -5.711 1 82.56 32 ASN B CA 1
ATOM 2964 C C . ASN B 1 32 ? 23.266 5.523 -6.387 1 82.56 32 ASN B C 1
ATOM 2966 O O . ASN B 1 32 ? 22.141 5.98 -6.566 1 82.56 32 ASN B O 1
ATOM 2970 N N . GLY B 1 33 ? 24.297 6.184 -6.633 1 84.06 33 GLY B N 1
ATOM 2971 C CA . GLY B 1 33 ? 24.25 7.449 -7.348 1 84.06 33 GLY B CA 1
ATOM 2972 C C . GLY B 1 33 ? 23.953 8.633 -6.441 1 84.06 33 GLY B C 1
ATOM 2973 O O . GLY B 1 33 ? 23.734 9.742 -6.922 1 84.06 33 GLY B O 1
ATOM 2974 N N . TYR B 1 34 ? 23.938 8.344 -5.156 1 88.69 34 TYR B N 1
ATOM 2975 C CA . TYR B 1 34 ? 23.703 9.43 -4.207 1 88.69 34 TYR B CA 1
ATOM 2976 C C . TYR B 1 34 ? 24.969 9.734 -3.414 1 88.69 34 TYR B C 1
ATOM 2978 O O . TYR B 1 34 ? 25.672 8.82 -2.961 1 88.69 34 TYR B O 1
ATOM 2986 N N . VAL B 1 35 ? 25.25 11.016 -3.297 1 91.12 35 VAL B N 1
ATOM 2987 C CA . VAL B 1 35 ? 26.375 11.477 -2.482 1 91.12 35 VAL B CA 1
ATOM 2988 C C . VAL B 1 35 ? 25.844 12.109 -1.197 1 91.12 35 VAL B C 1
ATOM 2990 O O . VAL B 1 35 ? 25.25 13.188 -1.229 1 91.12 35 VAL B O 1
ATOM 2993 N N . PHE B 1 36 ? 26.125 11.445 -0.148 1 92.69 36 PHE B N 1
ATOM 2994 C CA . PHE B 1 36 ? 25.656 11.945 1.136 1 92.69 36 PHE B CA 1
ATOM 2995 C C . PHE B 1 36 ? 26.453 13.18 1.556 1 92.69 36 PHE B C 1
ATOM 2997 O O . PHE B 1 36 ? 27.688 13.172 1.534 1 92.69 36 PHE B O 1
ATOM 3004 N N . VAL B 1 37 ? 25.734 14.219 1.975 1 92.31 37 VAL B N 1
ATOM 3005 C CA . VAL B 1 37 ? 26.375 15.516 2.213 1 92.31 37 VAL B CA 1
ATOM 3006 C C . VAL B 1 37 ? 26.359 15.828 3.707 1 92.31 37 VAL B C 1
ATOM 3008 O O . VAL B 1 37 ? 27.375 16.281 4.258 1 92.31 37 VAL B O 1
ATOM 3011 N N . GLU B 1 38 ? 25.203 15.633 4.348 1 92.69 38 GLU B N 1
ATOM 3012 C CA . GLU B 1 38 ? 25.031 16.078 5.723 1 92.69 38 GLU B CA 1
ATOM 3013 C C . GLU B 1 38 ? 24.062 15.18 6.48 1 92.69 38 GLU B C 1
ATOM 3015 O O . GLU B 1 38 ? 23.031 14.766 5.934 1 92.69 38 GLU B O 1
ATOM 3020 N N . HIS B 1 39 ? 24.438 14.914 7.723 1 93.44 39 HIS B N 1
ATOM 3021 C CA . HIS B 1 39 ? 23.5 14.25 8.633 1 93.44 39 HIS B CA 1
ATOM 3022 C C . HIS B 1 39 ? 22.562 15.25 9.289 1 93.44 39 HIS B C 1
ATOM 3024 O O . HIS B 1 39 ? 23 16.188 9.945 1 93.44 39 HIS B O 1
ATOM 3030 N N . LEU B 1 40 ? 21.328 15.109 9.148 1 89.38 40 LEU B N 1
ATOM 3031 C CA . LEU B 1 40 ? 20.344 16.062 9.664 1 89.38 40 LEU B CA 1
ATOM 3032 C C . LEU B 1 40 ? 19.875 15.656 11.055 1 89.38 40 LEU B C 1
ATOM 3034 O O . LEU B 1 40 ? 19.938 16.453 11.992 1 89.38 40 LEU B O 1
ATOM 3038 N N . ARG B 1 41 ? 19.406 14.469 11.219 1 85.44 41 ARG B N 1
ATOM 3039 C CA . ARG B 1 41 ? 18.859 14.062 12.516 1 85.44 41 ARG B CA 1
ATOM 3040 C C . ARG B 1 41 ? 18.781 12.547 12.617 1 85.44 41 ARG B C 1
ATOM 3042 O O . ARG B 1 41 ? 18.797 11.844 11.602 1 85.44 41 ARG B O 1
ATOM 3049 N N . SER B 1 42 ? 18.672 12.141 13.891 1 87.56 42 SER B N 1
ATOM 3050 C CA . SER B 1 42 ? 18.469 10.734 14.203 1 87.56 42 SER B CA 1
ATOM 3051 C C . SER B 1 42 ? 17.125 10.516 14.914 1 87.56 42 SER B C 1
ATOM 3053 O O . SER B 1 42 ? 16.797 11.25 15.844 1 87.56 42 SER B O 1
ATOM 3055 N N . ALA B 1 43 ? 16.406 9.641 14.406 1 81.5 43 ALA B N 1
ATOM 3056 C CA . ALA B 1 43 ? 15.219 9.133 15.102 1 81.5 43 ALA B CA 1
ATOM 3057 C C . ALA B 1 43 ? 15.445 7.707 15.594 1 81.5 43 ALA B C 1
ATOM 3059 O O . ALA B 1 43 ? 16.516 7.133 15.383 1 81.5 43 ALA B O 1
ATOM 3060 N N . LEU B 1 44 ? 14.492 7.234 16.281 1 77.06 44 LEU B N 1
ATOM 3061 C CA . LEU B 1 44 ? 14.602 5.879 16.812 1 77.06 44 LEU B CA 1
ATOM 3062 C C . LEU B 1 44 ? 14.773 4.871 15.68 1 77.06 44 LEU B C 1
ATOM 3064 O O . LEU B 1 44 ? 15.57 3.934 15.789 1 77.06 44 LEU B O 1
ATOM 3068 N N . SER B 1 45 ? 14.117 5.156 14.633 1 83.69 45 SER B N 1
ATOM 3069 C CA . SER B 1 45 ? 14.023 4.133 13.602 1 83.69 45 SER B CA 1
ATOM 3070 C C . SER B 1 45 ? 15.039 4.371 12.484 1 83.69 45 SER B C 1
ATOM 3072 O O . SER B 1 45 ? 15.398 3.443 11.766 1 83.69 45 SER B O 1
ATOM 3074 N N . HIS B 1 46 ? 15.438 5.625 12.289 1 90.75 46 HIS B N 1
ATOM 3075 C CA . HIS B 1 46 ? 16.219 5.918 11.094 1 90.75 46 HIS B CA 1
ATOM 3076 C C . HIS B 1 46 ? 17.062 7.18 11.281 1 90.75 46 HIS B C 1
ATOM 3078 O O . HIS B 1 46 ? 16.812 7.965 12.195 1 90.75 46 HIS B O 1
ATOM 3084 N N . ASP B 1 47 ? 18.078 7.273 10.477 1 92.31 47 ASP B N 1
ATOM 3085 C CA . ASP B 1 47 ? 18.844 8.508 10.312 1 92.31 47 ASP B CA 1
ATOM 3086 C C . ASP B 1 47 ? 18.438 9.234 9.031 1 92.31 47 ASP B C 1
ATOM 3088 O O . ASP B 1 47 ? 18.109 8.602 8.031 1 92.31 47 ASP B O 1
ATOM 3092 N N . THR B 1 48 ? 18.469 10.523 9.164 1 93.81 48 THR B N 1
ATOM 3093 C CA . THR B 1 48 ? 18.109 11.344 8.016 1 93.81 48 THR B CA 1
ATOM 3094 C C . THR B 1 48 ? 19.312 12.133 7.5 1 93.81 48 THR B C 1
ATOM 3096 O O . THR B 1 48 ? 20.016 12.781 8.281 1 93.81 48 THR B O 1
ATOM 3099 N N . PHE B 1 49 ? 19.547 12.086 6.164 1 94.69 49 PHE B N 1
ATOM 3100 C CA . PHE B 1 49 ? 20.688 12.758 5.543 1 94.69 49 PHE B CA 1
ATOM 3101 C C . PHE B 1 49 ? 20.219 13.641 4.391 1 94.69 49 PHE B C 1
ATOM 3103 O O . PHE B 1 49 ? 19.219 13.352 3.736 1 94.69 49 PHE B O 1
ATOM 3110 N N . ILE B 1 50 ? 20.906 14.695 4.211 1 94.44 50 ILE B N 1
ATOM 3111 C CA . ILE B 1 50 ? 20.859 15.391 2.93 1 94.44 50 ILE B CA 1
ATOM 3112 C C . ILE B 1 50 ? 21.859 14.766 1.961 1 94.44 50 ILE B C 1
ATOM 3114 O O . ILE B 1 50 ? 23 14.469 2.338 1 94.44 50 ILE B O 1
ATOM 3118 N N . ALA B 1 51 ? 21.406 14.461 0.771 1 93.81 51 ALA B N 1
ATOM 3119 C CA . ALA B 1 51 ? 22.281 13.891 -0.255 1 93.81 51 ALA B CA 1
ATOM 3120 C C . ALA B 1 51 ? 22.078 14.586 -1.597 1 93.81 51 ALA B C 1
ATOM 3122 O O . ALA B 1 51 ? 21.125 15.367 -1.761 1 93.81 51 ALA B O 1
ATOM 3123 N N . ARG B 1 52 ? 23.062 14.383 -2.441 1 92.62 52 ARG B N 1
ATOM 3124 C CA . ARG B 1 52 ? 22.969 14.867 -3.812 1 92.62 52 ARG B CA 1
ATOM 3125 C C . ARG B 1 52 ? 22.734 13.719 -4.789 1 92.62 52 ARG B C 1
ATOM 3127 O O . ARG B 1 52 ? 23.406 12.688 -4.719 1 92.62 52 ARG B O 1
ATOM 3134 N N . ASP B 1 53 ? 21.719 13.906 -5.617 1 89.31 53 ASP B N 1
ATOM 3135 C CA . ASP B 1 53 ? 21.438 12.922 -6.66 1 89.31 53 ASP B CA 1
ATOM 3136 C C . ASP B 1 53 ? 22.359 13.117 -7.859 1 89.31 53 ASP B C 1
ATOM 3138 O O . ASP B 1 53 ? 22.203 14.07 -8.625 1 89.31 53 ASP B O 1
ATOM 3142 N N . ALA B 1 54 ? 23.234 12.258 -8.07 1 81.69 54 ALA B N 1
ATOM 3143 C CA . ALA B 1 54 ? 24.25 12.383 -9.117 1 81.69 54 ALA B CA 1
ATOM 3144 C C . ALA B 1 54 ? 23.641 12.117 -10.5 1 81.69 54 ALA B C 1
ATOM 3146 O O . ALA B 1 54 ? 24.219 12.516 -11.516 1 81.69 54 ALA B O 1
ATOM 3147 N N . HIS B 1 55 ? 22.5 11.391 -10.516 1 76.06 55 HIS B N 1
ATOM 3148 C CA . HIS B 1 55 ? 21.859 11.117 -11.797 1 76.06 55 HIS B CA 1
ATOM 3149 C C . HIS B 1 55 ? 21.297 12.391 -12.406 1 76.06 55 HIS B C 1
ATOM 3151 O O . HIS B 1 55 ? 21.094 12.469 -13.625 1 76.06 55 HIS B O 1
ATOM 3157 N N . GLN B 1 56 ? 20.859 13.234 -11.633 1 67.25 56 GLN B N 1
ATOM 3158 C CA . GLN B 1 56 ? 20.234 14.469 -12.086 1 67.25 56 GLN B CA 1
ATOM 3159 C C . GLN B 1 56 ? 21.281 15.516 -12.445 1 67.25 56 GLN B C 1
ATOM 3161 O O . GLN B 1 56 ? 20.953 16.578 -12.977 1 67.25 56 GLN B O 1
ATOM 3166 N N . GLN B 1 57 ? 22.578 15.266 -12.141 1 59.97 57 GLN B N 1
ATOM 3167 C CA . GLN B 1 57 ? 23.609 16.266 -12.406 1 59.97 57 GLN B CA 1
ATOM 3168 C C . GLN B 1 57 ? 23.984 16.281 -13.883 1 59.97 57 GLN B C 1
ATOM 3170 O O . GLN B 1 57 ? 24.828 15.5 -14.32 1 59.97 57 GLN B O 1
ATOM 3175 N N . GLN B 1 58 ? 23.016 16.234 -14.719 1 50.94 58 GLN B N 1
ATOM 3176 C CA . GLN B 1 58 ? 23.406 16.406 -16.109 1 50.94 58 GLN B CA 1
ATOM 3177 C C . GLN B 1 58 ? 24.484 17.484 -16.25 1 50.94 58 GLN B C 1
ATOM 3179 O O . GLN B 1 58 ? 25.297 17.453 -17.172 1 50.94 58 GLN B O 1
ATOM 3184 N N . HIS B 1 59 ? 24.328 18.625 -15.562 1 49.38 59 HIS B N 1
ATOM 3185 C CA . HIS B 1 59 ? 25.328 19.672 -15.805 1 49.38 59 HIS B CA 1
ATOM 3186 C C . HIS B 1 59 ? 26.219 19.875 -14.586 1 49.38 59 HIS B C 1
ATOM 3188 O O . HIS B 1 59 ? 25.75 20.344 -13.539 1 49.38 59 HIS B O 1
ATOM 3194 N N . PRO B 1 60 ? 27.438 19.281 -14.57 1 46.94 60 PRO B N 1
ATOM 3195 C CA . PRO B 1 60 ? 28.469 19.328 -13.531 1 46.94 60 PRO B CA 1
ATOM 3196 C C . PRO B 1 60 ? 28.578 20.719 -12.883 1 46.94 60 PRO B C 1
ATOM 3198 O O . PRO B 1 60 ? 29.062 20.828 -11.75 1 46.94 60 PRO B O 1
ATOM 3201 N N . GLU B 1 61 ? 28.422 21.609 -13.68 1 46.53 61 GLU B N 1
ATOM 3202 C CA . GLU B 1 61 ? 28.797 22.938 -13.25 1 46.53 61 GLU B CA 1
ATOM 3203 C C . GLU B 1 61 ? 27.859 23.469 -12.164 1 46.53 61 GLU B C 1
ATOM 3205 O O . GLU B 1 61 ? 28.156 24.469 -11.508 1 46.53 61 GLU B O 1
ATOM 3210 N N . GLN B 1 62 ? 26.672 23.031 -12.094 1 49 62 GLN B N 1
ATOM 3211 C CA . GLN B 1 62 ? 25.797 23.688 -11.117 1 49 62 GLN B CA 1
ATOM 3212 C C . GLN B 1 62 ? 25.734 22.875 -9.82 1 49 62 GLN B C 1
ATOM 3214 O O . GLN B 1 62 ? 24.797 22.094 -9.625 1 49 62 GLN B O 1
ATOM 3219 N N . GLN B 1 63 ? 26.828 22.672 -9.219 1 49.84 63 GLN B N 1
ATOM 3220 C CA . GLN B 1 63 ? 27.125 21.969 -7.98 1 49.84 63 GLN B CA 1
ATOM 3221 C C . GLN B 1 63 ? 26.062 22.234 -6.926 1 49.84 63 GLN B C 1
ATOM 3223 O O . GLN B 1 63 ? 25.703 21.344 -6.152 1 49.84 63 GLN B O 1
ATOM 3228 N N . ASP B 1 64 ? 25.797 23.562 -6.664 1 54.25 64 ASP B N 1
ATOM 3229 C CA . ASP B 1 64 ? 25.031 24.047 -5.504 1 54.25 64 ASP B CA 1
ATOM 3230 C C . ASP B 1 64 ? 23.531 24.062 -5.793 1 54.25 64 ASP B C 1
ATOM 3232 O O . ASP B 1 64 ? 22.797 24.859 -5.211 1 54.25 64 ASP B O 1
ATOM 3236 N N . ASN B 1 65 ? 23.156 23.25 -6.816 1 62.28 65 ASN B N 1
ATOM 3237 C CA . ASN B 1 65 ? 21.75 23.375 -7.211 1 62.28 65 ASN B CA 1
ATOM 3238 C C . ASN B 1 65 ? 20.844 22.562 -6.297 1 62.28 65 ASN B C 1
ATOM 3240 O O . ASN B 1 65 ? 20.922 21.344 -6.258 1 62.28 65 ASN B O 1
ATOM 3244 N N . ASP B 1 66 ? 20.156 23.297 -5.336 1 66.25 66 ASP B N 1
ATOM 3245 C CA . ASP B 1 66 ? 19.172 22.734 -4.43 1 66.25 66 ASP B CA 1
ATOM 3246 C C . ASP B 1 66 ? 18.266 21.734 -5.152 1 66.25 66 ASP B C 1
ATOM 3248 O O . ASP B 1 66 ? 17.703 20.828 -4.531 1 66.25 66 ASP B O 1
ATOM 3252 N N . GLN B 1 67 ? 18.375 21.828 -6.445 1 72.5 67 GLN B N 1
ATOM 3253 C CA . GLN B 1 67 ? 17.453 20.984 -7.207 1 72.5 67 GLN B CA 1
ATOM 3254 C C . GLN B 1 67 ? 17.938 19.531 -7.234 1 72.5 67 GLN B C 1
ATOM 3256 O O . GLN B 1 67 ? 17.141 18.609 -7.422 1 72.5 67 GLN B O 1
ATOM 3261 N N . ALA B 1 68 ? 19.219 19.422 -6.914 1 83.31 68 ALA B N 1
ATOM 3262 C CA . ALA B 1 68 ? 19.75 18.062 -6.961 1 83.31 68 ALA B CA 1
ATOM 3263 C C . ALA B 1 68 ? 19.797 17.438 -5.566 1 83.31 68 ALA B C 1
ATOM 3265 O O . ALA B 1 68 ? 20.156 16.266 -5.414 1 83.31 68 ALA B O 1
ATOM 3266 N N . LYS B 1 69 ? 19.391 18.266 -4.625 1 91.31 69 LYS B N 1
ATOM 3267 C CA . LYS B 1 69 ? 19.438 17.75 -3.256 1 91.31 69 LYS B CA 1
ATOM 3268 C C . LYS B 1 69 ? 18.234 16.859 -2.957 1 91.31 69 LYS B C 1
ATOM 3270 O O . LYS B 1 69 ? 17.141 17.109 -3.449 1 91.31 69 LYS B O 1
ATOM 3275 N N . VAL B 1 70 ? 18.531 15.859 -2.166 1 94.38 70 VAL B N 1
ATOM 3276 C CA . VAL B 1 70 ? 17.469 14.945 -1.723 1 94.38 70 VAL B CA 1
ATOM 3277 C C . VAL B 1 70 ? 17.641 14.641 -0.237 1 94.38 70 VAL B C 1
ATOM 3279 O O . VAL B 1 70 ? 18.703 14.898 0.335 1 94.38 70 VAL B O 1
ATOM 3282 N N . ILE B 1 71 ? 16.578 14.227 0.346 1 94.81 71 ILE B N 1
ATOM 3283 C CA . ILE B 1 71 ? 16.594 13.688 1.701 1 94.81 71 ILE B CA 1
ATOM 3284 C C . ILE B 1 71 ? 16.625 12.164 1.648 1 94.81 71 ILE B C 1
ATOM 3286 O O . ILE B 1 71 ? 15.828 11.547 0.943 1 94.81 71 ILE B O 1
ATOM 3290 N N . ILE B 1 72 ? 17.594 11.539 2.34 1 94.81 72 ILE B N 1
ATOM 3291 C CA . ILE B 1 72 ? 17.641 10.086 2.412 1 94.81 72 ILE B CA 1
ATOM 3292 C C . ILE B 1 72 ? 17.5 9.633 3.863 1 94.81 72 ILE B C 1
ATOM 3294 O O . ILE B 1 72 ? 18.25 10.078 4.738 1 94.81 72 ILE B O 1
ATOM 3298 N N . ARG B 1 73 ? 16.5 8.852 4.113 1 93.25 73 ARG B N 1
ATOM 3299 C CA . ARG B 1 73 ? 16.359 8.18 5.406 1 93.25 73 ARG B CA 1
ATOM 3300 C C . ARG B 1 73 ? 16.953 6.773 5.359 1 93.25 73 ARG B C 1
ATOM 3302 O O . ARG B 1 73 ? 16.688 6.02 4.418 1 93.25 73 ARG B O 1
ATOM 3309 N N . VAL B 1 74 ? 17.75 6.488 6.344 1 92.31 74 VAL B N 1
ATOM 3310 C CA . VAL B 1 74 ? 18.422 5.199 6.406 1 92.31 74 VAL B CA 1
ATOM 3311 C C . VAL B 1 74 ? 17.891 4.383 7.578 1 92.31 74 VAL B C 1
ATOM 3313 O O . VAL B 1 74 ? 18.031 4.785 8.734 1 92.31 74 VAL B O 1
ATOM 3316 N N . TYR B 1 75 ? 17.328 3.238 7.234 1 89.25 75 TYR B N 1
ATOM 3317 C CA . TYR B 1 75 ? 16.797 2.316 8.227 1 89.25 75 TYR B CA 1
ATOM 3318 C C . TYR B 1 75 ? 17.656 1.069 8.344 1 89.25 75 TYR B C 1
ATOM 3320 O O . TYR B 1 75 ? 18 0.45 7.332 1 89.25 75 TYR B O 1
ATOM 3328 N N . ALA B 1 76 ? 17.969 0.75 9.578 1 86.56 76 ALA B N 1
ATOM 3329 C CA . ALA B 1 76 ? 18.609 -0.55 9.75 1 86.56 76 ALA B CA 1
ATOM 3330 C C . ALA B 1 76 ? 17.625 -1.688 9.5 1 86.56 76 ALA B C 1
ATOM 3332 O O . ALA B 1 76 ? 16.562 -1.73 10.102 1 86.56 76 ALA B O 1
ATOM 3333 N N . LEU B 1 77 ? 18.031 -2.623 8.664 1 82.94 77 LEU B N 1
ATOM 3334 C CA . LEU B 1 77 ? 17.141 -3.732 8.336 1 82.94 77 LEU B CA 1
ATOM 3335 C C . LEU B 1 77 ? 16.812 -4.555 9.578 1 82.94 77 LEU B C 1
ATOM 3337 O O . LEU B 1 77 ? 15.688 -5.047 9.719 1 82.94 77 LEU B O 1
ATOM 3341 N N . GLU B 1 78 ? 17.766 -4.703 10.391 1 83.44 78 GLU B N 1
ATOM 3342 C CA . GLU B 1 78 ? 17.547 -5.441 11.625 1 83.44 78 GLU B CA 1
ATOM 3343 C C . GLU B 1 78 ? 16.469 -4.781 12.477 1 83.44 78 GLU B C 1
ATOM 3345 O O . GLU B 1 78 ? 15.641 -5.469 13.086 1 83.44 78 GLU B O 1
ATOM 3350 N N . TYR B 1 79 ? 16.5 -3.49 12.5 1 85.19 79 TYR B N 1
ATOM 3351 C CA . TYR B 1 79 ? 15.469 -2.766 13.234 1 85.19 79 TYR B CA 1
ATOM 3352 C C . TYR B 1 79 ? 14.094 -2.996 12.625 1 85.19 79 TYR B C 1
ATOM 3354 O O . TYR B 1 79 ? 13.117 -3.229 13.336 1 85.19 79 TYR B O 1
ATOM 3362 N N . LEU B 1 80 ? 13.992 -2.941 11.352 1 85.25 80 LEU B N 1
ATOM 3363 C CA . LEU B 1 80 ? 12.727 -3.1 10.648 1 85.25 80 LEU B CA 1
ATOM 3364 C C . LEU B 1 80 ? 12.164 -4.504 10.844 1 85.25 80 LEU B C 1
ATOM 3366 O O . LEU B 1 80 ? 10.945 -4.695 10.828 1 85.25 80 LEU B O 1
ATOM 3370 N N . ARG B 1 81 ? 13.008 -5.453 11.062 1 79.5 81 ARG B N 1
ATOM 3371 C CA . ARG B 1 81 ? 12.562 -6.816 11.32 1 79.5 81 ARG B CA 1
ATOM 3372 C C . ARG B 1 81 ? 11.914 -6.93 12.695 1 79.5 81 ARG B C 1
ATOM 3374 O O . ARG B 1 81 ? 10.984 -7.715 12.891 1 79.5 81 ARG B O 1
ATOM 3381 N N . ARG B 1 82 ? 12.375 -6.148 13.555 1 83.06 82 ARG B N 1
ATOM 3382 C CA . ARG B 1 82 ? 11.906 -6.207 14.938 1 83.06 82 ARG B CA 1
ATOM 3383 C C . ARG B 1 82 ? 10.68 -5.316 15.133 1 83.06 82 ARG B C 1
ATOM 3385 O O . ARG B 1 82 ? 9.75 -5.688 15.852 1 83.06 82 ARG B O 1
ATOM 3392 N N . ASP B 1 83 ? 10.766 -4.191 14.445 1 85.75 83 ASP B N 1
ATOM 3393 C CA . ASP B 1 83 ? 9.656 -3.25 14.578 1 85.75 83 ASP B CA 1
ATOM 3394 C C . ASP B 1 83 ? 8.703 -3.352 13.391 1 85.75 83 ASP B C 1
ATOM 3396 O O . ASP B 1 83 ? 8.812 -2.578 12.43 1 85.75 83 ASP B O 1
ATOM 3400 N N . GLU B 1 84 ? 7.688 -4.121 13.547 1 80.81 84 GLU B N 1
ATOM 3401 C CA . GLU B 1 84 ? 6.77 -4.418 12.445 1 80.81 84 GLU B CA 1
ATOM 3402 C C . GLU B 1 84 ? 5.941 -3.191 12.078 1 80.81 84 GLU B C 1
ATOM 3404 O O . GLU B 1 84 ? 5.629 -2.979 10.898 1 80.81 84 GLU B O 1
ATOM 3409 N N . GLU B 1 85 ? 5.625 -2.432 13.031 1 81.62 85 GLU B N 1
ATOM 3410 C CA . GLU B 1 85 ? 4.832 -1.24 12.758 1 81.62 85 GLU B CA 1
ATOM 3411 C C . GLU B 1 85 ? 5.59 -0.27 11.852 1 81.62 85 GLU B C 1
ATOM 3413 O O . GLU B 1 85 ? 5.02 0.28 10.906 1 81.62 85 GLU B O 1
ATOM 3418 N N . CYS B 1 86 ? 6.824 -0.095 12.211 1 86.12 86 CYS B N 1
ATOM 3419 C CA . CYS B 1 86 ? 7.66 0.777 11.391 1 86.12 86 CYS B CA 1
ATOM 3420 C C . CYS B 1 86 ? 7.828 0.211 9.984 1 86.12 86 CYS B C 1
ATOM 3422 O O . CYS B 1 86 ? 7.734 0.946 9 1 86.12 86 CYS B O 1
ATOM 3424 N N . ARG B 1 87 ? 8.047 -1.01 9.922 1 86.31 87 ARG B N 1
ATOM 3425 C CA . ARG B 1 87 ? 8.219 -1.666 8.633 1 86.31 87 ARG B CA 1
ATOM 3426 C C . ARG B 1 87 ? 6.965 -1.515 7.773 1 86.31 87 ARG B C 1
ATOM 3428 O O . ARG B 1 87 ? 7.051 -1.154 6.598 1 86.31 87 ARG B O 1
ATOM 3435 N N . PHE B 1 88 ? 5.871 -1.743 8.391 1 83.25 88 PHE B N 1
ATOM 3436 C CA . PHE B 1 88 ? 4.613 -1.682 7.652 1 83.25 88 PHE B CA 1
ATOM 3437 C C . PHE B 1 88 ? 4.316 -0.254 7.207 1 83.25 88 PHE B C 1
ATOM 3439 O O . PHE B 1 88 ? 3.826 -0.033 6.098 1 83.25 88 PHE B O 1
ATOM 3446 N N . ALA B 1 89 ? 4.574 0.647 8.031 1 88 89 ALA B N 1
ATOM 3447 C CA . ALA B 1 89 ? 4.371 2.051 7.676 1 88 89 ALA B CA 1
ATOM 3448 C C . ALA B 1 89 ? 5.227 2.443 6.477 1 88 89 ALA B C 1
ATOM 3450 O O . ALA B 1 89 ? 4.758 3.15 5.578 1 88 89 ALA B O 1
ATOM 3451 N N . LEU B 1 90 ? 6.418 2.012 6.508 1 89.19 90 LEU B N 1
ATOM 3452 C CA . LEU B 1 90 ? 7.328 2.316 5.41 1 89.19 90 LEU B CA 1
ATOM 3453 C C . LEU B 1 90 ? 6.855 1.663 4.117 1 89.19 90 LEU B C 1
ATOM 3455 O O . LEU B 1 90 ? 6.883 2.289 3.055 1 89.19 90 LEU B O 1
ATOM 3459 N N . GLU B 1 91 ? 6.445 0.461 4.223 1 86.69 91 GLU B N 1
ATOM 3460 C CA . GLU B 1 91 ? 5.926 -0.243 3.053 1 86.69 91 GLU B CA 1
ATOM 3461 C C . GLU B 1 91 ? 4.699 0.461 2.482 1 86.69 91 GLU B C 1
ATOM 3463 O O . GLU B 1 91 ? 4.574 0.611 1.266 1 86.69 91 GLU B O 1
ATOM 3468 N N . ARG B 1 92 ? 3.869 0.845 3.338 1 88.5 92 ARG B N 1
ATOM 3469 C CA . ARG B 1 92 ? 2.689 1.605 2.934 1 88.5 92 ARG B CA 1
ATOM 3470 C C . ARG B 1 92 ? 3.086 2.877 2.193 1 88.5 92 ARG B C 1
ATOM 3472 O O . ARG B 1 92 ? 2.508 3.203 1.153 1 88.5 92 ARG B O 1
ATOM 3479 N N . GLU B 1 93 ? 3.965 3.475 2.785 1 91.31 93 GLU B N 1
ATOM 3480 C CA . GLU B 1 93 ? 4.418 4.727 2.186 1 91.31 93 GLU B CA 1
ATOM 3481 C C . GLU B 1 93 ? 5.004 4.492 0.796 1 91.31 93 GLU B C 1
ATOM 3483 O O . GLU B 1 93 ? 4.738 5.262 -0.131 1 91.31 93 GLU B O 1
ATOM 3488 N N . CYS B 1 94 ? 5.766 3.473 0.665 1 90.19 94 CYS B N 1
ATOM 3489 C CA . CYS B 1 94 ? 6.348 3.146 -0.632 1 90.19 94 CYS B CA 1
ATOM 3490 C C . CYS B 1 94 ? 5.262 2.822 -1.651 1 90.19 94 CYS B C 1
ATOM 3492 O O . CYS B 1 94 ? 5.332 3.258 -2.801 1 90.19 94 CYS B O 1
ATOM 3494 N N . LEU B 1 95 ? 4.297 2.1 -1.225 1 89.75 95 LEU B N 1
ATOM 3495 C CA . LEU B 1 95 ? 3.207 1.738 -2.125 1 89.75 95 LEU B CA 1
ATOM 3496 C C . LEU B 1 95 ? 2.381 2.965 -2.496 1 89.75 95 LEU B C 1
ATOM 3498 O O . LEU B 1 95 ? 2.045 3.162 -3.666 1 89.75 95 LEU B O 1
ATOM 3502 N N . ALA B 1 96 ? 2.068 3.758 -1.506 1 91.19 96 ALA B N 1
ATOM 3503 C CA . ALA B 1 96 ? 1.29 4.973 -1.735 1 91.19 96 ALA B CA 1
ATOM 3504 C C . ALA B 1 96 ? 2.008 5.91 -2.703 1 91.19 96 ALA B C 1
ATOM 3506 O O . ALA B 1 96 ? 1.365 6.605 -3.492 1 91.19 96 ALA B O 1
ATOM 3507 N N . ALA B 1 97 ? 3.307 5.891 -2.646 1 91.75 97 ALA B N 1
ATOM 3508 C CA . ALA B 1 97 ? 4.109 6.762 -3.502 1 91.75 97 ALA B CA 1
ATOM 3509 C C . ALA B 1 97 ? 3.877 6.449 -4.977 1 91.75 97 ALA B C 1
ATOM 3511 O O . ALA B 1 97 ? 4.062 7.312 -5.836 1 91.75 97 ALA B O 1
ATOM 3512 N N . ARG B 1 98 ? 3.443 5.316 -5.254 1 89.69 98 ARG B N 1
ATOM 3513 C CA . ARG B 1 98 ? 3.199 4.918 -6.637 1 89.69 98 ARG B CA 1
ATOM 3514 C C . ARG B 1 98 ? 1.84 5.414 -7.121 1 89.69 98 ARG B C 1
ATOM 3516 O O . ARG B 1 98 ? 1.563 5.41 -8.32 1 89.69 98 ARG B O 1
ATOM 3523 N N . LEU B 1 99 ? 1.04 5.801 -6.203 1 89.06 99 LEU B N 1
ATOM 3524 C CA . LEU B 1 99 ? -0.329 6.191 -6.527 1 89.06 99 LEU B CA 1
ATOM 3525 C C . LEU B 1 99 ? -0.451 7.707 -6.641 1 89.06 99 LEU B C 1
ATOM 3527 O O . LEU B 1 99 ? -1.312 8.211 -7.363 1 89.06 99 LEU B O 1
ATOM 3531 N N . VAL B 1 100 ? 0.414 8.391 -5.922 1 91.25 100 VAL B N 1
ATOM 3532 C CA . VAL B 1 100 ? 0.146 9.805 -5.703 1 91.25 100 VAL B CA 1
ATOM 3533 C C . VAL B 1 100 ? 1.024 10.648 -6.625 1 91.25 100 VAL B C 1
ATOM 3535 O O . VAL B 1 100 ? 2.248 10.5 -6.633 1 91.25 100 VAL B O 1
ATOM 3538 N N . ALA B 1 101 ? 0.412 11.336 -7.496 1 91.81 101 ALA B N 1
ATOM 3539 C CA . ALA B 1 101 ? 1.057 12.297 -8.391 1 91.81 101 ALA B CA 1
ATOM 3540 C C . ALA B 1 101 ? 0.317 13.625 -8.383 1 91.81 101 ALA B C 1
ATOM 3542 O O . ALA B 1 101 ? -0.709 13.773 -9.055 1 91.81 101 ALA B O 1
ATOM 3543 N N . HIS B 1 102 ? 0.799 14.531 -7.668 1 96.38 102 HIS B N 1
ATOM 3544 C CA . HIS B 1 102 ? 0.207 15.852 -7.484 1 96.38 102 HIS B CA 1
ATOM 3545 C C . HIS B 1 102 ? 1.262 16.875 -7.082 1 96.38 102 HIS B C 1
ATOM 3547 O O . HIS B 1 102 ? 2.158 16.578 -6.293 1 96.38 102 HIS B O 1
ATOM 3553 N N . PRO B 1 103 ? 1.166 18.062 -7.547 1 96.56 103 PRO B N 1
ATOM 3554 C CA . PRO B 1 103 ? 2.211 19.047 -7.297 1 96.56 103 PRO B CA 1
ATOM 3555 C C . PRO B 1 103 ? 2.375 19.375 -5.812 1 96.56 103 PRO B C 1
ATOM 3557 O O . PRO B 1 103 ? 3.434 19.859 -5.398 1 96.56 103 PRO B O 1
ATOM 3560 N N . HIS B 1 104 ? 1.385 19.188 -5.027 1 98.06 104 HIS B N 1
ATOM 3561 C CA . HIS B 1 104 ? 1.467 19.562 -3.619 1 98.06 104 HIS B CA 1
ATOM 3562 C C . HIS B 1 104 ? 1.563 18.344 -2.725 1 98.06 104 HIS B C 1
ATOM 3564 O O . HIS B 1 104 ? 1.244 18.406 -1.535 1 98.06 104 HIS B O 1
ATOM 3570 N N . LEU B 1 105 ? 1.882 17.219 -3.283 1 97.88 105 LEU B N 1
ATOM 3571 C CA . LEU B 1 105 ? 2.229 16.016 -2.529 1 97.88 105 LEU B CA 1
ATOM 3572 C C . LEU B 1 105 ? 3.719 15.711 -2.645 1 97.88 105 LEU B C 1
ATOM 3574 O O . LEU B 1 105 ? 4.363 16.109 -3.617 1 97.88 105 LEU B O 1
ATOM 3578 N N . LEU B 1 106 ? 4.246 15.102 -1.619 1 96.06 106 LEU B N 1
ATOM 3579 C CA . LEU B 1 106 ? 5.656 14.75 -1.532 1 96.06 106 LEU B CA 1
ATOM 3580 C C . LEU B 1 106 ? 5.836 13.25 -1.345 1 96.06 106 LEU B C 1
ATOM 3582 O O . LEU B 1 106 ? 6.113 12.789 -0.236 1 96.06 106 LEU B O 1
ATOM 3586 N N . PRO B 1 107 ? 5.73 12.484 -2.373 1 92.56 107 PRO B N 1
ATOM 3587 C CA . PRO B 1 107 ? 5.887 11.039 -2.252 1 92.56 107 PRO B CA 1
ATOM 3588 C C . PRO B 1 107 ? 7.344 10.617 -2.068 1 92.56 107 PRO B C 1
ATOM 3590 O O . PRO B 1 107 ? 8.258 11.352 -2.443 1 92.56 107 PRO B O 1
ATOM 3593 N N . LEU B 1 108 ? 7.473 9.43 -1.486 1 91.69 108 LEU B N 1
ATOM 3594 C CA . LEU B 1 108 ? 8.797 8.812 -1.451 1 91.69 108 LEU B CA 1
ATOM 3595 C C . LEU B 1 108 ? 9.234 8.398 -2.85 1 91.69 108 LEU B C 1
ATOM 3597 O O . LEU B 1 108 ? 8.414 7.996 -3.674 1 91.69 108 LEU B O 1
ATOM 3601 N N . GLY B 1 109 ? 10.547 8.539 -3.049 1 86.38 109 GLY B N 1
ATOM 3602 C CA . GLY B 1 109 ? 11.117 7.941 -4.242 1 86.38 109 GLY B CA 1
ATOM 3603 C C . GLY B 1 109 ? 11.336 6.445 -4.109 1 86.38 109 GLY B C 1
ATOM 3604 O O . GLY B 1 109 ? 10.914 5.836 -3.127 1 86.38 109 GLY B O 1
ATOM 3605 N N . ALA B 1 110 ? 11.969 5.922 -5.066 1 77.38 110 ALA B N 1
ATOM 3606 C CA . ALA B 1 110 ? 12.266 4.492 -5.062 1 77.38 110 ALA B CA 1
ATOM 3607 C C . ALA B 1 110 ? 13.281 4.145 -3.977 1 77.38 110 ALA B C 1
ATOM 3609 O O . ALA B 1 110 ? 14.352 4.746 -3.908 1 77.38 110 ALA B O 1
ATOM 3610 N N . PRO B 1 111 ? 12.859 3.225 -3.201 1 84.62 111 PRO B N 1
ATOM 3611 C CA . PRO B 1 111 ? 13.828 2.824 -2.178 1 84.62 111 PRO B CA 1
ATOM 3612 C C . PRO B 1 111 ? 14.93 1.92 -2.729 1 84.62 111 PRO B C 1
ATOM 3614 O O . PRO B 1 111 ? 14.789 1.355 -3.816 1 84.62 111 PRO B O 1
ATOM 3617 N N . PHE B 1 112 ? 16.016 1.883 -2.039 1 81.25 112 PHE B N 1
ATOM 3618 C CA . PHE B 1 112 ? 17.078 0.917 -2.332 1 81.25 112 PHE B CA 1
ATOM 3619 C C . PHE B 1 112 ? 17.672 0.355 -1.046 1 81.25 112 PHE B C 1
ATOM 3621 O O . PHE B 1 112 ? 17.422 0.887 0.04 1 81.25 112 PHE B O 1
ATOM 3628 N N . ALA B 1 113 ? 18.344 -0.809 -1.215 1 79.38 113 ALA B N 1
ATOM 3629 C CA . ALA B 1 113 ? 18.797 -1.489 -0.004 1 79.38 113 ALA B CA 1
ATOM 3630 C C . ALA B 1 113 ? 20.25 -1.929 -0.131 1 79.38 113 ALA B C 1
ATOM 3632 O O . ALA B 1 113 ? 20.734 -2.195 -1.235 1 79.38 113 ALA B O 1
ATOM 3633 N N . SER B 1 114 ? 20.953 -1.866 0.965 1 77 114 SER B N 1
ATOM 3634 C CA . SER B 1 114 ? 22.203 -2.578 1.143 1 77 114 SER B CA 1
ATOM 3635 C C . SER B 1 114 ? 22 -3.877 1.918 1 77 114 SER B C 1
ATOM 3637 O O . SER B 1 114 ? 20.875 -4.312 2.123 1 77 114 SER B O 1
ATOM 3639 N N . LYS B 1 115 ? 23.047 -4.484 2.297 1 73.12 115 LYS B N 1
ATOM 3640 C CA . LYS B 1 115 ? 22.953 -5.723 3.068 1 73.12 115 LYS B CA 1
ATOM 3641 C C . LYS B 1 115 ? 22.359 -5.473 4.445 1 73.12 115 LYS B C 1
ATOM 3643 O O . LYS B 1 115 ? 21.688 -6.344 5.008 1 73.12 115 LYS B O 1
ATOM 3648 N N . THR B 1 116 ? 22.578 -4.215 4.848 1 79.81 116 THR B N 1
ATOM 3649 C CA . THR B 1 116 ? 22.219 -3.996 6.246 1 79.81 116 THR B CA 1
ATOM 3650 C C . THR B 1 116 ? 21.141 -2.914 6.363 1 79.81 116 THR B C 1
ATOM 3652 O O . THR B 1 116 ? 20.5 -2.779 7.41 1 79.81 116 THR B O 1
ATOM 3655 N N . ASP B 1 117 ? 21.047 -2.15 5.266 1 85.62 117 ASP B N 1
ATOM 3656 C CA . ASP B 1 117 ? 20.219 -0.959 5.441 1 85.62 117 ASP B CA 1
ATOM 3657 C C . ASP B 1 117 ? 19.25 -0.792 4.281 1 85.62 117 ASP B C 1
ATOM 3659 O O . ASP B 1 117 ? 19.516 -1.235 3.164 1 85.62 117 ASP B O 1
ATOM 3663 N N . LEU B 1 118 ? 18.109 -0.191 4.641 1 87.12 118 LEU B N 1
ATOM 3664 C CA . LEU B 1 118 ? 17.156 0.289 3.65 1 87.12 118 LEU B CA 1
ATOM 3665 C C . LEU B 1 118 ? 17.203 1.808 3.529 1 87.12 118 LEU B C 1
ATOM 3667 O O . LEU B 1 118 ? 17.281 2.512 4.539 1 87.12 118 LEU B O 1
ATOM 3671 N N . PHE B 1 119 ? 17.219 2.271 2.277 1 89.44 119 PHE B N 1
ATOM 3672 C CA . PHE B 1 119 ? 17.297 3.701 2.002 1 89.44 119 PHE B CA 1
ATOM 3673 C C . PHE B 1 119 ? 16.031 4.195 1.303 1 89.44 119 PHE B C 1
ATOM 3675 O O . PHE B 1 119 ? 15.609 3.615 0.303 1 89.44 119 PHE B O 1
ATOM 3682 N N . THR B 1 120 ? 15.422 5.188 1.858 1 92.06 120 THR B N 1
ATOM 3683 C CA . THR B 1 120 ? 14.32 5.848 1.167 1 92.06 120 THR B CA 1
ATOM 3684 C C . THR B 1 120 ? 14.711 7.266 0.761 1 92.06 120 THR B C 1
ATOM 3686 O O . THR B 1 120 ? 15.43 7.949 1.488 1 92.06 120 THR B O 1
ATOM 3689 N N . VAL B 1 121 ? 14.242 7.715 -0.369 1 92.56 121 VAL B N 1
ATOM 3690 C CA . VAL B 1 121 ? 14.648 9 -0.941 1 92.56 121 VAL B CA 1
ATOM 3691 C C . VAL B 1 121 ? 13.43 9.906 -1.082 1 92.56 121 VAL B C 1
ATOM 3693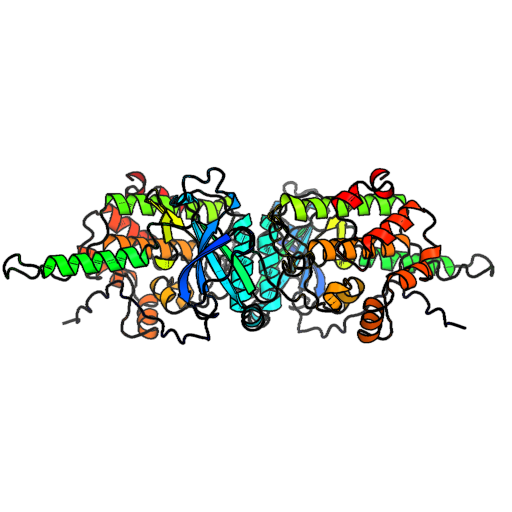 O O . VAL B 1 121 ? 12.352 9.453 -1.472 1 92.56 121 VAL B O 1
ATOM 3696 N N . GLU B 1 122 ? 13.625 11.117 -0.748 1 93.5 122 GLU B N 1
ATOM 3697 C CA . GLU B 1 122 ? 12.578 12.117 -0.939 1 93.5 122 GLU B CA 1
ATOM 3698 C C . GLU B 1 122 ? 13.164 13.453 -1.397 1 93.5 122 GLU B C 1
ATOM 3700 O O . GLU B 1 122 ? 14.328 13.75 -1.118 1 93.5 122 GLU B O 1
ATOM 3705 N N . LYS B 1 123 ? 12.359 14.219 -2.053 1 92.56 123 LYS B N 1
ATOM 3706 C CA . LYS B 1 123 ? 12.781 15.539 -2.502 1 92.56 123 LYS B CA 1
ATOM 3707 C C . LYS B 1 123 ? 13.148 16.438 -1.318 1 92.56 123 LYS B C 1
ATOM 3709 O O . LYS B 1 123 ? 12.461 16.422 -0.292 1 92.56 123 LYS B O 1
ATOM 3714 N N . TYR B 1 124 ? 14.258 17.172 -1.505 1 93.56 124 TYR B N 1
ATOM 3715 C CA . TYR B 1 124 ? 14.656 18.156 -0.511 1 93.56 124 TYR B CA 1
ATOM 3716 C C . TYR B 1 124 ? 13.797 19.422 -0.619 1 93.56 124 TYR B C 1
ATOM 3718 O O . TYR B 1 124 ? 13.703 20.016 -1.688 1 93.56 124 TYR B O 1
ATOM 3726 N N . CYS B 1 125 ? 13.102 19.719 0.438 1 94.44 125 CYS B N 1
ATOM 3727 C CA . CYS B 1 125 ? 12.352 20.969 0.533 1 94.44 125 CYS B CA 1
ATOM 3728 C C . CYS B 1 125 ? 13.133 22 1.333 1 94.44 125 CYS B C 1
ATOM 3730 O O . CYS B 1 125 ? 13.172 21.953 2.562 1 94.44 125 CYS B O 1
ATOM 3732 N N . ALA B 1 126 ? 13.594 22.969 0.652 1 90.25 126 ALA B N 1
ATOM 3733 C CA . ALA B 1 126 ? 14.531 23.922 1.224 1 90.25 126 ALA B CA 1
ATOM 3734 C C . ALA B 1 126 ? 13.875 24.75 2.322 1 90.25 126 ALA B C 1
ATOM 3736 O O . ALA B 1 126 ? 14.539 25.203 3.258 1 90.25 126 ALA B O 1
ATOM 3737 N N . GLY B 1 127 ? 12.609 24.953 2.244 1 91.06 127 GLY B N 1
ATOM 3738 C CA . GLY B 1 127 ? 11.906 25.766 3.223 1 91.06 127 GLY B CA 1
ATOM 3739 C C . GLY B 1 127 ? 11.625 25.031 4.52 1 91.06 127 GLY B C 1
ATOM 3740 O O . GLY B 1 127 ? 11.156 25.625 5.488 1 91.06 127 GLY B O 1
ATOM 3741 N N . GLY B 1 128 ? 11.891 23.734 4.535 1 90.56 128 GLY B N 1
ATOM 3742 C CA . GLY B 1 128 ? 11.625 22.969 5.734 1 90.56 128 GLY B CA 1
ATOM 3743 C C . GLY B 1 128 ? 10.156 22.625 5.918 1 90.56 128 GLY B C 1
ATOM 3744 O O . GLY B 1 128 ? 9.367 22.766 4.988 1 90.56 128 GLY B O 1
ATOM 3745 N N . ASP B 1 129 ? 9.867 22.078 7.176 1 91.44 129 ASP B N 1
ATOM 3746 C CA . ASP B 1 129 ? 8.461 21.797 7.465 1 91.44 129 ASP B CA 1
ATOM 3747 C C . ASP B 1 129 ? 7.801 22.969 8.188 1 91.44 129 ASP B C 1
ATOM 3749 O O . ASP B 1 129 ? 8.484 23.844 8.719 1 91.44 129 ASP B O 1
ATOM 3753 N N . LEU B 1 130 ? 6.512 22.953 8.211 1 93.25 130 LEU B N 1
ATOM 3754 C CA . LEU B 1 130 ? 5.738 24.078 8.727 1 93.25 130 LEU B CA 1
ATOM 3755 C C . LEU B 1 130 ? 5.879 24.188 10.242 1 93.25 130 LEU B C 1
ATOM 3757 O O . LEU B 1 130 ? 5.719 25.266 10.805 1 93.25 130 LEU B O 1
ATOM 3761 N N . TYR B 1 131 ? 6.113 23.047 10.852 1 89.69 131 TYR B N 1
ATOM 3762 C CA . TYR B 1 131 ? 6.293 23.125 12.297 1 89.69 131 TYR B CA 1
ATOM 3763 C C . TYR B 1 131 ? 7.508 23.984 12.656 1 89.69 131 TYR B C 1
ATOM 3765 O O . TYR B 1 131 ? 7.414 24.891 13.484 1 89.69 131 TYR B O 1
ATOM 3773 N N . GLU B 1 132 ? 8.578 23.719 12.039 1 84 132 GLU B N 1
ATOM 3774 C CA . GLU B 1 132 ? 9.797 24.469 12.273 1 84 132 GLU B CA 1
ATOM 3775 C C . GLU B 1 132 ? 9.617 25.938 11.883 1 84 132 GLU B C 1
ATOM 3777 O O . GLU B 1 132 ? 10.141 26.828 12.555 1 84 132 GLU B O 1
ATOM 3782 N N . LEU B 1 133 ? 8.969 26.156 10.82 1 85 133 LEU B N 1
ATOM 3783 C CA . LEU B 1 133 ? 8.703 27.516 10.375 1 85 133 LEU B CA 1
ATOM 3784 C C . LEU B 1 133 ? 7.902 28.281 11.43 1 85 133 LEU B C 1
ATOM 3786 O O . LEU B 1 133 ? 8.203 29.438 11.719 1 85 133 LEU B O 1
ATOM 3790 N N . MET B 1 134 ? 6.945 27.625 12 1 86.5 134 MET B N 1
ATOM 3791 C CA . MET B 1 134 ? 6.086 28.266 12.992 1 86.5 134 MET B CA 1
ATOM 3792 C C . MET B 1 134 ? 6.852 28.547 14.281 1 86.5 134 MET B C 1
ATOM 3794 O O . MET B 1 134 ? 6.68 29.594 14.898 1 86.5 134 MET B O 1
ATOM 3798 N N . VAL B 1 135 ? 7.68 27.656 14.617 1 82 135 VAL B N 1
ATOM 3799 C CA . VAL B 1 135 ? 8.469 27.812 15.828 1 82 135 VAL B CA 1
ATOM 3800 C C . VAL B 1 135 ? 9.484 28.938 15.648 1 82 135 VAL B C 1
ATOM 3802 O O . VAL B 1 135 ? 9.695 29.734 16.562 1 82 135 VAL B O 1
ATOM 3805 N N . SER B 1 136 ? 10.07 28.969 14.531 1 78.56 136 SER B N 1
ATOM 3806 C CA . SER B 1 136 ? 11.039 30.031 14.234 1 78.56 136 SER B CA 1
ATOM 3807 C C . SER B 1 136 ? 10.383 31.391 14.195 1 78.56 136 SER B C 1
ATOM 3809 O O . SER B 1 136 ? 10.945 32.375 14.688 1 78.56 136 SER B O 1
ATOM 3811 N N . ALA B 1 137 ? 9.266 31.469 13.656 1 73.81 137 ALA B N 1
ATOM 3812 C CA . ALA B 1 137 ? 8.531 32.719 13.578 1 73.81 137 ALA B CA 1
ATOM 3813 C C . ALA B 1 137 ? 8.164 33.219 14.969 1 73.81 137 ALA B C 1
ATOM 3815 O O . ALA B 1 137 ? 8.203 34.438 15.234 1 73.81 137 ALA B O 1
ATOM 3816 N N . ALA B 1 138 ? 7.816 32.344 15.805 1 68.06 138 ALA B N 1
ATOM 3817 C CA . ALA B 1 138 ? 7.461 32.688 17.172 1 68.06 138 ALA B CA 1
ATOM 3818 C C . ALA B 1 138 ? 8.664 33.219 17.938 1 68.06 138 ALA B C 1
ATOM 3820 O O . ALA B 1 138 ? 8.539 34.188 18.719 1 68.06 138 ALA B O 1
ATOM 3821 N N . LYS B 1 139 ? 9.766 32.656 17.625 1 66.62 139 LYS B N 1
ATOM 3822 C CA . LYS B 1 139 ? 10.992 33.094 18.281 1 66.62 139 LYS B CA 1
ATOM 3823 C C . LYS B 1 139 ? 11.391 34.5 17.828 1 66.62 139 LYS B C 1
ATOM 3825 O O . LYS B 1 139 ? 11.844 35.312 18.641 1 66.62 139 LYS B O 1
ATOM 3830 N N . GLU B 1 140 ? 11.305 34.688 16.594 1 63.81 140 GLU B N 1
ATOM 3831 C CA . GLU B 1 140 ? 11.656 35.969 16.047 1 63.81 140 GLU B CA 1
ATOM 3832 C C . GLU B 1 140 ? 10.727 37.062 16.562 1 63.81 140 GLU B C 1
ATOM 3834 O O . GLU B 1 140 ? 11.164 38.188 16.844 1 63.81 140 GLU B O 1
ATOM 3839 N N . GLY B 1 141 ? 9.469 36.688 16.578 1 56.44 141 GLY B N 1
ATOM 3840 C CA . GLY B 1 141 ? 8.547 37.625 17.172 1 56.44 141 GLY B CA 1
ATOM 3841 C C . GLY B 1 141 ? 8.875 37.969 18.609 1 56.44 141 GLY B C 1
ATOM 3842 O O . GLY B 1 141 ? 8.742 39.125 19.016 1 56.44 141 GLY B O 1
ATOM 3843 N N . LEU B 1 142 ? 9.414 37 19.312 1 49.75 142 LEU B N 1
ATOM 3844 C CA . LEU B 1 142 ? 9.82 37.219 20.703 1 49.75 142 LEU B CA 1
ATOM 3845 C C . LEU B 1 142 ? 11.047 38.125 20.781 1 49.75 142 LEU B C 1
ATOM 3847 O O . LEU B 1 142 ? 11.133 39 21.656 1 49.75 142 LEU B O 1
ATOM 3851 N N . ILE B 1 143 ? 11.977 37.812 19.938 1 44.91 143 ILE B N 1
ATOM 3852 C CA . ILE B 1 143 ? 13.211 38.594 19.938 1 44.91 143 ILE B CA 1
ATOM 3853 C C . ILE B 1 143 ? 12.914 40.031 19.562 1 44.91 143 ILE B C 1
ATOM 3855 O O . ILE B 1 143 ? 13.461 40.969 20.172 1 44.91 143 ILE B O 1
ATOM 3859 N N . ALA B 1 144 ? 12.211 40.281 18.547 1 48.69 144 ALA B N 1
ATOM 3860 C CA . ALA B 1 144 ? 11.883 41.656 18.156 1 48.69 144 ALA B CA 1
ATOM 3861 C C . ALA B 1 144 ? 11.227 42.406 19.312 1 48.69 144 ALA B C 1
ATOM 3863 O O . ALA B 1 144 ? 11.438 43.594 19.469 1 48.69 144 ALA B O 1
ATOM 3864 N N . SER B 1 145 ? 10.609 41.625 20.094 1 46.69 145 SER B N 1
ATOM 3865 C CA . SER B 1 145 ? 9.992 42.25 21.25 1 46.69 145 SER B CA 1
ATOM 3866 C C . SER B 1 145 ? 11.039 42.625 22.297 1 46.69 145 SER B C 1
ATOM 3868 O O . SER B 1 145 ? 10.898 43.625 23 1 46.69 145 SER B O 1
ATOM 3870 N N . GLU B 1 146 ? 12.125 41.938 22.406 1 44.94 146 GLU B N 1
ATOM 3871 C CA . GLU B 1 146 ? 13.141 42.188 23.422 1 44.94 146 GLU B CA 1
ATOM 3872 C C . GLU B 1 146 ? 14.047 43.344 23.016 1 44.94 146 GLU B C 1
ATOM 3874 O O . GLU B 1 146 ? 14.641 44 23.875 1 44.94 146 GLU B O 1
ATOM 3879 N N . THR B 1 147 ? 14.617 43.406 21.844 1 38.47 147 THR B N 1
ATOM 3880 C CA . THR B 1 147 ? 15.703 44.25 21.422 1 38.47 147 THR B CA 1
ATOM 3881 C C . THR B 1 147 ? 15.211 45.688 21.234 1 38.47 147 THR B C 1
ATOM 3883 O O . THR B 1 147 ? 15.969 46.562 20.812 1 38.47 147 THR B O 1
ATOM 3886 N N . GLY B 1 148 ? 14.438 46.75 22.062 1 37.34 148 GLY B N 1
ATOM 3887 C CA . GLY B 1 148 ? 14.398 48.156 22.438 1 37.34 148 GLY B CA 1
ATOM 3888 C C . GLY B 1 148 ? 13.016 48.75 22.328 1 37.34 148 GLY B C 1
ATOM 3889 O O . GLY B 1 148 ? 12.852 49.969 22.406 1 37.34 148 GLY B O 1
ATOM 3890 N N . ALA B 1 149 ? 11.898 48.719 21.5 1 36.59 149 ALA B N 1
ATOM 3891 C CA . ALA B 1 149 ? 10.938 49.812 21.719 1 36.59 149 ALA B CA 1
ATOM 3892 C C . ALA B 1 149 ? 10.539 49.875 23.188 1 36.59 149 ALA B C 1
ATOM 3894 O O . ALA B 1 149 ? 10.633 48.875 23.922 1 36.59 149 ALA B O 1
ATOM 3895 N N . GLU B 1 150 ? 10.141 51.219 23.859 1 33.72 150 GLU B N 1
ATOM 3896 C CA . GLU B 1 150 ? 9.641 51.625 25.156 1 33.72 150 GLU B CA 1
ATOM 3897 C C . GLU B 1 150 ? 8.758 50.562 25.797 1 33.72 150 GLU B C 1
ATOM 3899 O O . GLU B 1 150 ? 8.172 49.75 25.094 1 33.72 150 GLU B O 1
ATOM 3904 N N . LYS B 1 151 ? 8.742 50.5 27.25 1 35.72 151 LYS B N 1
ATOM 3905 C CA . LYS B 1 151 ? 7.996 49.812 28.297 1 35.72 151 LYS B CA 1
ATOM 3906 C C . LYS B 1 151 ? 6.551 49.562 27.875 1 35.72 151 LYS B C 1
ATOM 3908 O O . LYS B 1 151 ? 5.691 49.281 28.719 1 35.72 151 LYS B O 1
ATOM 3913 N N . GLY B 1 152 ? 6.02 50.375 26.938 1 31.14 152 GLY B N 1
ATOM 3914 C CA . GLY B 1 152 ? 4.57 50.219 26.922 1 31.14 152 GLY B CA 1
ATOM 3915 C C . GLY B 1 152 ? 4.102 48.781 26.906 1 31.14 152 GLY B C 1
ATOM 3916 O O . GLY B 1 152 ? 4.91 47.875 26.734 1 31.14 152 GLY B O 1
ATOM 3917 N N . GLU B 1 153 ? 2.633 48.719 26.938 1 31.75 153 GLU B N 1
ATOM 3918 C CA . GLU B 1 153 ? 1.841 47.531 27.188 1 31.75 153 GLU B CA 1
ATOM 3919 C C . GLU B 1 153 ? 2.389 46.344 26.406 1 31.75 153 GLU B C 1
ATOM 3921 O O . GLU B 1 153 ? 2.697 46.438 25.219 1 31.75 153 GLU B O 1
ATOM 3926 N N . ALA B 1 154 ? 3.283 45.562 27.062 1 33.22 154 ALA B N 1
ATOM 3927 C CA . ALA B 1 154 ? 3.639 44.219 26.609 1 33.22 154 ALA B CA 1
ATOM 3928 C C . ALA B 1 154 ? 2.668 43.719 25.547 1 33.22 154 ALA B C 1
ATOM 3930 O O . ALA B 1 154 ? 1.479 43.531 25.828 1 33.22 154 ALA B O 1
ATOM 3931 N N . LEU B 1 155 ? 2.613 44.438 24.453 1 34.12 155 LEU B N 1
ATOM 3932 C CA . LEU B 1 155 ? 1.709 43.656 23.641 1 34.12 155 LEU B CA 1
ATOM 3933 C C . LEU B 1 155 ? 1.87 42.156 23.953 1 34.12 155 LEU B C 1
ATOM 3935 O O . LEU B 1 155 ? 2.99 41.656 23.969 1 34.12 155 LEU B O 1
ATOM 3939 N N . PRO B 1 156 ? 1.062 41.562 24.859 1 35.09 156 PRO B N 1
ATOM 3940 C CA . PRO B 1 156 ? 1.087 40.125 25.156 1 35.09 156 PRO B CA 1
ATOM 3941 C C . PRO B 1 156 ? 1.769 39.312 24.047 1 35.09 156 PRO B C 1
ATOM 3943 O O . PRO B 1 156 ? 1.882 39.781 22.922 1 35.09 156 PRO B O 1
ATOM 3946 N N . ARG B 1 157 ? 2.432 38.094 24.281 1 38.66 157 ARG B N 1
ATOM 3947 C CA . ARG B 1 157 ? 2.879 37.031 23.422 1 38.66 157 ARG B CA 1
ATOM 3948 C C . ARG B 1 157 ? 2.24 37.125 22.031 1 38.66 157 ARG B C 1
ATOM 3950 O O . ARG B 1 157 ? 1.084 36.75 21.844 1 38.66 157 ARG B O 1
ATOM 3957 N N . SER B 1 158 ? 2.217 38.125 21.422 1 39.59 158 SER B N 1
ATOM 3958 C CA . SER B 1 158 ? 1.606 38.25 20.094 1 39.59 158 SER B CA 1
ATOM 3959 C C . SER B 1 158 ? 1.822 37 19.266 1 39.59 158 SER B C 1
ATOM 3961 O O . SER B 1 158 ? 2.953 36.688 18.891 1 39.59 158 SER B O 1
ATOM 3963 N N . SER B 1 159 ? 1.443 35.781 19.703 1 51.78 159 SER B N 1
ATOM 3964 C CA . SER B 1 159 ? 1.187 34.531 18.969 1 51.78 159 SER B CA 1
ATOM 3965 C C . SER B 1 159 ? 0.927 34.812 17.5 1 51.78 159 SER B C 1
ATOM 3967 O O . SER B 1 159 ? -0.215 35.031 17.094 1 51.78 159 SER B O 1
ATOM 3969 N N . THR B 1 160 ? 1.822 35.469 16.719 1 65.81 160 THR B N 1
ATOM 3970 C CA . THR B 1 160 ? 1.457 35.906 15.383 1 65.81 160 THR B CA 1
ATOM 3971 C C . THR B 1 160 ? 1.584 34.781 14.383 1 65.81 160 THR B C 1
ATOM 3973 O O . THR B 1 160 ? 2.559 34.031 14.414 1 65.81 160 THR B O 1
ATOM 3976 N N . GLY B 1 161 ? 0.535 34.312 13.898 1 83.19 161 GLY B N 1
ATOM 3977 C CA . GLY B 1 161 ? 0.461 33.406 12.766 1 83.19 161 GLY B CA 1
ATOM 3978 C C . GLY B 1 161 ? 1.199 33.906 11.547 1 83.19 161 GLY B C 1
ATOM 3979 O O . GLY B 1 161 ? 2.059 34.781 11.648 1 83.19 161 GLY B O 1
ATOM 3980 N N . LEU B 1 162 ? 1.196 33.312 10.57 1 88.81 162 LEU B N 1
ATOM 3981 C CA . LEU B 1 162 ? 1.78 33.688 9.289 1 88.81 162 LEU B CA 1
ATOM 3982 C C . LEU B 1 162 ? 0.938 34.75 8.602 1 88.81 162 LEU B C 1
ATOM 3984 O O . LEU B 1 162 ? -0.226 34.969 8.953 1 88.81 162 LEU B O 1
ATOM 3988 N N . PRO B 1 163 ? 1.578 35.531 7.68 1 89.12 163 PRO B N 1
ATOM 3989 C CA . PRO B 1 163 ? 0.793 36.469 6.906 1 89.12 163 PRO B CA 1
ATOM 3990 C C . PRO B 1 163 ? -0.421 35.844 6.23 1 89.12 163 PRO B C 1
ATOM 3992 O O . PRO B 1 163 ? -0.344 34.719 5.754 1 89.12 163 PRO B O 1
ATOM 3995 N N . THR B 1 164 ? -1.453 36.625 6.18 1 89.56 164 THR B N 1
ATOM 3996 C CA . THR B 1 164 ? -2.748 36.125 5.723 1 89.56 164 THR B CA 1
ATOM 3997 C C . THR B 1 164 ? -2.645 35.562 4.309 1 89.56 164 THR B C 1
ATOM 3999 O O . THR B 1 164 ? -3.211 34.531 4.008 1 89.56 164 THR B O 1
ATOM 4002 N N . HIS B 1 165 ? -1.947 36.281 3.463 1 91.62 165 HIS B N 1
ATOM 4003 C CA . HIS B 1 165 ? -1.841 35.844 2.078 1 91.62 165 HIS B CA 1
ATOM 4004 C C . HIS B 1 165 ? -1.126 34.5 1.984 1 91.62 165 HIS B C 1
ATOM 4006 O O . HIS B 1 165 ? -1.514 33.625 1.191 1 91.62 165 HIS B O 1
ATOM 4012 N N . THR B 1 166 ? -0.15 34.25 2.801 1 93.62 166 THR B N 1
ATOM 4013 C CA . THR B 1 166 ? 0.593 33 2.834 1 93.62 166 THR B CA 1
ATOM 4014 C C . THR B 1 166 ? -0.287 31.875 3.35 1 93.62 166 THR B C 1
ATOM 4016 O O . THR B 1 166 ? -0.292 30.781 2.781 1 93.62 166 THR B O 1
ATOM 4019 N N . VAL B 1 167 ? -1.053 32.188 4.367 1 95.44 167 VAL B N 1
ATOM 4020 C CA . VAL B 1 167 ? -1.928 31.172 4.957 1 95.44 167 VAL B CA 1
ATOM 4021 C C . VAL B 1 167 ? -2.975 30.734 3.936 1 95.44 167 VAL B C 1
ATOM 4023 O O . VAL B 1 167 ? -3.227 29.531 3.77 1 95.44 167 VAL B O 1
ATOM 4026 N N . LYS B 1 168 ? -3.547 31.719 3.271 1 96.19 168 LYS B N 1
ATOM 4027 C CA . LYS B 1 168 ? -4.551 31.406 2.258 1 96.19 168 LYS B CA 1
ATOM 4028 C C . LYS B 1 168 ? -3.971 30.516 1.165 1 96.19 168 LYS B C 1
ATOM 4030 O O . LYS B 1 168 ? -4.594 29.531 0.767 1 96.19 168 LYS B O 1
ATOM 4035 N N . ARG B 1 169 ? -2.857 30.844 0.721 1 96.31 169 ARG B N 1
ATOM 4036 C CA . ARG B 1 169 ? -2.209 30.062 -0.333 1 96.31 169 ARG B CA 1
ATOM 4037 C C . ARG B 1 169 ? -1.899 28.656 0.138 1 96.31 169 ARG B C 1
ATOM 4039 O O . ARG B 1 169 ? -2.217 27.688 -0.55 1 96.31 169 ARG B O 1
ATOM 4046 N N . PHE B 1 170 ? -1.282 28.531 1.293 1 97.44 170 PHE B N 1
ATOM 4047 C CA . PHE B 1 170 ? -0.943 27.219 1.844 1 97.44 170 PHE B CA 1
ATOM 4048 C C . PHE B 1 170 ? -2.191 26.359 2.012 1 97.44 170 PHE B C 1
ATOM 4050 O O . PHE B 1 170 ? -2.182 25.172 1.691 1 97.44 170 PHE B O 1
ATOM 4057 N N . MET B 1 171 ? -3.238 27 2.465 1 98.12 171 MET B N 1
ATOM 4058 C CA . MET B 1 171 ? -4.461 26.234 2.699 1 98.12 171 MET B CA 1
ATOM 4059 C C . MET B 1 171 ? -5.066 25.766 1.381 1 98.12 171 MET B C 1
ATOM 4061 O O . MET B 1 171 ? -5.543 24.625 1.282 1 98.12 171 MET B O 1
ATOM 4065 N N . ARG B 1 172 ? -5.059 26.609 0.429 1 98.25 172 ARG B N 1
ATOM 4066 C CA . ARG B 1 172 ? -5.551 26.188 -0.88 1 98.25 172 ARG B CA 1
ATOM 4067 C C . ARG B 1 172 ? -4.738 25.016 -1.429 1 98.25 172 ARG B C 1
ATOM 4069 O O . ARG B 1 172 ? -5.301 24.062 -1.948 1 98.25 172 ARG B O 1
ATOM 4076 N N . GLU B 1 173 ? -3.451 25.078 -1.322 1 98.44 173 GLU B N 1
ATOM 4077 C CA . GLU B 1 173 ? -2.57 24.016 -1.809 1 98.44 173 GLU B CA 1
ATOM 4078 C C . GLU B 1 173 ? -2.781 22.719 -1.031 1 98.44 173 GLU B C 1
ATOM 4080 O O . GLU B 1 173 ? -2.857 21.641 -1.622 1 9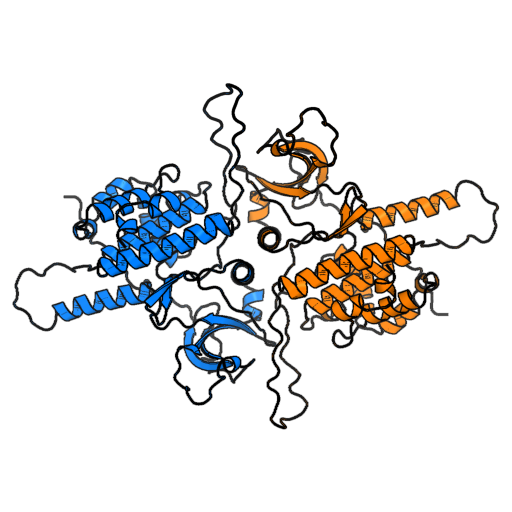8.44 173 GLU B O 1
ATOM 4085 N N . LEU B 1 174 ? -2.955 22.828 0.273 1 98.75 174 LEU B N 1
ATOM 4086 C CA . LEU B 1 174 ? -3.195 21.672 1.114 1 98.75 174 LEU B CA 1
ATOM 4087 C C . LEU B 1 174 ? -4.52 21 0.755 1 98.75 174 LEU B C 1
ATOM 4089 O O . LEU B 1 174 ? -4.574 19.781 0.552 1 98.75 174 LEU B O 1
ATOM 4093 N N . LEU B 1 175 ? -5.52 21.844 0.652 1 98.81 175 LEU B N 1
ATOM 4094 C CA . LEU B 1 175 ? -6.844 21.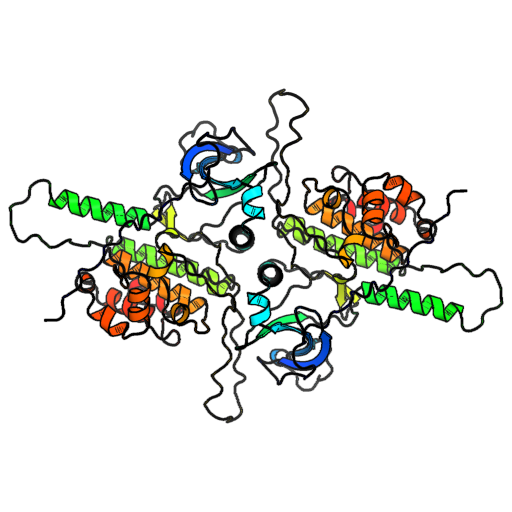312 0.365 1 98.81 175 LEU B CA 1
ATOM 4095 C C . LEU B 1 175 ? -6.891 20.703 -1.033 1 98.81 175 LEU B C 1
ATOM 4097 O O . LEU B 1 175 ? -7.59 19.703 -1.261 1 98.81 175 LEU B O 1
ATOM 4101 N N . SER B 1 176 ? -6.188 21.281 -1.952 1 98.5 176 SER B N 1
ATOM 4102 C CA . SER B 1 176 ? -6.082 20.703 -3.287 1 98.5 176 SER B CA 1
ATOM 4103 C C . SER B 1 176 ? -5.445 19.328 -3.242 1 98.5 176 SER B C 1
ATOM 4105 O O . SER B 1 176 ? -5.922 18.391 -3.896 1 98.5 176 SER B O 1
ATOM 4107 N N . ALA B 1 177 ? -4.391 19.141 -2.5 1 98.56 177 ALA B N 1
ATOM 4108 C CA . ALA B 1 177 ? -3.719 17.859 -2.338 1 98.56 177 ALA B CA 1
ATOM 4109 C C . ALA B 1 177 ? -4.645 16.844 -1.684 1 98.56 177 ALA B C 1
ATOM 4111 O O . ALA B 1 177 ? -4.711 15.688 -2.119 1 98.56 177 ALA B O 1
ATOM 4112 N N . VAL B 1 178 ? -5.371 17.297 -0.688 1 98.38 178 VAL B N 1
ATOM 4113 C CA . VAL B 1 178 ? -6.266 16.406 0.048 1 98.38 178 VAL B CA 1
ATOM 4114 C C . VAL B 1 178 ? -7.418 15.969 -0.855 1 98.38 178 VAL B C 1
ATOM 4116 O O . VAL B 1 178 ? -7.828 14.805 -0.83 1 98.38 178 VAL B O 1
ATOM 4119 N N . GLN B 1 179 ? -7.918 16.906 -1.641 1 98.25 179 GLN B N 1
ATOM 4120 C CA . GLN B 1 179 ? -8.969 16.547 -2.592 1 98.25 179 GLN B CA 1
ATOM 4121 C C . GLN B 1 179 ? -8.484 15.477 -3.566 1 98.25 179 GLN B C 1
ATOM 4123 O O . GLN B 1 179 ? -9.203 14.523 -3.852 1 98.25 179 GLN B O 1
ATOM 4128 N N . TYR B 1 180 ? -7.324 15.719 -4.098 1 97.88 180 TYR B N 1
ATOM 4129 C CA . TYR B 1 180 ? -6.73 14.742 -5.012 1 97.88 180 TYR B CA 1
ATOM 4130 C C . TYR B 1 180 ? -6.609 13.375 -4.352 1 97.88 180 TYR B C 1
ATOM 4132 O O . TYR B 1 180 ? -6.941 12.359 -4.961 1 97.88 180 TYR B O 1
ATOM 4140 N N . LEU B 1 181 ? -6.141 13.258 -3.125 1 96.25 181 LEU B N 1
ATOM 4141 C CA . LEU B 1 181 ? -6 12 -2.395 1 96.25 181 LEU B CA 1
ATOM 4142 C C . LEU B 1 181 ? -7.355 11.328 -2.211 1 96.25 181 LEU B C 1
ATOM 4144 O O . LEU B 1 181 ? -7.508 10.141 -2.504 1 96.25 181 LEU B O 1
ATOM 4148 N N . HIS B 1 182 ? -8.336 12.117 -1.747 1 94.25 182 HIS B N 1
ATOM 4149 C CA . HIS B 1 182 ? -9.648 11.57 -1.424 1 94.25 182 HIS B CA 1
ATOM 4150 C C . HIS B 1 182 ? -10.391 11.125 -2.684 1 94.25 182 HIS B C 1
ATOM 4152 O O . HIS B 1 182 ? -10.898 10 -2.742 1 94.25 182 HIS B O 1
ATOM 4158 N N . HIS B 1 183 ? -10.375 11.953 -3.688 1 93.75 183 HIS B N 1
ATOM 4159 C CA . HIS B 1 183 ? -11.305 11.766 -4.789 1 93.75 183 HIS B CA 1
ATOM 4160 C C . HIS B 1 183 ? -10.648 11.031 -5.953 1 93.75 183 HIS B C 1
ATOM 4162 O O . HIS B 1 183 ? -11.312 10.297 -6.688 1 93.75 183 HIS B O 1
ATOM 4168 N N . THR B 1 184 ? -9.391 11.281 -6.145 1 92.94 184 THR B N 1
A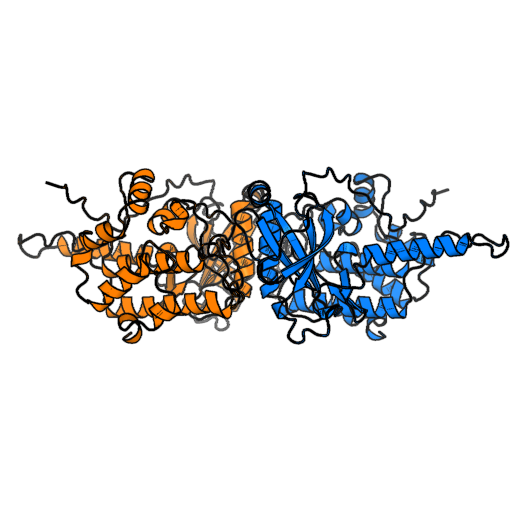TOM 4169 C CA . THR B 1 184 ? -8.711 10.68 -7.289 1 92.94 184 THR B CA 1
ATOM 4170 C C . THR B 1 184 ? -8.039 9.367 -6.891 1 92.94 184 THR B C 1
ATOM 4172 O O . THR B 1 184 ? -8.164 8.359 -7.582 1 92.94 184 THR B O 1
ATOM 4175 N N . CYS B 1 185 ? -7.359 9.367 -5.797 1 91.19 185 CYS B N 1
ATOM 4176 C CA . CYS B 1 185 ? -6.59 8.188 -5.402 1 91.19 185 CYS B CA 1
ATOM 4177 C C . CYS B 1 185 ? -7.426 7.262 -4.531 1 91.19 185 CYS B C 1
ATOM 4179 O O . CYS B 1 185 ? -7.066 6.098 -4.336 1 91.19 185 CYS B O 1
ATOM 4181 N N . GLY B 1 186 ? -8.555 7.812 -3.904 1 88.88 186 GLY B N 1
ATOM 4182 C CA . GLY B 1 186 ? -9.32 7.016 -2.963 1 88.88 186 GLY B CA 1
ATOM 4183 C C . GLY B 1 186 ? -8.555 6.676 -1.7 1 88.88 186 GLY B C 1
ATOM 4184 O O . GLY B 1 186 ? -8.656 5.562 -1.184 1 88.88 186 GLY B O 1
ATOM 4185 N N . LEU B 1 187 ? -7.734 7.609 -1.249 1 91.88 187 LEU B N 1
ATOM 4186 C CA . LEU B 1 187 ? -6.902 7.438 -0.062 1 91.88 187 LEU B CA 1
ATOM 4187 C C . LEU B 1 187 ? -7.191 8.531 0.962 1 91.88 187 LEU B C 1
ATOM 4189 O O . LEU B 1 187 ? -7.547 9.656 0.596 1 91.88 187 LEU B O 1
ATOM 4193 N N . VAL B 1 188 ? -7.055 8.188 2.176 1 92.69 188 VAL B N 1
ATOM 4194 C CA . VAL B 1 188 ? -6.988 9.164 3.258 1 92.69 188 VAL B CA 1
ATOM 4195 C C . VAL B 1 188 ? -5.582 9.195 3.848 1 92.69 188 VAL B C 1
ATOM 4197 O O . VAL B 1 188 ? -4.902 8.164 3.896 1 92.69 188 VAL B O 1
ATOM 4200 N N . HIS B 1 189 ? -5.16 10.336 4.27 1 93.94 189 HIS B N 1
ATOM 4201 C CA . HIS B 1 189 ? -3.791 10.508 4.746 1 93.94 189 HIS B CA 1
ATOM 4202 C C . HIS B 1 189 ? -3.66 10.078 6.203 1 93.94 189 HIS B C 1
ATOM 4204 O O . HIS B 1 189 ? -2.77 9.297 6.547 1 93.94 189 HIS B O 1
ATOM 4210 N N . ARG B 1 190 ? -4.488 10.656 7.086 1 91.38 190 ARG B N 1
ATOM 4211 C CA . ARG B 1 190 ? -4.691 10.305 8.492 1 91.38 190 ARG B CA 1
ATOM 4212 C C . ARG B 1 190 ? -3.543 10.812 9.352 1 91.38 190 ARG B C 1
ATOM 4214 O O . ARG B 1 190 ? -3.479 10.508 10.547 1 91.38 190 ARG B O 1
ATOM 4221 N N . ASN B 1 191 ? -2.613 11.57 8.797 1 91.62 191 ASN B N 1
ATOM 4222 C CA . ASN B 1 191 ? -1.499 12.102 9.578 1 91.62 191 ASN B CA 1
ATOM 4223 C C . ASN B 1 191 ? -1.137 13.516 9.133 1 91.62 191 ASN B C 1
ATOM 4225 O O . ASN B 1 191 ? 0.043 13.867 9.062 1 91.62 191 ASN B O 1
ATOM 4229 N N . ILE B 1 192 ? -2.062 14.266 8.805 1 95.94 192 ILE B N 1
ATOM 4230 C CA . ILE B 1 192 ? -1.82 15.648 8.422 1 95.94 192 ILE B CA 1
ATOM 4231 C C . ILE B 1 192 ? -1.487 16.469 9.656 1 95.94 192 ILE B C 1
ATOM 4233 O O . ILE B 1 192 ? -2.254 16.5 10.625 1 95.94 192 ILE B O 1
ATOM 4237 N N . LYS B 1 193 ? -0.342 17.094 9.641 1 94.62 193 LYS B N 1
ATOM 4238 C CA . LYS B 1 193 ? 0.149 17.953 10.719 1 94.62 193 LYS B CA 1
ATOM 4239 C C . LYS B 1 193 ? 1.243 18.891 10.227 1 94.62 193 LYS B C 1
ATOM 4241 O O . LYS B 1 193 ? 1.734 18.75 9.102 1 94.62 193 LYS B O 1
ATOM 4246 N N . LEU B 1 194 ? 1.58 19.828 10.992 1 94.5 194 LEU B N 1
ATOM 4247 C CA . LEU B 1 194 ? 2.576 20.812 10.594 1 94.5 194 LEU B CA 1
ATOM 4248 C C . LEU B 1 194 ? 3.895 20.141 10.234 1 94.5 194 LEU B C 1
ATOM 4250 O O . LEU B 1 194 ? 4.57 20.562 9.289 1 94.5 194 LEU B O 1
ATOM 4254 N N . GLU B 1 195 ? 4.195 19.016 10.906 1 91.12 195 GLU B N 1
ATOM 4255 C CA . GLU B 1 195 ? 5.457 18.312 10.742 1 91.12 195 GLU B CA 1
ATOM 4256 C C . GLU B 1 195 ? 5.473 17.516 9.438 1 91.12 195 GLU B C 1
ATOM 4258 O O . GLU B 1 195 ? 6.531 17.062 8.992 1 91.12 195 GLU B O 1
ATOM 4263 N N . THR B 1 196 ? 4.297 17.375 8.844 1 95 196 THR B N 1
ATOM 4264 C CA . THR B 1 196 ? 4.227 16.594 7.605 1 95 196 THR B CA 1
ATOM 4265 C C . THR B 1 196 ? 3.986 17.516 6.41 1 95 196 THR B C 1
ATOM 4267 O O . THR B 1 196 ? 3.754 17.031 5.297 1 95 196 THR B O 1
ATOM 4270 N N . LEU B 1 197 ? 3.98 18.75 6.648 1 97.38 197 LEU B N 1
ATOM 4271 C CA . LEU B 1 197 ? 3.822 19.766 5.609 1 97.38 197 LEU B CA 1
ATOM 4272 C C . LEU B 1 197 ? 5.133 20.5 5.363 1 97.38 197 LEU B C 1
ATOM 4274 O O . LEU B 1 197 ? 5.641 21.188 6.254 1 97.38 197 LEU B O 1
ATOM 4278 N N . PHE B 1 198 ? 5.598 20.391 4.105 1 96.31 198 PHE B N 1
ATOM 4279 C CA . PHE B 1 198 ? 6.902 20.938 3.75 1 96.31 198 PHE B CA 1
ATOM 4280 C C . PHE B 1 198 ? 6.758 22.062 2.74 1 96.31 198 PHE B C 1
ATOM 4282 O O . PHE B 1 198 ? 5.781 22.109 1.992 1 96.31 198 PHE B O 1
ATOM 4289 N N . ILE B 1 199 ? 7.75 22.969 2.771 1 95.94 199 ILE B N 1
ATOM 4290 C CA . ILE B 1 199 ? 7.797 24.078 1.814 1 95.94 199 ILE B CA 1
ATOM 4291 C C . ILE B 1 199 ? 8.977 23.875 0.867 1 95.94 199 ILE B C 1
ATOM 4293 O O . ILE B 1 199 ? 10.125 23.781 1.307 1 95.94 199 ILE B O 1
ATOM 4297 N N . ASP B 1 200 ? 8.695 23.828 -0.41 1 93.31 200 ASP B N 1
ATOM 4298 C CA . ASP B 1 200 ? 9.773 23.594 -1.367 1 93.31 200 ASP B CA 1
ATOM 4299 C C . ASP B 1 200 ? 10.492 24.891 -1.723 1 93.31 200 ASP B C 1
ATOM 4301 O O . ASP B 1 200 ? 10.25 25.922 -1.104 1 93.31 200 ASP B O 1
ATOM 4305 N N . GLU B 1 201 ? 11.414 24.828 -2.707 1 87.88 201 GLU B N 1
ATOM 4306 C CA . GLU B 1 201 ? 12.281 25.953 -3.066 1 87.88 201 GLU B CA 1
ATOM 4307 C C . GLU B 1 201 ? 11.477 27.078 -3.711 1 87.88 201 GLU B C 1
ATOM 4309 O O . GLU B 1 201 ? 11.883 28.25 -3.662 1 87.88 201 GLU B O 1
ATOM 4314 N N . GLU B 1 202 ? 10.383 26.734 -4.238 1 91.56 202 GLU B N 1
ATOM 4315 C CA . GLU B 1 202 ? 9.523 27.734 -4.859 1 91.56 202 GLU B CA 1
ATOM 4316 C C . GLU B 1 202 ? 8.453 28.203 -3.889 1 91.56 202 GLU B C 1
ATOM 4318 O O . GLU B 1 202 ? 7.512 28.906 -4.285 1 91.56 202 GLU B O 1
ATOM 4323 N N . GLN B 1 203 ? 8.508 27.797 -2.643 1 93.19 203 GLN B N 1
ATOM 4324 C CA . GLN B 1 203 ? 7.648 28.219 -1.546 1 93.19 203 GLN B CA 1
ATOM 4325 C C . GLN B 1 203 ? 6.25 27.625 -1.681 1 93.19 203 GLN B C 1
ATOM 4327 O O . GLN B 1 203 ? 5.27 28.219 -1.229 1 93.19 203 GLN B O 1
ATOM 4332 N N . HIS B 1 204 ? 6.223 26.5 -2.357 1 96.12 204 HIS B N 1
ATOM 4333 C CA . HIS B 1 204 ? 4.965 25.766 -2.406 1 96.12 204 HIS B CA 1
ATOM 4334 C C . HIS B 1 204 ? 4.891 24.719 -1.298 1 96.12 204 HIS B C 1
ATOM 4336 O O . HIS B 1 204 ? 5.918 24.172 -0.895 1 96.12 204 HIS B O 1
ATOM 4342 N N . LEU B 1 205 ? 3.688 24.5 -0.881 1 97.69 205 LEU B N 1
ATOM 4343 C CA . LEU B 1 205 ? 3.436 23.516 0.159 1 97.69 205 LEU B CA 1
ATOM 4344 C C . LEU B 1 205 ? 3.395 22.109 -0.43 1 97.69 205 LEU B C 1
ATOM 4346 O O . LEU B 1 205 ? 2.807 21.891 -1.492 1 97.69 205 LEU B O 1
ATOM 4350 N N . ARG B 1 206 ? 4.023 21.141 0.25 1 97.69 206 ARG B N 1
ATOM 4351 C CA . ARG B 1 206 ? 4 19.734 -0.121 1 97.69 206 ARG B CA 1
ATOM 4352 C C . ARG B 1 206 ? 3.635 18.859 1.075 1 97.69 206 ARG B C 1
ATOM 4354 O O . ARG B 1 206 ? 4.262 18.953 2.133 1 97.69 206 ARG B O 1
ATOM 4361 N N . LEU B 1 207 ? 2.629 18.062 0.936 1 98.12 207 LEU B N 1
ATOM 4362 C CA . LEU B 1 207 ? 2.215 17.125 1.969 1 98.12 207 LEU B CA 1
ATOM 4363 C C . LEU B 1 207 ? 2.934 15.789 1.805 1 98.12 207 LEU B C 1
ATOM 4365 O O . LEU B 1 207 ? 2.844 15.156 0.75 1 98.12 207 LEU B O 1
ATOM 4369 N N . GLY B 1 208 ? 3.707 15.375 2.771 1 96.25 208 GLY B N 1
ATOM 4370 C CA . GLY B 1 208 ? 4.418 14.109 2.754 1 96.25 208 GLY B CA 1
ATOM 4371 C C . GLY B 1 208 ? 3.953 13.148 3.83 1 96.25 208 GLY B C 1
ATOM 4372 O O . GLY B 1 208 ? 2.834 13.266 4.336 1 96.25 208 GLY B O 1
ATOM 4373 N N . SER B 1 209 ? 4.738 12.062 4.07 1 92.06 209 SER B N 1
ATOM 4374 C CA . SER B 1 209 ? 4.59 11.133 5.18 1 92.06 209 SER B CA 1
ATOM 4375 C C . SER B 1 209 ? 3.301 10.328 5.055 1 92.06 209 SER B C 1
ATOM 4377 O O . SER B 1 209 ? 2.41 10.43 5.898 1 92.06 209 SER B O 1
ATOM 4379 N N . PHE B 1 210 ? 3.277 9.398 4.215 1 93.69 210 PHE B N 1
ATOM 4380 C CA . PHE B 1 210 ? 2.098 8.594 3.916 1 93.69 210 PHE B CA 1
ATOM 4381 C C . PHE B 1 210 ? 2.123 7.285 4.691 1 93.69 210 PHE B C 1
ATOM 4383 O O . PHE B 1 210 ? 1.485 6.309 4.297 1 93.69 210 PHE B O 1
ATOM 4390 N N . GLY B 1 211 ? 2.775 7.254 5.762 1 89.94 211 GLY B N 1
ATOM 4391 C CA . GLY B 1 211 ? 2.965 6.027 6.523 1 89.94 211 GLY B CA 1
ATOM 4392 C C . GLY B 1 211 ? 1.695 5.539 7.195 1 89.94 211 GLY B C 1
ATOM 4393 O O . GLY B 1 211 ? 1.608 4.379 7.598 1 89.94 211 GLY B O 1
ATOM 4394 N N . LEU B 1 212 ? 0.694 6.387 7.32 1 88.69 212 LEU B N 1
ATOM 4395 C CA . LEU B 1 212 ? -0.545 5.996 7.984 1 88.69 212 LEU B CA 1
ATOM 4396 C C . LEU B 1 212 ? -1.724 6.066 7.02 1 88.69 212 LEU B C 1
ATOM 4398 O O . LEU B 1 212 ? -2.879 5.965 7.434 1 88.69 212 LEU B O 1
ATOM 4402 N N . CYS B 1 213 ? -1.445 6.254 5.734 1 90.94 213 CYS B N 1
ATOM 4403 C CA . CYS B 1 213 ? -2.525 6.383 4.762 1 90.94 213 CYS B CA 1
ATOM 4404 C C . CYS B 1 213 ? -3.338 5.098 4.68 1 90.94 213 CYS B C 1
ATOM 4406 O O . CYS B 1 213 ? -2.879 4.039 5.109 1 90.94 213 CYS B O 1
ATOM 4408 N N . ALA B 1 214 ? -4.547 5.273 4.219 1 86.19 214 ALA B N 1
ATOM 4409 C CA . ALA B 1 214 ? -5.434 4.121 4.098 1 86.19 214 ALA B CA 1
ATOM 4410 C C . ALA B 1 214 ? -6.387 4.281 2.916 1 86.19 214 ALA B C 1
ATOM 4412 O O . ALA B 1 214 ? -6.695 5.406 2.508 1 86.19 214 ALA B O 1
ATOM 4413 N N . VAL B 1 215 ? -6.824 3.135 2.389 1 84.56 215 VAL B N 1
ATOM 4414 C CA . VAL B 1 215 ? -7.773 3.141 1.278 1 84.56 215 VAL B CA 1
ATOM 4415 C C . VAL B 1 215 ? -9.172 3.48 1.794 1 84.56 215 VAL B C 1
ATOM 4417 O O . VAL B 1 215 ? -9.586 2.986 2.846 1 84.56 215 VAL B O 1
ATOM 4420 N N . LEU B 1 216 ? -9.867 4.355 1.06 1 75.56 216 LEU B N 1
ATOM 4421 C CA . LEU B 1 216 ? -11.234 4.766 1.37 1 75.56 216 LEU B CA 1
ATOM 4422 C C . LEU B 1 216 ? -12.242 3.715 0.907 1 75.56 216 LEU B C 1
ATOM 4424 O O . LEU B 1 216 ? -12.133 3.191 -0.204 1 75.56 216 LEU B O 1
ATOM 4428 N N . PRO B 1 217 ? -13.094 3.285 1.862 1 61.03 217 PRO B N 1
ATOM 4429 C CA . PRO B 1 217 ? -14.188 2.459 1.352 1 61.03 217 PRO B CA 1
ATOM 4430 C C . PRO B 1 217 ? -15.133 3.232 0.43 1 61.03 217 PRO B C 1
ATOM 4432 O O . PRO B 1 217 ? -15.219 4.461 0.52 1 61.03 217 PRO B O 1
ATOM 4435 N N . PRO B 1 218 ? -15.633 2.545 -0.697 1 49.94 218 PRO B N 1
ATOM 4436 C CA . PRO B 1 218 ? -16.609 3.246 -1.532 1 49.94 218 PRO B CA 1
ATOM 4437 C C . PRO B 1 218 ? -17.797 3.779 -0.73 1 49.94 218 PRO B C 1
ATOM 4439 O O . PRO B 1 218 ? -18.109 3.248 0.338 1 49.94 218 PRO B O 1
ATOM 4442 N N . PRO B 1 219 ? -18.25 5 -1.148 1 43.78 219 PRO B N 1
ATOM 4443 C CA . PRO B 1 219 ? -19.438 5.52 -0.463 1 43.78 219 PRO B CA 1
ATOM 4444 C C . PRO B 1 219 ? -20.578 4.508 -0.411 1 43.78 219 PRO B C 1
ATOM 4446 O O . PRO B 1 219 ? -20.734 3.701 -1.333 1 43.78 219 PRO B O 1
ATOM 4449 N N . SER B 1 220 ? -20.875 4.008 0.669 1 39.94 220 SER B N 1
ATOM 4450 C CA . SER B 1 220 ? -22.062 3.162 0.799 1 39.94 220 SER B CA 1
ATOM 4451 C C . SER B 1 220 ? -23.25 3.75 0.042 1 39.94 220 SER B C 1
ATOM 4453 O O . SER B 1 220 ? -23.547 4.941 0.171 1 39.94 220 SER B O 1
ATOM 4455 N N . VAL B 1 221 ? -23.547 3.305 -1.209 1 35.34 221 VAL B N 1
ATOM 4456 C CA . VAL B 1 221 ? -24.828 3.676 -1.786 1 35.34 221 VAL B CA 1
ATOM 4457 C C . VAL B 1 221 ? -25.953 3.254 -0.849 1 35.34 221 VAL B C 1
ATOM 4459 O O . VAL B 1 221 ? -26.047 2.084 -0.47 1 35.34 221 VAL B O 1
ATOM 4462 N N . THR B 1 222 ? -26.375 4.09 -0.087 1 31.95 222 THR B N 1
ATOM 4463 C CA . THR B 1 222 ? -27.641 3.793 0.565 1 31.95 222 THR B CA 1
ATOM 4464 C C . THR B 1 222 ? -28.688 3.357 -0.459 1 31.95 222 THR B C 1
ATOM 4466 O O . THR B 1 222 ? -28.891 4.031 -1.47 1 31.95 222 THR B O 1
ATOM 4469 N N . ALA B 1 223 ? -29.016 2.152 -0.867 1 31.8 223 ALA B N 1
ATOM 4470 C CA . ALA B 1 223 ? -30.281 1.85 -1.533 1 31.8 223 ALA B CA 1
ATOM 4471 C C . ALA B 1 223 ? -31.359 2.846 -1.132 1 31.8 223 ALA B C 1
ATOM 4473 O O . ALA B 1 223 ? -31.516 3.16 0.05 1 31.8 223 ALA B O 1
ATOM 4474 N N . GLY B 1 224 ? -31.938 3.799 -2.033 1 29.81 224 GLY B N 1
ATOM 4475 C CA . GLY B 1 224 ? -33.156 4.594 -1.977 1 29.81 224 GLY B CA 1
ATOM 4476 C C . GLY B 1 224 ? -34.219 3.986 -1.093 1 29.81 224 GLY B C 1
ATOM 4477 O O . GLY B 1 224 ? -34.844 4.684 -0.281 1 29.81 224 GLY B O 1
ATOM 4478 N N . ASP B 1 225 ? -35.25 3.193 -1.741 1 29.22 225 ASP B N 1
ATOM 4479 C CA . ASP B 1 225 ? -36.688 3.283 -1.548 1 29.22 225 ASP B CA 1
ATOM 4480 C C . ASP B 1 225 ? -37.094 2.916 -0.118 1 29.22 225 ASP B C 1
ATOM 4482 O O . ASP B 1 225 ? -38.156 3.275 0.35 1 29.22 225 ASP B O 1
ATOM 4486 N N . ARG B 1 226 ? -37.406 1.473 0.143 1 26.84 226 ARG B N 1
ATOM 4487 C CA . ARG B 1 226 ? -38.562 1.303 1.027 1 26.84 226 ARG B CA 1
ATOM 4488 C C . ARG B 1 226 ? -38.406 2.125 2.301 1 26.84 226 ARG B C 1
ATOM 4490 O O . ARG B 1 226 ? -37.281 2.477 2.68 1 26.84 226 ARG B O 1
ATOM 4497 N N . GLU B 1 227 ? -39.594 2.639 3.094 1 29.02 227 GLU B N 1
ATOM 4498 C CA . GLU B 1 227 ? -40.031 3.07 4.414 1 29.02 227 GLU B CA 1
ATOM 4499 C C . GLU B 1 227 ? -39.156 2.465 5.516 1 29.02 227 GLU B C 1
ATOM 4501 O O . GLU B 1 227 ? -39.562 2.457 6.684 1 29.02 227 GLU B O 1
ATOM 4506 N N . GLY B 1 228 ? -38.281 1.677 5.324 1 28.48 228 GLY B N 1
ATOM 4507 C CA . GLY B 1 228 ? -38 1.022 6.59 1 28.48 228 GLY B CA 1
ATOM 4508 C C . GLY B 1 228 ? -37.688 1.998 7.711 1 28.48 228 GLY B C 1
ATOM 4509 O O . GLY B 1 228 ? -37.5 3.191 7.469 1 28.48 228 GLY B O 1
ATOM 4510 N N . THR B 1 229 ? -37.781 1.489 9.07 1 27.19 229 THR B N 1
ATOM 4511 C CA . THR B 1 229 ? -37.625 2.281 10.289 1 27.19 229 THR B CA 1
ATOM 4512 C C . THR B 1 229 ? -36.406 3.191 10.188 1 27.19 229 THR B C 1
ATOM 4514 O O . THR B 1 229 ? -35.375 2.793 9.648 1 27.19 229 THR B O 1
ATOM 4517 N N . PRO B 1 230 ? -36.5 4.609 10.375 1 29.8 230 PRO B N 1
ATOM 4518 C CA . PRO B 1 230 ? -35.562 5.727 10.508 1 29.8 230 PRO B CA 1
ATOM 4519 C C . PRO B 1 230 ? -34.156 5.273 10.883 1 29.8 230 PRO B C 1
ATOM 4521 O O . PRO B 1 230 ? -33.188 5.977 10.609 1 29.8 230 PRO B O 1
ATOM 4524 N N . GLY B 1 231 ? -33.938 4.488 11.867 1 27.25 231 GLY B N 1
ATOM 4525 C CA . GLY B 1 231 ? -32.781 4.32 12.758 1 27.25 231 GLY B CA 1
ATOM 4526 C C . GLY B 1 231 ? -31.609 3.643 12.086 1 27.25 231 GLY B C 1
ATOM 4527 O O . GLY B 1 231 ? -30.594 3.359 12.742 1 27.25 231 GLY B O 1
ATOM 4528 N N . ALA B 1 232 ? -31.844 2.766 11.094 1 29.14 232 ALA B N 1
ATOM 4529 C CA . ALA B 1 232 ? -30.688 1.926 10.781 1 29.14 232 ALA B CA 1
ATOM 4530 C C . ALA B 1 232 ? -29.609 2.723 10.055 1 29.14 232 ALA B C 1
ATOM 4532 O O . ALA B 1 232 ? -29.312 2.459 8.883 1 29.14 232 ALA B O 1
ATOM 4533 N N . SER B 1 233 ? -29.625 4.023 9.656 1 32.66 233 SER B N 1
ATOM 4534 C CA . SER B 1 233 ? -28.453 4.848 9.328 1 32.66 233 SER B CA 1
ATOM 4535 C C . SER B 1 233 ? -27.219 4.371 10.07 1 32.66 233 SER B C 1
ATOM 4537 O O . SER B 1 233 ? -26.172 5.027 10.039 1 32.66 233 SER B O 1
ATOM 4539 N N . GLU B 1 234 ? -27.406 3.664 11.133 1 31.62 234 GLU B N 1
ATOM 4540 C CA . GLU B 1 234 ? -26.391 3.352 12.133 1 31.62 234 GLU B CA 1
ATOM 4541 C C . GLU B 1 234 ? -25.109 2.842 11.477 1 31.62 234 GLU B C 1
ATOM 4543 O O . GLU B 1 234 ? -24 3.301 11.805 1 31.62 234 GLU B O 1
ATOM 4548 N N . GLY B 1 235 ? -24.984 1.478 11.086 1 32.81 235 GLY B N 1
ATOM 4549 C CA . GLY B 1 235 ? -23.812 0.649 11.32 1 32.81 235 GLY B CA 1
ATOM 4550 C C . GLY B 1 235 ? -22.734 0.829 10.266 1 32.81 235 GLY B C 1
ATOM 4551 O O . GLY B 1 235 ? -21.812 0.022 10.172 1 32.81 235 GLY B O 1
ATOM 4552 N N . MET B 1 236 ? -23.141 1.433 9.133 1 34.75 236 MET B N 1
ATOM 4553 C CA . MET B 1 236 ? -22.078 1.295 8.141 1 34.75 236 MET B CA 1
ATOM 4554 C C . MET B 1 236 ? -20.875 2.156 8.516 1 34.75 236 MET B C 1
ATOM 4556 O O . MET B 1 236 ? -20.953 3.385 8.484 1 34.75 236 MET B O 1
ATOM 4560 N N . VAL B 1 237 ? -20.266 1.884 9.562 1 36.16 237 VAL B N 1
ATOM 4561 C CA . VAL B 1 237 ? -19.016 2.533 9.922 1 36.16 237 VAL B CA 1
ATOM 4562 C C . VAL B 1 237 ? -18.031 2.441 8.75 1 36.16 237 VAL B C 1
ATOM 4564 O O . VAL B 1 237 ? -17.656 1.344 8.328 1 36.16 237 VAL B O 1
ATOM 4567 N N . SER B 1 238 ? -18.188 3.203 7.781 1 38.41 238 SER B N 1
ATOM 4568 C CA . SER B 1 238 ? -17.109 3.4 6.809 1 38.41 238 SER B CA 1
ATOM 4569 C C . SER B 1 238 ? -15.75 3.379 7.48 1 38.41 238 SER B C 1
ATOM 4571 O O . SER B 1 238 ? -15.188 4.434 7.793 1 38.41 238 SER B O 1
ATOM 4573 N N . SER B 1 239 ? -15.656 2.838 8.711 1 37.62 239 SER B N 1
ATOM 4574 C CA . SER B 1 239 ? -14.5 2.965 9.594 1 37.62 239 SER B CA 1
ATOM 4575 C C . SER B 1 239 ? -13.273 2.275 9.008 1 37.62 239 SER B C 1
ATOM 4577 O O . SER B 1 239 ? -13.391 1.214 8.391 1 37.62 239 SER B O 1
ATOM 4579 N N . SER B 1 240 ? -12.406 3.016 8.539 1 43.16 240 SER B N 1
ATOM 4580 C CA . SER B 1 240 ? -11.117 2.342 8.438 1 43.16 240 SER B CA 1
ATOM 4581 C C . SER B 1 240 ? -10.828 1.498 9.672 1 43.16 240 SER B C 1
ATOM 4583 O O . SER B 1 240 ? -10.82 2.014 10.797 1 43.16 240 SER B O 1
ATOM 4585 N N . PRO B 1 241 ? -11.117 0.281 9.688 1 41.66 241 PRO B N 1
ATOM 4586 C CA . PRO B 1 241 ? -10.945 -0.566 10.867 1 41.66 241 PRO B CA 1
ATOM 4587 C C . PRO B 1 241 ? -9.586 -0.371 11.539 1 41.66 241 PRO B C 1
ATOM 4589 O O . PRO B 1 241 ? -9.359 -0.886 12.641 1 41.66 241 PRO B O 1
ATOM 4592 N N . ALA B 1 242 ? -8.641 0.29 10.82 1 48.22 242 ALA B N 1
ATOM 4593 C CA . ALA B 1 242 ? -7.344 0.216 11.492 1 48.22 242 ALA B CA 1
ATOM 4594 C C . ALA B 1 242 ? -7.246 1.251 12.609 1 48.22 242 ALA B C 1
ATOM 4596 O O . ALA B 1 242 ? -7.449 2.445 12.383 1 48.22 242 ALA B O 1
ATOM 4597 N N . PRO B 1 243 ? -7.172 0.701 13.844 1 48.06 243 PRO B N 1
ATOM 4598 C CA . PRO B 1 243 ? -6.941 1.655 14.93 1 48.06 243 PRO B CA 1
ATOM 4599 C C . PRO B 1 243 ? -5.75 2.572 14.672 1 48.06 243 PRO B C 1
ATOM 4601 O O . PRO B 1 243 ? -4.773 2.158 14.039 1 48.06 243 PRO B O 1
ATOM 4604 N N . LEU B 1 244 ? -6.008 3.85 14.57 1 49.22 244 LEU B N 1
ATOM 4605 C CA . LEU B 1 244 ? -4.898 4.793 14.492 1 49.22 244 LEU B CA 1
ATOM 4606 C C . LEU B 1 244 ? -4.297 5.039 15.875 1 49.22 244 LEU B C 1
ATOM 4608 O O . LEU B 1 244 ? -4.996 5.484 16.781 1 49.22 244 LEU B O 1
ATOM 4612 N N . ARG B 1 245 ? -3.188 4.367 16.141 1 46.12 245 ARG B N 1
ATOM 4613 C CA . ARG B 1 245 ? -2.461 4.695 17.359 1 46.12 245 ARG B CA 1
ATOM 4614 C C . ARG B 1 245 ? -1.814 6.074 17.25 1 46.12 245 ARG B C 1
ATOM 4616 O O . ARG B 1 245 ? -0.997 6.316 16.375 1 46.12 245 ARG B O 1
ATOM 4623 N N . LEU B 1 246 ? -2.43 6.992 17.891 1 45.09 246 LEU B N 1
ATOM 4624 C CA . LEU B 1 246 ? -1.951 8.367 17.844 1 45.09 246 LEU B CA 1
ATOM 4625 C C . LEU B 1 246 ? -0.657 8.516 18.641 1 45.09 246 LEU B C 1
ATOM 4627 O O . LEU B 1 246 ? -0.551 8.023 19.766 1 45.09 246 LEU B O 1
ATOM 4631 N N . CYS B 1 247 ? 0.463 8.766 18.016 1 41.34 247 CYS B N 1
ATOM 4632 C CA . CYS B 1 247 ? 1.704 9.086 18.719 1 41.34 247 CYS B CA 1
ATOM 4633 C C . CYS B 1 247 ? 1.657 10.5 19.281 1 41.34 247 CYS B C 1
ATOM 4635 O O . CYS B 1 247 ? 0.815 11.305 18.891 1 41.34 247 CYS B O 1
ATOM 4637 N N . CYS B 1 248 ? 2.479 10.867 20.328 1 39.16 248 CYS B N 1
ATOM 4638 C CA . CYS B 1 248 ? 2.516 12.078 21.156 1 39.16 248 CYS B CA 1
ATOM 4639 C C . CYS B 1 248 ? 2.334 13.32 20.297 1 39.16 248 CYS B C 1
ATOM 4641 O O . CYS B 1 248 ? 1.453 14.141 20.562 1 39.16 248 CYS B O 1
ATOM 4643 N N . GLY B 1 249 ? 3.125 13.641 19.312 1 49.91 249 GLY B N 1
ATOM 4644 C CA . GLY B 1 249 ? 3 14.867 18.547 1 49.91 249 GLY B CA 1
ATOM 4645 C C . GLY B 1 249 ? 1.767 14.898 17.656 1 49.91 249 GLY B C 1
ATOM 4646 O O . GLY B 1 249 ? 1.295 15.969 17.281 1 49.91 249 GLY B O 1
ATOM 4647 N N . SER B 1 250 ? 1.195 13.805 17.641 1 71.5 250 SER B N 1
ATOM 4648 C CA . SER B 1 250 ? 0.04 13.68 16.75 1 71.5 250 SER B CA 1
ATOM 4649 C C . SER B 1 250 ? -1.263 13.906 17.516 1 71.5 250 SER B C 1
ATOM 4651 O O . SER B 1 250 ? -2.309 14.148 16.906 1 71.5 250 SER B O 1
ATOM 4653 N N . LYS B 1 251 ? -1.121 14.094 18.797 1 77.56 251 LYS B N 1
ATOM 4654 C CA . LYS B 1 251 ? -2.326 14.195 19.609 1 77.56 251 LYS B CA 1
ATOM 4655 C C . LYS B 1 251 ? -3.014 15.539 19.422 1 77.56 251 LYS B C 1
ATOM 4657 O O . LYS B 1 251 ? -4.238 15.641 19.516 1 77.56 251 LYS B O 1
ATOM 4662 N N . HIS B 1 252 ? -2.158 16.531 19.078 1 84 252 HIS B N 1
ATOM 4663 C CA . HIS B 1 252 ? -2.705 17.859 18.906 1 84 252 HIS B CA 1
ATOM 4664 C C . HIS B 1 252 ? -3.639 17.922 17.688 1 84 252 HIS B C 1
ATOM 4666 O O . HIS B 1 252 ? -4.457 18.828 17.578 1 84 252 HIS B O 1
ATOM 4672 N N . TYR B 1 253 ? -3.512 16.953 16.891 1 89.81 253 TYR B N 1
ATOM 4673 C CA . TYR B 1 253 ? -4.266 16.984 15.648 1 89.81 253 TYR B CA 1
ATOM 4674 C C . TYR B 1 253 ? -5.387 15.953 15.664 1 89.81 253 TYR B C 1
ATOM 4676 O O . TYR B 1 253 ? -6.113 15.805 14.68 1 89.81 253 TYR B O 1
ATOM 4684 N N . ALA B 1 254 ? -5.543 15.258 16.75 1 87.56 254 ALA B N 1
ATOM 4685 C CA . ALA B 1 254 ? -6.469 14.125 16.797 1 87.56 254 ALA B CA 1
ATOM 4686 C C . ALA B 1 254 ? -7.918 14.602 16.797 1 87.56 254 ALA B C 1
ATOM 4688 O O . ALA B 1 254 ? -8.297 15.477 17.578 1 87.56 254 ALA B O 1
ATOM 4689 N N . ALA B 1 255 ? -8.672 13.992 15.914 1 90.19 255 ALA B N 1
ATOM 4690 C CA . ALA B 1 255 ? -10.102 14.281 15.867 1 90.19 255 ALA B CA 1
ATOM 4691 C C . ALA B 1 255 ? -10.82 13.641 17.062 1 90.19 255 ALA B C 1
ATOM 4693 O O . ALA B 1 255 ? -10.422 12.586 17.547 1 90.19 255 ALA B O 1
ATOM 4694 N N . PRO B 1 256 ? -11.891 14.266 17.469 1 88.44 256 PRO B N 1
ATOM 4695 C CA . PRO B 1 256 ? -12.625 13.758 18.641 1 88.44 256 PRO B CA 1
ATOM 4696 C C . PRO B 1 256 ? -13.078 12.305 18.453 1 88.44 256 PRO B C 1
ATOM 4698 O O . PRO B 1 256 ? -13.016 11.516 19.406 1 88.44 256 PRO B O 1
ATOM 4701 N N . GLU B 1 257 ? -13.516 11.938 17.281 1 84.62 257 GLU B N 1
ATOM 4702 C CA . GLU B 1 257 ? -14.023 10.586 17.062 1 84.62 257 GLU B CA 1
ATOM 4703 C C . GLU B 1 257 ? -12.914 9.547 17.188 1 84.62 257 GLU B C 1
ATOM 4705 O O . GLU B 1 257 ? -13.164 8.398 17.562 1 84.62 257 GLU B O 1
ATOM 4710 N N . LEU B 1 258 ? -11.711 9.867 16.844 1 80.06 258 LEU B N 1
ATOM 4711 C CA . LEU B 1 258 ? -10.578 8.969 17.016 1 80.06 258 LEU B CA 1
ATOM 4712 C C . LEU B 1 258 ? -10.266 8.766 18.5 1 80.06 258 LEU B C 1
ATOM 4714 O O . LEU B 1 258 ? -10.016 7.637 18.938 1 80.06 258 LEU B O 1
ATOM 4718 N N . VAL B 1 259 ? -10.281 9.852 19.203 1 76.38 259 VAL B N 1
ATOM 4719 C CA . VAL B 1 259 ? -9.945 9.828 20.625 1 76.38 259 VAL B CA 1
ATOM 4720 C C . VAL B 1 259 ? -11.008 9.047 21.391 1 76.38 259 VAL B C 1
ATOM 4722 O O . VAL B 1 259 ? -10.695 8.328 22.344 1 76.38 259 VAL B O 1
ATOM 4725 N N . ARG B 1 260 ? -12.203 9.188 20.984 1 75.56 260 ARG B N 1
ATOM 4726 C CA . ARG B 1 260 ? -13.32 8.523 21.656 1 75.56 260 ARG B CA 1
ATOM 4727 C C . ARG B 1 260 ? -13.398 7.051 21.25 1 75.56 260 ARG B C 1
ATOM 4729 O O . ARG B 1 260 ? -14.172 6.289 21.828 1 75.56 260 ARG B O 1
ATOM 4736 N N . GLY B 1 261 ? -12.57 6.688 20.297 1 69.31 261 GLY B N 1
ATOM 4737 C CA . GLY B 1 261 ? -12.57 5.301 19.859 1 69.31 261 GLY B CA 1
ATOM 4738 C C . GLY B 1 261 ? -13.773 4.938 19.016 1 69.31 261 GLY B C 1
ATOM 4739 O O . GLY B 1 261 ? -14.172 3.773 18.953 1 69.31 261 GLY B O 1
ATOM 4740 N N . HIS B 1 262 ? -14.43 5.906 18.484 1 66.12 262 HIS B N 1
ATOM 4741 C CA . HIS B 1 262 ? -15.562 5.672 17.594 1 66.12 262 HIS B CA 1
ATOM 4742 C C . HIS B 1 262 ? -15.094 5.316 16.188 1 66.12 262 HIS B C 1
ATOM 4744 O O . HIS B 1 262 ? -13.984 5.68 15.789 1 66.12 262 HIS B O 1
ATOM 4750 N N . PRO B 1 263 ? -15.953 4.465 15.57 1 65.25 263 PRO B N 1
ATOM 4751 C CA . PRO B 1 263 ? -15.672 4.316 14.141 1 65.25 263 PRO B CA 1
ATOM 4752 C C . PRO B 1 263 ? -15.555 5.66 13.422 1 65.25 263 PRO B C 1
ATOM 4754 O O . PRO B 1 263 ? -16.266 6.613 13.766 1 65.25 263 PRO B O 1
ATOM 4757 N N . TYR B 1 264 ? -14.578 5.762 12.648 1 70.88 264 TYR B N 1
ATOM 4758 C CA . TYR B 1 264 ? -14.359 7.055 12.008 1 70.88 264 TYR B CA 1
ATOM 4759 C C . TYR B 1 264 ? -14.234 6.898 10.492 1 70.88 264 TYR B C 1
ATOM 4761 O O . TYR B 1 264 ? -13.977 5.801 10 1 70.88 264 TYR B O 1
ATOM 4769 N N . GLN B 1 265 ? -14.547 8.016 9.867 1 76.62 265 GLN B N 1
ATOM 4770 C CA . GLN B 1 265 ? -14.25 8.156 8.445 1 76.62 265 GLN B CA 1
ATOM 4771 C C . GLN B 1 265 ? -12.922 8.875 8.234 1 76.62 265 GLN B C 1
ATOM 4773 O O . GLN B 1 265 ? -12.703 9.953 8.789 1 76.62 265 GLN B O 1
ATOM 4778 N N . GLY B 1 266 ? -12.078 8.297 7.488 1 84.5 266 GLY B N 1
ATOM 4779 C CA . GLY B 1 266 ? -10.742 8.836 7.273 1 84.5 266 GLY B CA 1
ATOM 4780 C C . GLY B 1 266 ? -10.758 10.25 6.711 1 84.5 266 GLY B C 1
ATOM 4781 O O . GLY B 1 266 ? -9.922 11.078 7.078 1 84.5 266 GLY B O 1
ATOM 4782 N N . GLU B 1 267 ? -11.805 10.539 5.926 1 91.75 267 GLU B N 1
ATOM 4783 C CA . GLU B 1 267 ? -11.898 11.875 5.328 1 91.75 267 GLU B CA 1
ATOM 4784 C C . GLU B 1 267 ? -12.133 12.938 6.398 1 91.75 267 GLU B C 1
ATOM 4786 O O . GLU B 1 267 ? -11.547 14.023 6.332 1 91.75 267 GLU B O 1
ATOM 4791 N N . GLY B 1 268 ? -12.992 12.57 7.32 1 92.75 268 GLY B N 1
ATOM 4792 C CA . GLY B 1 268 ? -13.266 13.516 8.398 1 92.75 268 GLY B CA 1
ATOM 4793 C C . GLY B 1 268 ? -12.055 13.812 9.258 1 92.75 268 GLY B C 1
ATOM 4794 O O . GLY B 1 268 ? -11.852 14.945 9.68 1 92.75 268 GLY B O 1
ATOM 4795 N N . VAL B 1 269 ? -11.25 12.844 9.492 1 91.94 269 VAL B N 1
ATOM 4796 C CA . VAL B 1 269 ? -10.047 12.992 10.305 1 91.94 269 VAL B CA 1
ATOM 4797 C C . VAL B 1 269 ? -9.047 13.898 9.578 1 91.94 269 VAL B C 1
ATOM 4799 O O . VAL B 1 269 ? -8.414 14.75 10.203 1 91.94 269 VAL B O 1
ATOM 4802 N N . ASP B 1 270 ? -8.922 13.703 8.273 1 95.69 270 ASP B N 1
ATOM 4803 C CA . ASP B 1 270 ? -8.055 14.57 7.473 1 95.69 270 ASP B CA 1
ATOM 4804 C C . ASP B 1 270 ? -8.523 16.031 7.543 1 95.69 270 ASP B C 1
ATOM 4806 O O . ASP B 1 270 ? -7.711 16.938 7.711 1 95.69 270 ASP B O 1
ATOM 4810 N N . MET B 1 271 ? -9.805 16.203 7.445 1 98 271 MET B N 1
ATOM 4811 C CA . MET B 1 271 ? -10.336 17.562 7.426 1 98 271 MET B CA 1
ATOM 4812 C C . MET B 1 271 ? -10.188 18.219 8.789 1 98 271 MET B C 1
ATOM 4814 O O . MET B 1 271 ? -9.914 19.422 8.875 1 98 271 MET B O 1
ATOM 4818 N N . TRP B 1 272 ? -10.414 17.469 9.836 1 96.38 272 TRP B N 1
ATOM 4819 C CA . TRP B 1 272 ? -10.148 17.969 11.172 1 96.38 272 TRP B CA 1
ATOM 4820 C C . TRP B 1 272 ? -8.711 18.469 11.289 1 96.38 272 TRP B C 1
ATOM 4822 O O . TRP B 1 272 ? -8.469 19.594 11.742 1 96.38 272 TRP B O 1
ATOM 4832 N N . ALA B 1 273 ? -7.816 17.672 10.883 1 96.5 273 ALA B N 1
ATOM 4833 C CA . ALA B 1 273 ? -6.402 18.031 10.938 1 96.5 273 ALA B CA 1
ATOM 4834 C C . ALA B 1 273 ? -6.121 19.297 10.141 1 96.5 273 ALA B C 1
ATOM 4836 O O . ALA B 1 273 ? -5.332 20.141 10.562 1 96.5 273 ALA B O 1
ATOM 4837 N N . CYS B 1 274 ? -6.766 19.422 8.969 1 98.38 274 CYS B N 1
ATOM 4838 C CA . CYS B 1 274 ? -6.629 20.656 8.188 1 98.38 274 CYS B CA 1
ATOM 4839 C C . CYS B 1 274 ? -7.086 21.859 8.984 1 98.38 274 CYS B C 1
ATOM 4841 O O . CYS B 1 274 ? -6.484 22.938 8.898 1 98.38 274 CYS B O 1
ATOM 4843 N N . GLY B 1 275 ? -8.141 21.672 9.727 1 98.25 275 GLY B N 1
ATOM 4844 C CA . GLY B 1 275 ? -8.617 22.75 10.586 1 98.25 275 GLY B CA 1
ATOM 4845 C C . GLY B 1 275 ? -7.617 23.141 11.656 1 98.25 275 GLY B C 1
ATOM 4846 O O . GLY B 1 275 ? -7.41 24.328 11.914 1 98.25 275 GLY B O 1
ATOM 4847 N N . VAL B 1 276 ? -7.027 22.156 12.234 1 95.94 276 VAL B N 1
ATOM 4848 C CA . VAL B 1 276 ? -6.016 22.406 13.258 1 95.94 276 VAL B CA 1
ATOM 4849 C C . VAL B 1 276 ? -4.828 23.141 12.633 1 95.94 276 VAL B C 1
ATOM 4851 O O . VAL B 1 276 ? -4.32 24.109 13.211 1 95.94 276 VAL B O 1
ATOM 4854 N N . VAL B 1 277 ? -4.406 22.719 11.484 1 97 277 VAL B N 1
ATOM 4855 C CA . VAL B 1 277 ? -3.307 23.359 10.773 1 97 277 VAL B CA 1
ATOM 4856 C C . VAL B 1 277 ? -3.654 24.828 10.484 1 97 277 VAL B C 1
ATOM 4858 O O . VAL B 1 277 ? -2.848 25.719 10.734 1 97 277 VAL B O 1
ATOM 4861 N N . LEU B 1 278 ? -4.84 25.062 9.992 1 97.75 278 LEU B N 1
ATOM 4862 C CA . LEU B 1 278 ? -5.273 26.422 9.688 1 97.75 278 LEU B CA 1
ATOM 4863 C C . LEU B 1 278 ? -5.227 27.312 10.93 1 97.75 278 LEU B C 1
ATOM 4865 O O . LEU B 1 278 ? -4.688 28.422 10.891 1 97.75 278 LEU B O 1
ATOM 4869 N N . PHE B 1 279 ? -5.773 26.828 12.023 1 95.81 279 PHE B N 1
ATOM 4870 C CA . PHE B 1 279 ? -5.781 27.578 13.273 1 95.81 279 PHE B CA 1
ATOM 4871 C C . PHE B 1 279 ? -4.359 27.922 13.703 1 95.81 279 PHE B C 1
ATOM 4873 O O . PHE B 1 279 ? -4.074 29.062 14.07 1 95.81 279 PHE B O 1
ATOM 4880 N N . ALA B 1 280 ? -3.527 26.938 13.609 1 93.31 280 ALA B N 1
ATOM 4881 C CA . ALA B 1 280 ? -2.137 27.141 14.008 1 93.31 280 ALA B CA 1
ATOM 4882 C C . ALA B 1 280 ? -1.446 28.172 13.109 1 93.31 280 ALA B C 1
ATOM 4884 O O . ALA B 1 280 ? -0.682 29 13.594 1 93.31 280 ALA B O 1
ATOM 4885 N N . LEU B 1 281 ? -1.687 28.094 11.836 1 94.5 281 LEU B N 1
ATOM 4886 C CA . LEU B 1 281 ? -1.062 29.031 10.906 1 94.5 281 LEU B CA 1
ATOM 4887 C C . LEU B 1 281 ? -1.55 30.453 11.148 1 94.5 281 LEU B C 1
ATOM 4889 O O . LEU B 1 281 ? -0.793 31.406 10.977 1 94.5 281 LEU B O 1
ATOM 4893 N N . LEU B 1 282 ? -2.752 30.562 11.547 1 93.44 282 LEU B N 1
ATOM 4894 C CA . LEU B 1 282 ? -3.363 31.875 11.742 1 93.44 282 LEU B CA 1
ATOM 4895 C C . LEU B 1 282 ? -2.924 32.5 13.07 1 93.44 282 LEU B C 1
ATOM 4897 O O . LEU B 1 282 ? -2.789 33.719 13.18 1 93.44 282 LEU B O 1
ATOM 4901 N N . THR B 1 283 ? -2.658 31.609 14.07 1 90.56 283 THR B N 1
ATOM 4902 C CA . THR B 1 283 ? -2.561 32.156 15.422 1 90.56 283 THR B CA 1
ATOM 4903 C C . THR B 1 283 ? -1.188 31.875 16.016 1 90.56 283 THR B C 1
ATOM 4905 O O . THR B 1 283 ? -0.8 32.5 17.016 1 90.56 283 THR B O 1
ATOM 4908 N N . GLY B 1 284 ? -0.565 30.828 15.469 1 89.06 284 GLY B N 1
ATOM 4909 C CA . GLY B 1 284 ? 0.685 30.375 16.062 1 89.06 284 GLY B CA 1
ATOM 4910 C C . GLY B 1 284 ? 0.485 29.438 17.234 1 89.06 284 GLY B C 1
ATOM 4911 O O . GLY B 1 284 ? 1.454 29.016 17.859 1 89.06 284 GLY B O 1
ATOM 4912 N N . CYS B 1 285 ? -0.804 29.047 17.484 1 87.19 285 CYS B N 1
ATOM 4913 C CA . CYS B 1 285 ? -1.154 28.172 18.609 1 87.19 285 CYS B CA 1
ATOM 4914 C C . CYS B 1 285 ? -1.994 27 18.125 1 87.19 285 CYS B C 1
ATOM 4916 O O . CYS B 1 285 ? -2.666 27.078 17.094 1 87.19 285 CYS B O 1
ATOM 4918 N N . PHE B 1 286 ? -1.891 25.906 18.938 1 89.19 286 PHE B N 1
ATOM 4919 C CA . PHE B 1 286 ? -2.824 24.812 18.688 1 89.19 286 PHE B CA 1
ATOM 4920 C C . PHE B 1 286 ? -4.176 25.109 19.328 1 89.19 286 PHE B C 1
ATOM 4922 O O . PHE B 1 286 ? -4.242 25.672 20.422 1 89.19 286 PHE B O 1
ATOM 4929 N N . PRO B 1 287 ? -5.227 24.703 18.641 1 90 287 PRO B N 1
ATOM 4930 C CA . PRO B 1 287 ? -6.543 24.938 19.234 1 90 287 PRO B CA 1
ATOM 4931 C C . PRO B 1 287 ? -6.816 24.062 20.453 1 90 287 PRO B C 1
ATOM 4933 O O . PRO B 1 287 ? -7.598 24.422 21.328 1 90 287 PRO B O 1
ATOM 4936 N N . PHE B 1 288 ? -6.227 22.844 20.359 1 85 288 PHE B N 1
ATOM 4937 C CA . PHE B 1 288 ? -6.441 21.891 21.453 1 85 288 PHE B CA 1
ATOM 4938 C C . PHE B 1 288 ? -5.113 21.422 22.016 1 85 288 PHE B C 1
ATOM 4940 O O . PHE B 1 288 ? -4.375 20.688 21.359 1 85 288 PHE B O 1
ATOM 4947 N N . ASP B 1 289 ? -4.777 21.984 23.016 1 73.31 289 ASP B N 1
ATOM 4948 C CA . ASP B 1 289 ? -3.531 21.609 23.688 1 73.31 289 ASP B CA 1
ATOM 4949 C C . ASP B 1 289 ? -3.703 21.609 25.203 1 73.31 289 ASP B C 1
ATOM 4951 O O . ASP B 1 289 ? -4.598 22.266 25.734 1 73.31 289 ASP B O 1
ATOM 4955 N N . SER B 1 290 ? -3.26 20.531 25.781 1 64.25 290 SER B N 1
ATOM 4956 C CA . SER B 1 290 ? -3.254 20.578 27.234 1 64.25 290 SER B CA 1
ATOM 4957 C C . SER B 1 290 ? -1.862 20.281 27.797 1 64.25 290 SER B C 1
ATOM 4959 O O . SER B 1 290 ? -1.205 19.328 27.359 1 64.25 290 SER B O 1
ATOM 4961 N N . ASP B 1 291 ? -1.395 21.203 28.422 1 58.66 291 ASP B N 1
ATOM 4962 C CA . ASP B 1 291 ? -0.139 21 29.141 1 58.66 291 ASP B CA 1
ATOM 4963 C C . ASP B 1 291 ? -0.278 19.891 30.172 1 58.66 291 ASP B C 1
ATOM 4965 O O . ASP B 1 291 ? 0.723 19.375 30.688 1 58.66 291 ASP B O 1
ATOM 4969 N N . ASP B 1 292 ? -1.455 19.578 30.469 1 61.94 292 ASP B N 1
ATOM 4970 C CA . ASP B 1 292 ? -1.707 18.656 31.562 1 61.94 292 ASP B CA 1
ATOM 4971 C C . ASP B 1 292 ? -1.711 17.203 31.078 1 61.94 292 ASP B C 1
ATOM 4973 O O . ASP B 1 292 ? -2.297 16.328 31.719 1 61.94 292 ASP B O 1
ATOM 4977 N N . GLY B 1 293 ? -1.263 17.047 30 1 63.38 293 GLY B N 1
ATOM 4978 C CA . GLY B 1 293 ? -1.077 15.672 29.578 1 63.38 293 GLY B CA 1
ATOM 4979 C C . GLY B 1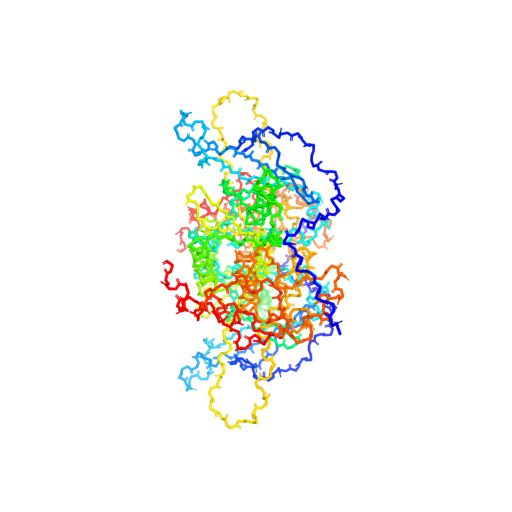 293 ? -2.184 15.172 28.672 1 63.38 293 GLY B C 1
ATOM 4980 O O . GLY B 1 293 ? -3.076 15.93 28.297 1 63.38 293 GLY B O 1
ATOM 4981 N N . ASP B 1 294 ? -2.135 13.859 28.297 1 70.81 294 ASP B N 1
ATOM 4982 C CA . ASP B 1 294 ? -3.029 13.18 27.359 1 70.81 294 ASP B CA 1
ATOM 4983 C C . ASP B 1 294 ? -4.457 13.133 27.906 1 70.81 294 ASP B C 1
ATOM 4985 O O . ASP B 1 294 ? -5.418 13.273 27.156 1 70.81 294 ASP B O 1
ATOM 4989 N N . GLU B 1 295 ? -4.543 13.062 29.172 1 73.12 295 GLU B N 1
ATOM 4990 C CA . GLU B 1 295 ? -5.863 12.961 29.781 1 73.12 295 GLU B CA 1
ATOM 4991 C C . GLU B 1 295 ? -6.645 14.258 29.625 1 73.12 295 GLU B C 1
ATOM 4993 O O . GLU B 1 295 ? -7.855 14.242 29.391 1 73.12 295 GLU B O 1
ATOM 4998 N N . ALA B 1 296 ? -5.938 15.312 29.781 1 73.12 296 ALA B N 1
ATOM 4999 C CA . ALA B 1 296 ? -6.594 16.609 29.656 1 73.12 296 ALA B CA 1
ATOM 5000 C C . ALA B 1 296 ? -7.062 16.844 28.219 1 73.12 296 ALA B C 1
ATOM 5002 O O . ALA B 1 296 ? -8.156 17.359 27.984 1 73.12 296 ALA B O 1
ATOM 5003 N N . LEU B 1 297 ? -6.273 16.469 27.297 1 76.25 297 LEU B N 1
ATOM 5004 C CA . LEU B 1 297 ? -6.648 16.578 25.891 1 76.25 297 LEU B CA 1
ATOM 5005 C C . LEU B 1 297 ? -7.863 15.711 25.594 1 76.25 297 LEU B C 1
ATOM 5007 O O . LEU B 1 297 ? -8.773 16.141 24.875 1 76.25 297 LEU B O 1
ATOM 5011 N N . PHE B 1 298 ? -7.828 14.586 26.203 1 76.75 298 PHE B N 1
ATOM 5012 C CA . PHE B 1 298 ? -8.961 13.68 26.031 1 76.75 298 PHE B CA 1
ATOM 5013 C C . PHE B 1 298 ? -10.242 14.312 26.578 1 76.75 298 PHE B C 1
ATOM 5015 O O . PHE B 1 298 ? -11.273 14.297 25.906 1 76.75 298 PHE B O 1
ATOM 5022 N N . ARG B 1 299 ? -10.164 14.867 27.703 1 78.38 299 ARG B N 1
ATOM 5023 C CA . ARG B 1 299 ? -11.328 15.5 28.328 1 78.38 299 ARG B CA 1
ATOM 5024 C C . ARG B 1 299 ? -11.836 16.672 27.484 1 78.38 299 ARG B C 1
ATOM 5026 O O . ARG B 1 299 ? -13.047 16.859 27.344 1 78.38 299 ARG B O 1
ATOM 5033 N N . LEU B 1 300 ? -10.914 17.297 27.016 1 80.56 300 LEU B N 1
ATOM 5034 C CA . LEU B 1 300 ? -11.258 18.438 26.188 1 80.56 300 LEU B CA 1
ATOM 5035 C C . LEU B 1 300 ? -11.992 18 24.922 1 80.56 300 LEU B C 1
ATOM 5037 O O . LEU B 1 300 ? -13.055 18.531 24.594 1 80.56 300 LEU B O 1
ATOM 5041 N N . LEU B 1 301 ? -11.531 16.969 24.328 1 84 301 LEU B N 1
ATOM 5042 C CA . LEU B 1 301 ? -12.078 16.516 23.047 1 84 301 LEU B CA 1
ATOM 5043 C C . LEU B 1 301 ? -13.375 15.75 23.266 1 84 301 LEU B C 1
ATOM 5045 O O . LEU B 1 301 ? -14.156 15.57 22.328 1 84 301 LEU B O 1
ATOM 5049 N N . CYS B 1 302 ? -13.562 15.312 24.438 1 83.06 302 CYS B N 1
ATOM 5050 C CA . CYS B 1 302 ? -14.805 14.633 24.781 1 83.06 302 CYS B CA 1
ATOM 5051 C C . CYS B 1 302 ? -15.844 15.617 25.312 1 83.06 302 CYS B C 1
ATOM 5053 O O . CYS B 1 302 ? -17 15.25 25.5 1 83.06 302 CYS B O 1
ATOM 5055 N N . GLY B 1 303 ? -15.406 16.812 25.547 1 85.19 303 GLY B N 1
ATOM 5056 C CA . GLY B 1 303 ? -16.297 17.844 26.078 1 85.19 303 GLY B CA 1
ATOM 5057 C C . GLY B 1 303 ? -16.891 18.734 25 1 85.19 303 GLY B C 1
ATOM 5058 O O . GLY B 1 303 ? -17.219 18.266 23.906 1 85.19 303 GLY B O 1
ATOM 5059 N N . ASP B 1 304 ? -17.109 19.984 25.422 1 89.81 304 ASP B N 1
ATOM 5060 C CA . ASP B 1 304 ? -17.672 20.969 24.5 1 89.81 304 ASP B CA 1
ATOM 5061 C C . ASP B 1 304 ? -16.578 21.625 23.672 1 89.81 304 ASP B C 1
ATOM 5063 O O . ASP B 1 304 ? -16.172 22.75 23.953 1 89.81 304 ASP B O 1
ATOM 5067 N N . VAL B 1 305 ? -16.266 21.016 22.609 1 91.31 305 VAL B N 1
ATOM 5068 C CA . VAL B 1 305 ? -15.164 21.406 21.75 1 91.31 305 VAL B CA 1
ATOM 5069 C C . VAL B 1 305 ? -15.445 22.766 21.125 1 91.31 305 VAL B C 1
ATOM 5071 O O . VAL B 1 305 ? -14.555 23.625 21.031 1 91.31 305 VAL B O 1
ATOM 5074 N N . GLU B 1 306 ? -16.656 22.984 20.781 1 91.94 306 GLU B N 1
ATOM 5075 C CA . GLU B 1 306 ? -17.031 24.234 20.141 1 91.94 306 GLU B CA 1
ATOM 5076 C C . GLU B 1 306 ? -16.875 25.422 21.094 1 91.94 306 GLU B C 1
ATOM 5078 O O . GLU B 1 306 ? -16.359 26.469 20.703 1 91.94 306 GLU B O 1
ATOM 5083 N N . ALA B 1 307 ? -17.297 25.219 22.281 1 91.81 307 ALA B N 1
ATOM 5084 C CA . ALA B 1 307 ? -17.141 26.266 23.297 1 91.81 307 ALA B CA 1
ATOM 5085 C C . ALA B 1 307 ? -15.672 26.547 23.578 1 91.81 307 ALA B C 1
ATOM 5087 O O . ALA B 1 307 ? -15.273 27.703 23.734 1 91.81 307 ALA B O 1
ATOM 5088 N N . HIS B 1 308 ? -14.977 25.453 23.672 1 90.38 308 HIS B N 1
ATOM 5089 C CA . HIS B 1 308 ? -13.547 25.609 23.906 1 90.38 308 HIS B CA 1
ATOM 5090 C C . HIS B 1 308 ? -12.883 26.422 22.797 1 90.38 308 HIS B C 1
ATOM 5092 O O . HIS B 1 308 ? -12.086 27.328 23.078 1 90.38 308 HIS B O 1
ATOM 5098 N N . LEU B 1 309 ? -13.227 26.141 21.609 1 90.88 309 LEU B N 1
ATOM 5099 C CA . LEU B 1 309 ? -12.656 26.828 20.453 1 90.88 309 LEU B CA 1
ATOM 5100 C C . LEU B 1 309 ? -13.023 28.312 20.469 1 90.88 309 LEU B C 1
ATOM 5102 O O . LEU B 1 309 ? -12.172 29.172 20.234 1 90.88 309 LEU B O 1
ATOM 5106 N N . GLU B 1 310 ? -14.234 28.594 20.812 1 90.94 310 GLU B N 1
ATOM 5107 C CA . GLU B 1 310 ? -14.727 29.969 20.812 1 90.94 310 GLU B CA 1
ATOM 5108 C C . GLU B 1 310 ? -14.07 30.797 21.922 1 90.94 310 GLU B C 1
ATOM 5110 O O . GLU B 1 310 ? -13.852 32 21.766 1 90.94 310 GLU B O 1
ATOM 5115 N N . GLN B 1 311 ? -13.68 30.109 22.938 1 89.38 311 GLN B N 1
ATOM 5116 C CA . GLN B 1 311 ? -13.133 30.797 24.109 1 89.38 311 GLN B CA 1
ATOM 5117 C C . GLN B 1 311 ? -11.609 30.797 24.078 1 89.38 311 GLN B C 1
ATOM 5119 O O . GLN B 1 311 ? -10.969 31.406 24.938 1 89.38 311 GLN B O 1
ATOM 5124 N N . HIS B 1 312 ? -11.094 30.156 23.078 1 88.75 312 HIS B N 1
ATOM 5125 C CA . HIS B 1 312 ? -9.633 30.094 23.016 1 88.75 312 HIS B CA 1
ATOM 5126 C C . HIS B 1 312 ? -9.031 31.484 22.891 1 88.75 312 HIS B C 1
ATOM 5128 O O . HIS B 1 312 ? -9.422 32.25 22 1 88.75 312 HIS B O 1
ATOM 5134 N N . PRO B 1 313 ? -8.094 31.812 23.625 1 86.75 313 PRO B N 1
ATOM 5135 C CA . PRO B 1 313 ? -7.555 33.188 23.641 1 86.75 313 PRO B CA 1
ATOM 5136 C C . PRO B 1 313 ? -6.93 33.594 22.297 1 86.75 313 PRO B C 1
ATOM 5138 O O . PRO B 1 313 ? -7.008 34.75 21.906 1 86.75 313 PRO B O 1
ATOM 5141 N N . ALA B 1 314 ? -6.383 32.656 21.641 1 87.31 314 ALA B N 1
ATOM 5142 C CA . ALA B 1 314 ? -5.691 32.938 20.391 1 87.31 314 ALA B CA 1
ATOM 5143 C C . ALA B 1 314 ? -6.68 33.281 19.281 1 87.31 314 ALA B C 1
ATOM 5145 O O . ALA B 1 314 ? -6.297 33.844 18.25 1 87.31 314 ALA B O 1
ATOM 5146 N N . LYS B 1 315 ? -7.879 32.906 19.484 1 88.88 315 LYS B N 1
ATOM 5147 C CA . LYS B 1 315 ? -8.883 33.188 18.469 1 88.88 315 LYS B CA 1
ATOM 5148 C C . LYS B 1 315 ? -9.039 34.656 18.203 1 88.88 315 LYS B C 1
ATOM 5150 O O . LYS B 1 315 ? -9.406 35.062 17.094 1 88.88 315 LYS B O 1
ATOM 5155 N N . ALA B 1 316 ? -8.781 35.469 19.141 1 86.94 316 ALA B N 1
ATOM 5156 C CA . ALA B 1 316 ? -8.945 36.906 19.047 1 86.94 316 ALA B CA 1
ATOM 5157 C C . ALA B 1 316 ? -8.023 37.5 17.984 1 86.94 316 ALA B C 1
ATOM 5159 O O . ALA B 1 316 ? -8.297 38.594 17.453 1 86.94 316 ALA B O 1
ATOM 5160 N N . VAL B 1 317 ? -6.992 36.75 17.688 1 86.38 317 VAL B N 1
ATOM 5161 C CA . VAL B 1 317 ? -6.008 37.25 16.734 1 86.38 317 VAL B CA 1
ATOM 5162 C C . VAL B 1 317 ? -6.543 37.094 15.305 1 86.38 317 VAL B C 1
ATOM 5164 O O . VAL B 1 317 ? -6.066 37.75 14.383 1 86.38 317 VAL B O 1
ATOM 5167 N N . ILE B 1 318 ? -7.488 36.219 15.156 1 91.56 318 ILE B N 1
ATOM 5168 C CA . ILE B 1 318 ? -8.055 36 13.836 1 91.56 318 ILE B CA 1
ATOM 5169 C C . ILE B 1 318 ? -9.039 37.094 13.492 1 91.56 318 ILE B C 1
ATOM 5171 O O . ILE B 1 318 ? -10.195 37.062 13.93 1 91.56 318 ILE B O 1
ATOM 5175 N N . GLU B 1 319 ? -8.656 38.031 12.68 1 88.25 319 GLU B N 1
ATOM 5176 C CA . GLU B 1 319 ? -9.461 39.219 12.367 1 88.25 319 GLU B CA 1
ATOM 5177 C C . GLU B 1 319 ? -10.422 38.938 11.219 1 88.25 319 GLU B C 1
ATOM 5179 O O . GLU B 1 319 ? -11.531 39.469 11.188 1 88.25 319 GLU B O 1
ATOM 5184 N N . ASP B 1 320 ? -10.023 38.156 10.32 1 93.19 320 ASP B N 1
ATOM 5185 C CA . ASP B 1 320 ? -10.836 37.875 9.133 1 93.19 320 ASP B CA 1
ATOM 5186 C C . ASP B 1 320 ? -12.008 36.938 9.477 1 93.19 320 ASP B C 1
ATOM 5188 O O . ASP B 1 320 ? -11.805 35.781 9.828 1 93.19 320 ASP B O 1
ATOM 5192 N N . PRO B 1 321 ? -13.219 37.406 9.344 1 95.25 321 PRO B N 1
ATOM 5193 C CA . PRO B 1 321 ? -14.391 36.594 9.688 1 95.25 321 PRO B CA 1
ATOM 5194 C C . PRO B 1 321 ? -14.492 35.344 8.836 1 95.25 321 PRO B C 1
ATOM 5196 O O . PRO B 1 321 ? -15.008 34.312 9.305 1 95.25 321 PRO B O 1
ATOM 5199 N N . GLN B 1 322 ? -14.039 35.438 7.641 1 96.38 322 GLN B N 1
ATOM 5200 C CA . GLN B 1 322 ? -14.078 34.25 6.785 1 96.38 322 GLN B CA 1
ATOM 5201 C C . GLN B 1 322 ? -13.125 33.188 7.293 1 96.38 322 GLN B C 1
ATOM 5203 O O . GLN B 1 322 ? -13.43 31.984 7.207 1 96.38 322 GLN B O 1
ATOM 5208 N N . ALA B 1 323 ? -12 33.594 7.758 1 96.5 323 ALA B N 1
ATOM 5209 C CA . ALA B 1 323 ? -11.062 32.656 8.352 1 96.5 323 ALA B CA 1
ATOM 5210 C C . ALA B 1 323 ? -11.672 31.969 9.578 1 96.5 323 ALA B C 1
ATOM 5212 O O . ALA B 1 323 ? -11.57 30.75 9.734 1 96.5 323 ALA B O 1
ATOM 5213 N N . CYS B 1 324 ? -12.305 32.75 10.398 1 96.06 324 CYS B N 1
ATOM 5214 C CA . CYS B 1 324 ? -12.961 32.25 11.586 1 96.06 324 CYS B CA 1
ATOM 5215 C C . CYS B 1 324 ? -14.031 31.219 11.219 1 96.06 324 CYS B C 1
ATOM 5217 O O . CYS B 1 324 ? -14.156 30.172 11.859 1 96.06 324 CYS B O 1
ATOM 5219 N N . ASP B 1 325 ? -14.758 31.531 10.211 1 97.38 325 ASP B N 1
ATOM 5220 C CA . ASP B 1 325 ? -15.828 30.656 9.758 1 97.38 325 ASP B CA 1
ATOM 5221 C C . ASP B 1 325 ? -15.281 29.328 9.234 1 97.38 325 ASP B C 1
ATOM 5223 O O . ASP B 1 325 ? -15.812 28.25 9.555 1 97.38 325 ASP B O 1
ATOM 5227 N N . LEU B 1 326 ? -14.258 29.406 8.438 1 98.12 326 LEU B N 1
ATOM 5228 C CA . LEU B 1 326 ? -13.656 28.203 7.902 1 98.12 326 LEU B CA 1
ATOM 5229 C C . LEU B 1 326 ? -13.102 27.328 9.023 1 98.12 326 LEU B C 1
ATOM 5231 O O . LEU B 1 326 ? -13.312 26.109 9.031 1 98.12 326 LEU B O 1
ATOM 5235 N N . VAL B 1 327 ? -12.438 27.891 10 1 97.81 327 VAL B N 1
ATOM 5236 C CA . VAL B 1 327 ? -11.914 27.156 11.148 1 97.81 327 VAL B CA 1
ATOM 5237 C C . VAL B 1 327 ? -13.055 26.438 11.867 1 97.81 327 VAL B C 1
ATOM 5239 O O . VAL B 1 327 ? -12.961 25.25 12.164 1 97.81 327 VAL B O 1
ATOM 5242 N N . ARG B 1 328 ? -14.086 27.188 12.117 1 97.06 328 ARG B N 1
ATOM 5243 C CA . ARG B 1 328 ? -15.227 26.641 12.852 1 97.06 328 ARG B CA 1
ATOM 5244 C C . ARG B 1 328 ? -15.805 25.438 12.133 1 97.06 328 ARG B C 1
ATOM 5246 O O . ARG B 1 328 ? -16.109 24.406 12.758 1 97.06 328 ARG B O 1
ATOM 5253 N N . ASN B 1 329 ? -15.93 25.516 10.867 1 98.19 329 ASN B N 1
ATOM 5254 C CA . ASN B 1 329 ? -16.578 24.453 10.109 1 98.19 329 ASN B CA 1
ATOM 5255 C C . ASN B 1 329 ? -15.656 23.25 9.922 1 98.19 329 ASN B C 1
ATOM 5257 O O . ASN B 1 329 ? -16.125 22.109 9.836 1 98.19 329 ASN B O 1
ATOM 5261 N N . LEU B 1 330 ? -14.391 23.453 9.844 1 98.38 330 LEU B N 1
ATOM 5262 C CA . LEU B 1 330 ? -13.43 22.359 9.742 1 98.38 330 LEU B CA 1
ATOM 5263 C C . LEU B 1 330 ? -13.281 21.656 11.086 1 98.38 330 LEU B C 1
ATOM 5265 O O . LEU B 1 330 ? -12.945 20.469 11.125 1 98.38 330 LEU B O 1
ATOM 5269 N N . LEU B 1 331 ? -13.539 22.328 12.18 1 97.25 331 LEU B N 1
ATOM 5270 C CA . LEU B 1 331 ? -13.328 21.766 13.508 1 97.25 331 LEU B CA 1
ATOM 5271 C C . LEU B 1 331 ? -14.664 21.484 14.195 1 97.25 331 LEU B C 1
ATOM 5273 O O . LEU B 1 331 ? -14.789 21.641 15.414 1 97.25 331 LEU B O 1
ATOM 5277 N N . ARG B 1 332 ? -15.633 21.234 13.406 1 96.19 332 ARG B N 1
ATOM 5278 C CA . ARG B 1 332 ? -16.859 20.688 13.969 1 96.19 332 ARG B CA 1
ATOM 5279 C C . ARG B 1 332 ? -16.625 19.312 14.594 1 96.19 332 ARG B C 1
ATOM 5281 O O . ARG B 1 332 ? -16.078 18.422 13.938 1 96.19 332 ARG B O 1
ATOM 5288 N N . PRO B 1 333 ? -17.031 19.141 15.867 1 93.12 333 PRO B N 1
ATOM 5289 C CA . PRO B 1 333 ? -16.766 17.859 16.531 1 93.12 333 PRO B CA 1
ATOM 5290 C C . PRO B 1 333 ? -17.516 16.703 15.898 1 93.12 333 PRO B C 1
ATOM 5292 O O . PRO B 1 333 ? -17.031 15.562 15.914 1 93.12 333 PRO B O 1
ATOM 5295 N N . ASN B 1 334 ? -18.688 16.984 15.422 1 91.38 334 ASN B N 1
ATOM 5296 C CA . ASN B 1 334 ? -19.438 15.977 14.68 1 91.38 334 ASN B CA 1
ATOM 5297 C C . ASN B 1 334 ? -18.953 15.875 13.234 1 91.38 334 ASN B C 1
ATOM 5299 O O . ASN B 1 334 ? -19.141 16.812 12.445 1 91.38 334 ASN B O 1
ATOM 5303 N N . PRO B 1 335 ? -18.375 14.766 12.852 1 91.06 335 PRO B N 1
ATOM 5304 C CA . PRO B 1 335 ? -17.812 14.648 11.508 1 91.06 335 PRO B CA 1
ATOM 5305 C C . PRO B 1 335 ? -18.859 14.734 10.406 1 91.06 335 PRO B C 1
ATOM 5307 O O . PRO B 1 335 ? -18.547 15.078 9.266 1 91.06 335 PRO B O 1
ATOM 5310 N N . ASP B 1 336 ? -20.078 14.461 10.688 1 89.88 336 ASP B N 1
ATOM 5311 C CA . ASP B 1 336 ? -21.125 14.453 9.68 1 89.88 336 ASP B CA 1
ATOM 5312 C C . ASP B 1 336 ? -21.453 15.867 9.211 1 89.88 336 ASP B C 1
ATOM 5314 O O . ASP B 1 336 ? -22.016 16.047 8.133 1 89.88 336 ASP B O 1
ATOM 5318 N N . VAL B 1 337 ? -21.156 16.828 10.039 1 95.38 337 VAL B N 1
ATOM 5319 C CA . VAL B 1 337 ? -21.453 18.203 9.664 1 95.38 337 VAL B CA 1
ATOM 5320 C C . VAL B 1 337 ? -20.156 18.969 9.453 1 95.38 337 VAL B C 1
ATOM 5322 O O . VAL B 1 337 ? -20.188 20.188 9.211 1 95.38 337 VAL B O 1
ATOM 5325 N N . ARG B 1 338 ? -19.047 18.297 9.617 1 96.69 338 ARG B N 1
ATOM 5326 C CA . ARG B 1 338 ? -17.75 18.891 9.336 1 96.69 338 ARG B CA 1
ATOM 5327 C C . ARG B 1 338 ? -17.562 19.109 7.836 1 96.69 338 ARG B C 1
ATOM 5329 O O . ARG B 1 338 ? -17.984 18.281 7.027 1 96.69 338 ARG B O 1
ATOM 5336 N N . TYR B 1 339 ? -16.922 20.203 7.469 1 98.19 339 TYR B N 1
ATOM 5337 C CA . TYR B 1 339 ? -16.703 20.484 6.055 1 98.19 339 TYR B CA 1
ATOM 5338 C C . TYR B 1 339 ? -15.906 19.359 5.395 1 98.19 339 TYR B C 1
ATOM 5340 O O . TYR B 1 339 ? -14.922 18.875 5.949 1 98.19 339 TYR B O 1
ATOM 5348 N N . THR B 1 340 ? -16.422 18.938 4.234 1 97.31 340 THR B N 1
ATOM 5349 C CA . THR B 1 340 ? -15.633 18.094 3.33 1 97.31 340 THR B CA 1
ATOM 5350 C C . THR B 1 340 ? -14.578 18.938 2.604 1 97.31 340 THR B C 1
ATOM 5352 O O . THR B 1 340 ? -14.594 20.172 2.678 1 97.31 340 THR B O 1
ATOM 5355 N N . VAL B 1 341 ? -13.688 18.219 1.97 1 98.25 341 VAL B N 1
ATOM 5356 C CA . VAL B 1 341 ? -12.641 18.938 1.254 1 98.25 341 VAL B CA 1
ATOM 5357 C C . VAL B 1 341 ? -13.266 19.781 0.144 1 98.25 341 VAL B C 1
ATOM 5359 O O . VAL B 1 341 ? -12.805 20.906 -0.127 1 98.25 341 VAL B O 1
ATOM 5362 N N . SER B 1 342 ? -14.312 19.297 -0.517 1 97.88 342 SER B N 1
ATOM 5363 C CA . SER B 1 342 ? -15 20.047 -1.562 1 97.88 342 SER B CA 1
ATOM 5364 C C . SER B 1 342 ? -15.625 21.328 -1.005 1 97.88 342 SER B C 1
ATOM 5366 O O . SER B 1 342 ? -15.492 22.406 -1.595 1 97.88 342 SER B O 1
ATOM 5368 N N . GLU B 1 343 ? -16.281 21.188 0.087 1 98.31 343 GLU B N 1
ATOM 5369 C CA . GLU B 1 343 ? -16.891 22.359 0.722 1 98.31 343 GLU B CA 1
ATOM 5370 C C . GLU B 1 343 ? -15.844 23.375 1.134 1 98.31 343 GLU B C 1
ATOM 5372 O O . GLU B 1 343 ? -16.047 24.578 0.949 1 98.31 343 GLU B O 1
ATOM 5377 N N . ALA B 1 344 ? -14.789 22.922 1.684 1 98.62 344 ALA B N 1
ATOM 5378 C CA . ALA B 1 344 ? -13.727 23.812 2.131 1 98.62 344 ALA B CA 1
ATOM 5379 C C . ALA B 1 344 ? -13.109 24.562 0.954 1 98.62 344 ALA B C 1
ATOM 5381 O O . ALA B 1 344 ? -12.812 25.766 1.062 1 98.62 344 ALA B O 1
ATOM 5382 N N . LEU B 1 345 ? -12.922 23.875 -0.177 1 98.19 345 LEU B N 1
ATOM 5383 C CA . LEU B 1 345 ? -12.32 24.484 -1.358 1 98.19 345 LEU B CA 1
ATOM 5384 C C . LEU B 1 345 ? -13.234 25.562 -1.947 1 98.19 345 LEU B C 1
ATOM 5386 O O . LEU B 1 345 ? -12.766 26.484 -2.6 1 98.19 345 LEU B O 1
ATOM 5390 N N . GLU B 1 346 ? -14.484 25.438 -1.663 1 97.69 346 GLU B N 1
ATOM 5391 C CA . GLU B 1 346 ? -15.453 26.406 -2.186 1 97.69 346 GLU B CA 1
ATOM 5392 C C . GLU B 1 346 ? -15.68 27.547 -1.208 1 97.69 346 GLU B C 1
ATOM 5394 O O . GLU B 1 346 ? -16.375 28.516 -1.522 1 97.69 346 GLU B O 1
ATOM 5399 N N . HIS B 1 347 ? -15.148 27.453 -0.089 1 97.88 347 HIS B N 1
ATOM 5400 C CA . HIS B 1 347 ? -15.305 28.5 0.91 1 97.88 347 HIS B CA 1
ATOM 5401 C C . HIS B 1 347 ? -14.688 29.812 0.43 1 97.88 347 HIS B C 1
ATOM 5403 O O . HIS B 1 347 ? -13.609 29.812 -0.166 1 97.88 347 HIS B O 1
ATOM 5409 N N . PRO B 1 348 ? -15.242 30.922 0.728 1 96.62 348 PRO B N 1
ATOM 5410 C CA . PRO B 1 348 ? -14.75 32.219 0.248 1 96.62 348 PRO B CA 1
ATOM 5411 C C . PRO B 1 348 ? -13.32 32.5 0.694 1 96.62 348 PRO B C 1
ATOM 5413 O O . PRO B 1 348 ? -12.555 33.125 -0.049 1 96.62 348 PRO B O 1
ATOM 5416 N N . TYR B 1 349 ? -12.953 32.125 1.85 1 95.94 349 TYR B N 1
ATOM 5417 C CA . TYR B 1 349 ? -11.602 32.344 2.354 1 95.94 349 TYR B CA 1
ATOM 5418 C C . TYR B 1 349 ? -10.562 31.734 1.43 1 95.94 349 TYR B C 1
ATOM 5420 O O . TYR B 1 349 ? -9.492 32.312 1.222 1 95.94 349 TYR B O 1
ATOM 5428 N N . VAL B 1 350 ? -10.852 30.547 0.919 1 95.81 350 VAL B N 1
ATOM 5429 C CA . VAL B 1 350 ? -9.914 29.797 0.094 1 95.81 350 VAL B CA 1
ATOM 5430 C C . VAL B 1 350 ? -10 30.266 -1.354 1 95.81 350 VAL B C 1
ATOM 5432 O O . VAL B 1 350 ? -8.984 30.344 -2.049 1 95.81 350 VAL B O 1
ATOM 5435 N N . LEU B 1 351 ? -11.18 30.625 -1.781 1 91.12 351 LEU B N 1
ATOM 5436 C CA . LEU B 1 351 ? -11.383 31.078 -3.15 1 91.12 351 LEU B CA 1
ATOM 5437 C C . LEU B 1 351 ? -10.656 32.375 -3.404 1 91.12 351 LEU B C 1
ATOM 5439 O O . LEU B 1 351 ? -10.273 32.688 -4.539 1 91.12 351 LEU B O 1
ATOM 5443 N N . GLU B 1 352 ? -10.438 33.156 -2.389 1 84.62 352 GLU B N 1
ATOM 5444 C CA . GLU B 1 352 ? -9.781 34.469 -2.51 1 84.62 352 GLU B CA 1
ATOM 5445 C C . GLU B 1 352 ? -8.266 34.312 -2.549 1 84.62 352 GLU B C 1
ATOM 5447 O O . GLU B 1 352 ? -7.547 35.281 -2.781 1 84.62 352 GLU B O 1
ATOM 5452 N N . ALA B 1 353 ? -7.75 33.156 -2.463 1 81.12 353 ALA B N 1
ATOM 5453 C CA . ALA B 1 353 ? -6.309 32.938 -2.424 1 81.12 353 ALA B CA 1
ATOM 5454 C C . ALA B 1 353 ? -5.672 33.188 -3.789 1 81.12 353 ALA B C 1
ATOM 5456 O O . ALA B 1 353 ? -6.281 32.875 -4.824 1 81.12 353 ALA B O 1
#

Foldseek 3Di:
DPPQDAFDFLDPPPDPQPPDPADPLDFDPDDPQKHWDHWDDDHPFWTKTKIFRNVPCPDVPPVVPLQRIKIKIKGWPVSCVVDVLVVQLVVQQQVVLVQADDPQAKGWDDWDDDPTIIMIITRDAPQAFQSVVLVVVLVVVVVVLVPDDDPPDPPDSQLAFADLVLLLQQLLSLLVRQCCQCPVRQKFQLQDARNQWGQHPVRHIYGYRSSPMDGFDPDPPPPPDDPDDPPPVPPPLSAPPDLDPQDDVRLLLAALCSLVVHRDGRQLSRLSSSLQRSLCNRQSGGLQDDPVDPVSSNVCSPDDVLVSSVSNPSVVSRPDVLSVVLSSQSRDNDSVRRDGSVRSCPRPSNVVD/DPPQDAFDFLDPPPDPQPPDPADPLDFDPDDPQKHWDHWDDDHNFWTKTKIFRNVPCPDVPVVVPLQRIKIKIKGWPVSCVVDVLVVQLVVQQQVVLVQADDPQAKGWDDWDDDPTIIMIITRDAPQAFQSVVLVVVLVVVVVVLVPDDDPPDPPDSQLAFADLVLLLQQLLSLLVRQCCQCPVRQKFQLQDARNQWGQHPVRHIYGYRSSPMDGFDPDPPPPPDDPDDPPPVPDPLSAPPDLDPQDDVRLLLAALCSLVVHRDGSQLSRLSSSLQRSLCNRQSGGLQDDPVDPVRSNVCSVDDVLVSSVSNPSVVSRPDVLSVVLSSQSRDNDSVRRDGSVRSCPRPSNVVD

Nearest PDB structures (foldseek):
  4c0t-assembly1_A  TM=8.192E-01  e=2.827E-18  Candida albicans SC5314
  4ra5-assembly1_B  TM=8.778E-01  e=7.334E-16  Homo sapiens
  2jed-assembly2_B  TM=8.474E-01  e=4.509E-15  Homo sapiens
  3wf8-assembly1_A  TM=7.922E-01  e=5.938E-15  Homo sapiens
  3we4-assembly1_A  TM=8.053E-01  e=9.305E-14  Homo sapiens

Sequence (706 aa):
MTASVPPTPVRHSRVDNKVIPAASHHIPPPLNGYVFVEHLRSALSHDTFIARDAHQQQHPEQQDNDQAKVIIRVYALEYLRRDEECRFALERECLAARLVAHPHLLPLGAPFASKTDLFTVEKYCAGGDLYELMVSAAKEGLIASETGAEKGEALPRSSTGLPTHTVKRFMRELLSAVQYLHHTCGLVHRNIKLETLFIDEEQHLRLGSFGLCAVLPPPSVTAGDREGTPGASEGMVSSSPAPLRLCCGSKHYAAPELVRGHPYQGEGVDMWACGVVLFALLTGCFPFDSDDGDEALFRLLCGDVEAHLEQHPAKAVIEDPQACDLVRNLLRPNPDVRYTVSEALEHPYVLEAMTASVPPTPVRHSRVDNKVIPAASHHIPPPLNGYVFVEHLRSALSHDTFIARDAHQQQHPEQQDNDQAKVIIRVYALEYLRRDEECRFALERECLAARLVAHPHLLPLGAPFASKTDLFTVEKYCAGGDLYELMVSAAKEGLIASETGAEKGEALPRSSTGLPTHTVKRFMRELLSAVQYLHHTCGLVHRNIKLETLFIDEEQHLRLGSFGLCAVLPPPSVTAGDREGTPGASEGMVSSSPAPLRLCCGSKHYAAPELVRGHPYQGEGVDMWACGVVLFALLTGCFPFDSDDGDEALFRLLCGDVEAHLEQHPAKAVIEDPQACDLVRNLLRPNPDVRYTVSEALEHPYVLEA

Radius of gyration: 29.32 Å; Cα contacts (8 Å, |Δi|>4): 1237; chains: 2; bounding box: 79×107×68 Å

pLDDT: mean 76.85, std 22.45, range [24.7, 98.81]

Secondary structure (DSSP, 8-state):
--------BS------------S-SS-PPPBTTEEEEEEEEE-SSEEEEEEEEGGG-SSTT-TT-GGGEEEEEEEEHHHHHH-HHHHHHHHHHHHHHTT---TTB------EE-SSEEEEEEE--TTEEHHHHHHHHHHHHHHHHHS-S-S------------HHHHHHHHHHHHHHHHIIIIII-EE----SGGGEEE-TTS-EEE--GGG-EEPPP-----------TTTTSS------S-----GGGGGG--HHHHTT----HHHHHHHHHHHHHHHHHHSB-SS--TT-HHHHHHHHHS-HHHHHHH-GGGGG---HHHHHHHHHHT-SSTTTSPPHHHHHHSHHHHT-/--------BS------------S-SS-PPPBTTEEEEEEEEE-SSEEEEEEEEGGG-SSTT-TT-GGGEEEEEEEEHHHHHH-HHHHHHHHHHHHHHTT---TTB------EE-SSEEEEEEE--TTEEHHHHHHHHHHHHHHHHHSSS-S------------HHHHHHHHHHHHHHHHIIIIII-EE----SGGGEEE-TTS-EEE---TT-EEPPP-----------TTTT-S------S-----GGGGGG--HHHHTT----HHHHHHHHHHHHHHHHHHSB-SS--TT-HHHHHHHHHS-HHHHHHH-GGGGG---HHHHHHHHHHT-SSTTTSPPHHHHHHSHHHHT-

Organism: Leishmania tarentolae (NCBI:txid5689)